Protein AF-A0A1D7W9F0-F1 (afdb_monomer)

Foldseek 3Di:
DFWDADPNWIKDWDWDDDPFGWIWIDTRFWIKIKTKDADDPPPQLQQEFEFEAEDLVLVPDQDPDPVSDGDRDDLVRLQLRLQLSQQFRQFQQARTRMYMYMYTRHDDLPDDVSQRVNQRNQLSCCLQVVPRGFRKGWDDDDLDPPKDKTWIATLFGGFWIWIKDFAALVCPLVSVLVRCVVCNVVRNVSSVRSSVRSVVDDDPDDDPRDDDDPVVVLVVLLVVLLCVCVVVVDQDDDLVVLLVSSVVSCVVVVHDDDVNSSVVSSLVSLLVVLLPAHSRRDDQLDWADKDKDKCPDPPFLIKMWIDGPQWIKIKTKHWAALVPWDWDQPSSVRDTDTALEFEWEWQDCVQAVDDDDDTPSSVGSNLRVSLCSLCVVLCVVDPTRMYIYMYINHAFDPSSQVSNQRSQVRSCSNPVDPQRGKHKWKKFWADLPDPSIRIHIHHTNSSNQSGQKMWIWMDGPPGSIIIIIIRGRNHSGHGSVSSVVVSVVSVCVVPDCSCVVVVVVVVVD

Secondary structure (DSSP, 8-state):
-EEEEETTEEEEEEE---SSEEEEEEETTEEEEEEEEEPPTT-TT-SEEEEEEE-GGGGT----STTS---S--HHHHHHHHHHHHHHHTTB-S---EEEEEEEEE--TTS-HHHHHHHHHHHHHHHHHGGGB--EEEE---SSTTEEEEEEEESSEEEEEEEEEE--HHHHHHHHHHHHHHHHHHHHHHHHHHHHHHHTS-------------HHHHHHHHHHHHHHHHHTT----SHHHHHHHHHHHHHHTT----HHHHHHHHHHHHHHHHTTS-TT---TTPPPPEEEEES-SSSSSEEEEEEETTEEEEEEEEEE-GGG-EEEEETTTTEEEEESEEEEE---GGGGT---S---HHHHHHHHHHHHHHHHHHHTT-SSEEEEEEEEEE-SS-HHHHHHHHHHHHHHHHHT-TT--EEEEEEEEE-TTSS--EEEES--HHHHHH-SEEEEEEEETTSSEEEEEEEESSSS-EEGGGHHHHHHHHHHHHH-GGGHHHHHHHHH-

Structure (mmCIF, N/CA/C/O backbone):
data_AF-A0A1D7W9F0-F1
#
_entry.id   AF-A0A1D7W9F0-F1
#
loop_
_atom_site.group_PDB
_atom_site.id
_atom_site.type_symbol
_atom_site.label_atom_id
_atom_site.label_alt_id
_atom_site.label_comp_id
_atom_site.label_asym_id
_atom_site.label_entity_id
_atom_site.label_seq_id
_atom_site.pdbx_PDB_ins_code
_atom_site.Cartn_x
_atom_site.Cartn_y
_atom_site.Cartn_z
_atom_site.occupancy
_atom_site.B_iso_or_equiv
_atom_site.auth_seq_id
_atom_site.auth_comp_id
_atom_site.auth_asym_id
_atom_site.auth_atom_id
_atom_site.pdbx_PDB_model_num
ATOM 1 N N . MET A 1 1 ? -7.968 -1.285 33.677 1.00 84.19 1 MET A N 1
ATOM 2 C CA . MET A 1 1 ? -7.232 -2.182 32.760 1.00 84.19 1 MET A CA 1
ATOM 3 C C . MET A 1 1 ? -8.145 -3.354 32.448 1.00 84.19 1 MET A C 1
ATOM 5 O O . MET A 1 1 ? -8.599 -4.003 33.381 1.00 84.19 1 MET A O 1
ATOM 9 N N . HIS A 1 2 ? -8.471 -3.562 31.177 1.00 94.31 2 HIS A N 1
ATOM 10 C CA . HIS A 1 2 ? -9.384 -4.609 30.718 1.00 94.31 2 HIS A CA 1
ATOM 11 C C . HIS A 1 2 ? -8.594 -5.637 29.914 1.00 94.31 2 HIS A C 1
ATOM 13 O O . HIS A 1 2 ? -7.871 -5.252 28.997 1.00 94.31 2 HIS A O 1
ATOM 19 N N . ASN A 1 3 ? -8.708 -6.917 30.268 1.00 94.62 3 ASN A N 1
ATOM 20 C CA . ASN A 1 3 ? -7.894 -7.994 29.703 1.00 94.62 3 ASN A CA 1
ATOM 21 C C . ASN A 1 3 ? -8.721 -8.878 28.768 1.00 94.62 3 ASN A C 1
ATOM 23 O O . ASN A 1 3 ? -9.903 -9.103 29.019 1.00 94.62 3 ASN A O 1
ATOM 27 N N . PHE A 1 4 ? -8.081 -9.413 27.733 1.00 94.31 4 PHE A N 1
ATOM 28 C CA . PHE A 1 4 ? -8.661 -10.390 26.813 1.00 94.31 4 PHE A CA 1
ATOM 29 C C . PHE A 1 4 ? -7.565 -11.260 26.192 1.00 94.31 4 PHE A C 1
ATOM 31 O O . PHE A 1 4 ? -6.383 -10.935 26.300 1.00 94.31 4 PHE A O 1
ATOM 38 N N . ASN A 1 5 ? -7.951 -12.353 25.538 1.00 93.19 5 ASN A N 1
ATOM 39 C CA . ASN A 1 5 ? -7.028 -13.186 24.770 1.00 93.19 5 ASN A CA 1
ATOM 40 C C . ASN A 1 5 ? -7.267 -12.973 23.274 1.00 93.19 5 ASN A C 1
ATOM 42 O O . ASN A 1 5 ? -8.415 -12.930 22.840 1.00 93.19 5 ASN A O 1
ATOM 46 N N . PHE A 1 6 ? -6.188 -12.874 22.506 1.00 91.75 6 PHE A N 1
ATOM 47 C CA . PHE A 1 6 ? -6.195 -12.836 21.051 1.00 91.75 6 PHE A CA 1
ATOM 48 C C . PHE A 1 6 ? -5.306 -13.958 20.515 1.00 91.75 6 PHE A C 1
ATOM 50 O O . PHE A 1 6 ? -4.095 -13.890 20.697 1.00 91.75 6 PHE A O 1
ATOM 57 N N . LEU A 1 7 ? -5.888 -14.984 19.883 1.00 86.06 7 LEU A N 1
ATOM 58 C CA . LEU A 1 7 ? -5.147 -16.153 19.363 1.00 86.06 7 LEU A CA 1
ATOM 59 C C . LEU A 1 7 ? -4.121 -16.702 20.379 1.00 86.06 7 LEU A C 1
ATOM 61 O O . LEU A 1 7 ? -2.934 -16.810 20.091 1.00 86.06 7 LEU A O 1
ATOM 65 N N . ASP A 1 8 ? -4.590 -16.946 21.606 1.00 88.94 8 ASP A N 1
ATOM 66 C CA . ASP A 1 8 ? -3.817 -17.395 22.781 1.00 88.94 8 ASP A CA 1
ATOM 67 C C . ASP A 1 8 ? -2.843 -16.380 23.400 1.00 88.94 8 ASP A C 1
ATOM 69 O O . ASP A 1 8 ? -2.223 -16.644 24.434 1.00 88.94 8 ASP A O 1
ATOM 73 N N . ILE A 1 9 ? -2.763 -15.174 22.847 1.00 92.19 9 ILE A N 1
ATOM 74 C CA . ILE A 1 9 ? -1.919 -14.104 23.367 1.00 92.19 9 ILE A CA 1
ATOM 75 C C . ILE A 1 9 ? -2.723 -13.214 24.307 1.00 92.19 9 ILE A C 1
ATOM 77 O O . ILE A 1 9 ? -3.792 -12.708 23.968 1.00 92.19 9 ILE A O 1
ATOM 81 N N . LYS A 1 10 ? -2.194 -12.992 25.512 1.00 95.06 10 LYS A N 1
ATOM 82 C CA . LYS A 1 10 ? -2.811 -12.092 26.491 1.00 95.06 10 LYS A CA 1
ATOM 83 C C . LYS A 1 10 ? -2.662 -10.646 26.038 1.00 95.06 10 LYS A C 1
ATOM 85 O O . LYS A 1 10 ? -1.548 -10.167 25.818 1.00 95.06 10 LYS A O 1
ATOM 90 N N . CYS A 1 11 ? -3.776 -9.935 25.971 1.00 96.81 11 CYS A N 1
ATOM 91 C CA . CYS A 1 11 ? -3.829 -8.521 25.646 1.00 96.81 11 CYS A CA 1
ATOM 92 C C . CYS A 1 11 ? -4.542 -7.734 26.745 1.00 96.81 11 CYS A C 1
ATOM 94 O O . CYS A 1 11 ? -5.361 -8.266 27.500 1.00 96.81 11 CYS A O 1
ATOM 96 N N . SER A 1 12 ? -4.252 -6.437 26.822 1.00 96.50 12 SER A N 1
ATOM 97 C CA . SER A 1 12 ? -4.967 -5.537 27.720 1.00 96.50 12 SER A CA 1
ATOM 98 C C . SER A 1 12 ? -5.106 -4.135 27.153 1.00 96.50 12 SER A C 1
ATOM 100 O O . SER A 1 12 ? -4.169 -3.624 26.537 1.00 96.50 12 SER A O 1
ATOM 102 N N . ILE A 1 13 ? -6.233 -3.491 27.443 1.00 96.88 13 ILE A N 1
ATOM 103 C CA . ILE A 1 13 ? -6.499 -2.090 27.121 1.00 96.88 13 ILE A CA 1
ATOM 104 C C . ILE A 1 13 ? -6.658 -1.305 28.422 1.00 96.88 13 ILE A C 1
ATOM 106 O O . ILE A 1 13 ? -7.413 -1.678 29.327 1.00 96.88 13 ILE A O 1
ATOM 110 N N . GLU A 1 14 ? -5.953 -0.187 28.518 1.00 94.75 14 GLU A N 1
ATOM 111 C CA . GLU A 1 14 ? -6.115 0.787 29.588 1.00 94.75 14 GLU A CA 1
ATOM 112 C C . GLU A 1 14 ? -6.394 2.160 28.975 1.00 94.75 14 GLU A C 1
ATOM 114 O O . GLU A 1 14 ? -5.560 2.730 28.274 1.00 94.75 14 GLU A O 1
ATOM 119 N N . TYR A 1 15 ? -7.592 2.676 29.234 1.00 92.69 15 TYR A N 1
ATOM 120 C CA . TYR A 1 15 ? -7.985 4.046 28.925 1.00 92.69 15 TYR A CA 1
ATOM 121 C C . TYR A 1 15 ? -7.880 4.884 30.201 1.00 92.69 15 TYR A C 1
ATOM 123 O O . TYR A 1 15 ? -8.278 4.428 31.275 1.00 92.69 15 TYR A O 1
ATOM 131 N N . LYS A 1 16 ? -7.339 6.098 30.081 1.00 84.88 16 LYS A N 1
ATOM 132 C CA . LYS A 1 16 ? -7.327 7.098 31.154 1.00 84.88 16 LYS A CA 1
ATOM 133 C C . LYS A 1 16 ? -7.919 8.388 30.625 1.00 84.88 16 LYS A C 1
ATOM 135 O O . LYS A 1 16 ? -7.548 8.837 29.542 1.00 84.88 16 LYS A O 1
ATOM 140 N N . GLU A 1 17 ? -8.799 8.992 31.411 1.00 75.06 17 GLU A N 1
ATOM 141 C CA . GLU A 1 17 ? -9.320 10.314 31.089 1.00 75.06 17 GLU A CA 1
ATOM 142 C C . GLU A 1 17 ? -8.190 11.341 31.088 1.00 75.06 17 GLU A C 1
ATOM 144 O O . GLU A 1 17 ? -7.364 11.409 32.002 1.00 75.06 17 GLU A O 1
ATOM 149 N N . SER A 1 18 ? -8.125 12.119 30.014 1.00 79.62 18 SER A N 1
ATOM 150 C CA . SER A 1 18 ? -7.153 13.188 29.837 1.00 79.62 18 SER A CA 1
ATOM 151 C C . SER A 1 18 ? -7.686 14.196 28.821 1.00 79.62 18 SER A C 1
ATOM 153 O O . SER A 1 18 ? -8.705 13.948 28.180 1.00 79.62 18 SER A O 1
ATOM 155 N N . LEU A 1 19 ? -6.974 15.310 28.634 1.00 74.75 19 LEU A N 1
ATOM 156 C CA . LEU A 1 19 ? -7.309 16.307 27.611 1.00 74.75 19 LEU A CA 1
ATOM 157 C C . LEU A 1 19 ? -7.354 15.719 26.189 1.00 74.75 19 LEU A C 1
ATOM 159 O O . LEU A 1 19 ? -8.127 16.191 25.364 1.00 74.75 19 LEU A O 1
ATOM 163 N N . ASN A 1 20 ? -6.544 14.692 25.910 1.00 83.62 20 ASN A N 1
ATOM 164 C CA . ASN A 1 20 ? -6.490 14.019 24.612 1.00 83.62 20 ASN A CA 1
ATOM 165 C C . ASN A 1 20 ? -6.968 12.567 24.736 1.00 83.62 20 ASN A C 1
ATOM 167 O O . ASN A 1 20 ? -6.746 11.908 25.754 1.00 83.62 20 ASN A O 1
ATOM 171 N N . PHE A 1 21 ? -7.570 12.022 23.680 1.00 90.62 21 PHE A N 1
ATOM 172 C CA . PHE A 1 21 ? -7.927 10.607 23.676 1.00 90.62 21 PHE A CA 1
ATOM 173 C C . PHE A 1 21 ? -6.690 9.742 23.427 1.00 90.62 21 PHE A C 1
ATOM 175 O O . PHE A 1 21 ? -6.039 9.856 22.383 1.00 90.62 21 PHE A O 1
ATOM 182 N N . TYR A 1 22 ? -6.395 8.835 24.358 1.00 94.19 22 TYR A N 1
ATOM 183 C CA . TYR A 1 22 ? -5.394 7.798 24.152 1.00 94.19 22 TYR A CA 1
ATOM 184 C C . TYR A 1 22 ? -5.710 6.521 24.924 1.00 94.19 22 TYR A C 1
ATOM 186 O O . TYR A 1 22 ? -6.397 6.545 25.944 1.00 94.19 22 TYR A O 1
ATOM 194 N N . ILE A 1 23 ? -5.153 5.407 24.455 1.00 95.94 23 ILE A N 1
ATOM 195 C CA . ILE A 1 23 ? -5.118 4.143 25.191 1.00 95.94 23 ILE A CA 1
ATOM 196 C C . ILE A 1 23 ? -3.681 3.651 25.339 1.00 95.94 23 ILE A C 1
ATOM 198 O O . ILE A 1 23 ? -2.842 3.886 24.468 1.00 95.94 23 ILE A O 1
ATOM 202 N N . LEU A 1 24 ? -3.413 2.935 26.427 1.00 97.25 24 LEU A N 1
ATOM 203 C CA . LEU A 1 24 ? -2.284 2.020 26.531 1.00 97.25 24 LEU A CA 1
ATOM 204 C C . LEU A 1 24 ? -2.773 0.632 26.117 1.00 97.25 24 LEU A C 1
ATOM 206 O O . LEU A 1 24 ? -3.676 0.067 26.738 1.00 97.25 24 LEU A O 1
ATOM 210 N N . PHE A 1 25 ? -2.176 0.090 25.063 1.00 97.69 25 PHE A N 1
ATOM 211 C CA . PHE A 1 25 ? -2.439 -1.255 24.579 1.00 97.69 25 PHE A CA 1
ATOM 212 C C . PHE A 1 25 ? -1.235 -2.143 24.880 1.00 97.69 25 PHE A C 1
ATOM 214 O O . PHE A 1 25 ? -0.107 -1.797 24.525 1.00 97.69 25 PHE A O 1
ATOM 221 N N . LYS A 1 26 ? -1.473 -3.284 25.528 1.00 97.31 26 LYS A N 1
ATOM 222 C CA . LYS A 1 26 ? -0.448 -4.309 25.753 1.00 97.31 26 LYS A CA 1
ATOM 223 C C . LYS A 1 26 ? -0.814 -5.577 25.008 1.00 97.31 26 LYS A C 1
ATOM 225 O O . LYS A 1 26 ? -1.962 -6.014 25.065 1.00 97.31 26 LYS A O 1
ATOM 230 N N . TYR A 1 27 ? 0.177 -6.164 24.359 1.00 95.81 27 TYR A N 1
ATOM 231 C CA . TYR A 1 27 ? 0.102 -7.422 23.638 1.00 95.81 27 TYR A CA 1
ATOM 232 C C . TYR A 1 27 ? 1.265 -8.280 24.107 1.00 95.81 27 TYR A C 1
ATOM 234 O O . TYR A 1 27 ? 2.412 -7.907 23.878 1.00 95.81 27 TYR A O 1
ATOM 242 N N . ASN A 1 28 ? 0.981 -9.385 24.796 1.00 94.69 28 ASN A N 1
ATOM 243 C CA . ASN A 1 28 ? 1.991 -10.181 25.484 1.00 94.69 28 ASN A CA 1
ATOM 244 C C . ASN A 1 28 ? 2.875 -9.301 26.395 1.00 94.69 28 ASN A C 1
ATOM 246 O O . ASN A 1 28 ? 2.415 -8.853 27.448 1.00 94.69 28 ASN A O 1
ATOM 250 N N . LYS A 1 29 ? 4.116 -9.020 25.980 1.00 93.56 29 LYS A N 1
ATOM 251 C CA . LYS A 1 29 ? 5.066 -8.146 26.685 1.00 93.56 29 LYS A CA 1
ATOM 252 C C . LYS A 1 29 ? 5.284 -6.808 25.969 1.00 93.56 29 LYS A C 1
ATOM 254 O O . LYS A 1 29 ? 5.800 -5.878 26.576 1.00 93.56 29 LYS A O 1
ATOM 259 N N . THR A 1 30 ? 4.856 -6.674 24.717 1.00 95.81 30 THR A N 1
ATOM 260 C CA . THR A 1 30 ? 4.946 -5.424 23.956 1.00 95.81 30 THR A CA 1
ATOM 261 C C . THR A 1 30 ? 3.861 -4.434 24.390 1.00 95.81 30 THR A C 1
ATOM 263 O O . THR A 1 30 ? 2.695 -4.796 24.560 1.00 95.81 30 THR A O 1
ATOM 266 N N . SER A 1 31 ? 4.227 -3.159 24.543 1.00 96.38 31 SER A N 1
ATOM 267 C CA . SER A 1 31 ? 3.323 -2.080 24.962 1.00 96.38 31 SER A CA 1
ATOM 268 C C . SER A 1 31 ? 3.397 -0.877 24.022 1.00 96.38 31 SER A C 1
ATOM 270 O O . SER A 1 31 ? 4.484 -0.386 23.698 1.00 96.38 31 SER A O 1
ATOM 272 N N . ILE A 1 32 ? 2.231 -0.360 23.628 1.00 97.31 32 ILE A N 1
ATOM 273 C CA . ILE A 1 32 ? 2.098 0.823 22.771 1.00 97.31 32 ILE A CA 1
ATOM 274 C C . ILE A 1 32 ? 1.094 1.819 23.358 1.00 97.31 32 ILE A C 1
ATOM 276 O O . ILE A 1 32 ? 0.069 1.425 23.914 1.00 97.31 32 ILE A O 1
ATOM 280 N N . TYR A 1 33 ? 1.348 3.114 23.180 1.00 97.00 33 TYR A N 1
ATOM 281 C CA . TYR A 1 33 ? 0.305 4.132 23.305 1.00 97.00 33 TYR A CA 1
ATOM 282 C C . TYR A 1 33 ? -0.305 4.417 21.942 1.00 97.00 33 TYR A C 1
ATOM 284 O O . TYR A 1 33 ? 0.414 4.563 20.954 1.00 97.00 33 TYR A O 1
ATOM 292 N N . VAL A 1 34 ? -1.624 4.550 21.899 1.00 96.88 34 VAL A N 1
ATOM 293 C CA . VAL A 1 34 ? -2.352 4.949 20.696 1.00 96.88 34 VAL A CA 1
ATOM 294 C C . VAL A 1 34 ? -3.150 6.199 21.012 1.00 96.88 34 VAL A C 1
ATOM 296 O O . VAL A 1 34 ? -4.035 6.163 21.861 1.00 96.88 34 VAL A O 1
ATOM 299 N N . PHE A 1 35 ? -2.839 7.290 20.324 1.00 94.50 35 PHE A N 1
ATOM 300 C CA . PHE A 1 35 ? -3.515 8.579 20.441 1.00 94.50 35 PHE A CA 1
ATOM 301 C C . PHE A 1 35 ? -4.431 8.785 19.238 1.00 94.50 35 PHE A C 1
ATOM 303 O O . PHE A 1 35 ? -4.023 8.481 18.115 1.00 94.50 35 PHE A O 1
ATOM 310 N N . ILE A 1 36 ? -5.626 9.335 19.457 1.00 91.88 36 ILE A N 1
ATOM 311 C CA . ILE A 1 36 ? -6.560 9.701 18.384 1.00 91.88 36 ILE A CA 1
ATOM 312 C C . ILE A 1 36 ? -6.922 11.171 18.519 1.00 91.88 36 ILE A C 1
ATOM 314 O O . ILE A 1 36 ? -7.476 11.587 19.534 1.00 91.88 36 ILE A O 1
ATOM 318 N N . ASN A 1 37 ? -6.640 11.932 17.465 1.00 87.88 37 ASN A N 1
ATOM 319 C CA . ASN A 1 37 ? -6.929 13.358 17.382 1.00 87.88 37 ASN A CA 1
ATOM 320 C C . ASN A 1 37 ? -7.679 13.676 16.083 1.00 87.88 37 ASN A C 1
ATOM 322 O O . ASN A 1 37 ? -7.481 13.007 15.066 1.00 87.88 37 ASN A O 1
ATOM 326 N N . ASN A 1 38 ? -8.473 14.745 16.089 1.00 80.00 38 ASN A N 1
ATOM 327 C CA . ASN A 1 38 ? -9.024 15.309 14.858 1.00 80.00 38 ASN A CA 1
ATOM 328 C C . ASN A 1 38 ? -7.936 16.079 14.102 1.00 80.00 38 ASN A C 1
ATOM 330 O O . ASN A 1 38 ? -7.090 16.741 14.707 1.00 80.00 38 ASN A O 1
ATOM 334 N N . LYS A 1 39 ? -7.950 15.993 12.773 1.00 70.69 39 LYS A N 1
ATOM 335 C CA . LYS A 1 39 ? -7.115 16.841 11.918 1.00 70.69 39 LYS A CA 1
ATOM 336 C C . LYS A 1 39 ? -7.701 18.248 11.812 1.00 70.69 39 LYS A C 1
ATOM 338 O O . LYS A 1 39 ? -8.904 18.437 11.982 1.00 70.69 39 LYS A O 1
ATOM 343 N N . SER A 1 40 ? -6.849 19.211 11.458 1.00 59.03 40 SER A N 1
ATOM 344 C CA . SER A 1 40 ? -7.300 20.501 10.941 1.00 59.03 40 SER A CA 1
ATOM 345 C C . SER A 1 40 ? -8.103 20.309 9.651 1.00 59.03 40 SER A C 1
ATOM 347 O O . SER A 1 40 ? -7.910 19.340 8.914 1.00 59.03 40 SER A O 1
ATOM 349 N N . GLU A 1 41 ? -9.011 21.245 9.395 1.00 54.31 41 GLU A N 1
ATOM 350 C CA . GLU A 1 41 ? -10.005 21.194 8.323 1.00 54.31 41 GLU A CA 1
ATOM 351 C C . GLU A 1 41 ? -9.413 20.939 6.919 1.00 54.31 41 GLU A C 1
ATOM 353 O O . GLU A 1 41 ? -10.045 20.287 6.109 1.00 54.31 41 GLU A O 1
ATOM 358 N N . GLU A 1 42 ? -8.166 21.306 6.626 1.00 49.81 42 GLU A N 1
ATOM 359 C CA . GLU A 1 42 ? -7.602 21.343 5.261 1.00 49.81 42 GLU A CA 1
ATOM 360 C C . GLU A 1 42 ? -7.363 19.985 4.535 1.00 49.81 42 GLU A C 1
ATOM 362 O O . GLU A 1 42 ? -6.950 19.980 3.374 1.00 49.81 42 GLU A O 1
ATOM 367 N N . GLU A 1 43 ? -7.635 18.819 5.144 1.00 50.16 43 GLU A N 1
ATOM 368 C CA . GLU A 1 43 ? -7.387 17.483 4.548 1.00 50.16 43 GLU A CA 1
ATOM 369 C C . GLU A 1 43 ? -8.649 16.604 4.375 1.00 50.16 43 GLU A C 1
ATOM 371 O O . GLU A 1 43 ? -8.666 15.427 4.742 1.00 50.16 43 GLU A O 1
ATOM 376 N N . TYR A 1 44 ? -9.705 17.140 3.761 1.00 51.47 44 TYR A N 1
ATOM 377 C CA . TYR A 1 44 ? -11.030 16.499 3.639 1.00 51.47 44 TYR A CA 1
ATOM 378 C C . TYR A 1 44 ? -11.108 15.147 2.901 1.00 51.47 44 TYR A C 1
ATOM 380 O O . TYR A 1 44 ? -12.100 14.434 3.019 1.00 51.47 44 TYR A O 1
ATOM 388 N N . TYR A 1 45 ? -10.091 14.765 2.126 1.00 56.81 45 TYR A N 1
ATOM 389 C CA . TYR A 1 45 ? -10.122 13.544 1.306 1.00 56.81 45 TYR A CA 1
ATOM 390 C C . TYR A 1 45 ? -9.572 12.300 2.023 1.00 56.81 45 TYR A C 1
ATOM 392 O O . TYR A 1 45 ? -9.723 11.185 1.522 1.00 56.81 45 TYR A O 1
ATOM 400 N N . LYS A 1 46 ? -8.911 12.460 3.180 1.00 62.94 46 LYS A N 1
ATOM 401 C CA . LYS A 1 46 ? -8.299 11.352 3.930 1.00 62.94 46 LYS A CA 1
ATOM 402 C C . LYS A 1 46 ? -9.004 11.129 5.255 1.00 62.94 46 LYS A C 1
ATOM 404 O O . LYS A 1 46 ? -8.706 11.821 6.229 1.00 62.94 46 LYS A O 1
ATOM 409 N N . LYS A 1 47 ? -9.807 10.060 5.308 1.00 71.81 47 LYS A N 1
ATOM 410 C CA . LYS A 1 47 ? -10.511 9.633 6.526 1.00 71.81 47 LYS A CA 1
ATOM 411 C C . LYS A 1 47 ? -9.575 9.395 7.720 1.00 71.81 47 LYS A C 1
ATOM 413 O O . LYS A 1 47 ? -9.934 9.570 8.880 1.00 71.81 47 LYS A O 1
ATOM 418 N N . LEU A 1 48 ? -8.359 8.941 7.429 1.00 86.81 48 LEU A N 1
ATOM 419 C CA . LEU A 1 48 ? -7.415 8.502 8.439 1.00 86.81 48 LEU A CA 1
ATOM 420 C C . LEU A 1 48 ? -5.986 8.823 8.006 1.00 86.81 48 LEU A C 1
ATOM 422 O O . LEU A 1 48 ? -5.614 8.582 6.863 1.00 86.81 48 LEU A O 1
ATOM 426 N N . THR A 1 49 ? -5.187 9.341 8.930 1.00 89.62 49 THR A N 1
ATOM 427 C CA . THR A 1 49 ? -3.725 9.328 8.850 1.00 89.62 49 THR A CA 1
ATOM 428 C C . THR A 1 49 ? -3.214 8.505 10.015 1.00 89.62 49 THR A C 1
ATOM 430 O O . THR A 1 49 ? -3.611 8.749 11.149 1.00 89.62 49 THR A O 1
ATOM 433 N N . VAL A 1 50 ? -2.310 7.567 9.750 1.00 92.69 50 VAL A N 1
ATOM 434 C CA . VAL A 1 50 ? -1.586 6.844 10.806 1.00 92.69 50 VAL A CA 1
ATOM 435 C C . VAL A 1 50 ? -0.134 7.306 10.823 1.00 92.69 50 VAL A C 1
ATOM 437 O O . VAL A 1 50 ? 0.462 7.495 9.758 1.00 92.69 50 VAL A O 1
ATOM 440 N N . ASN A 1 51 ? 0.427 7.500 12.013 1.00 93.25 51 ASN A N 1
ATOM 441 C CA . ASN A 1 51 ? 1.831 7.821 12.242 1.00 93.25 51 ASN A CA 1
ATOM 442 C C . ASN A 1 51 ? 2.389 6.910 13.337 1.00 93.25 51 ASN A C 1
ATOM 444 O O . ASN A 1 51 ? 1.808 6.815 14.415 1.00 93.25 51 ASN A O 1
ATOM 448 N N . ILE A 1 52 ? 3.518 6.255 13.071 1.00 92.88 52 ILE A N 1
ATOM 449 C CA . ILE A 1 52 ? 4.188 5.368 14.027 1.00 92.88 52 ILE A CA 1
ATOM 450 C C . ILE A 1 52 ? 5.484 6.015 14.507 1.00 92.88 52 ILE A C 1
ATOM 452 O O . ILE A 1 52 ? 6.362 6.349 13.712 1.00 92.88 52 ILE A O 1
ATOM 456 N N . TYR A 1 53 ? 5.610 6.117 15.824 1.00 91.12 53 TYR A N 1
ATOM 457 C CA . TYR A 1 53 ? 6.772 6.605 16.541 1.00 91.12 53 TYR A CA 1
ATOM 458 C C . TYR A 1 53 ? 7.425 5.438 17.279 1.00 91.12 53 TYR A C 1
ATOM 460 O O . TYR A 1 53 ? 6.953 4.990 18.325 1.00 91.12 53 TYR A O 1
ATOM 468 N N . ASP A 1 54 ? 8.519 4.945 16.712 1.00 85.88 54 ASP A N 1
ATOM 469 C CA . ASP A 1 54 ? 9.363 3.933 17.338 1.00 85.88 54 ASP A CA 1
ATOM 470 C C . ASP A 1 54 ? 10.393 4.622 18.227 1.00 85.88 54 ASP A C 1
ATOM 472 O O . ASP A 1 54 ? 11.236 5.389 17.753 1.00 85.88 54 ASP A O 1
ATOM 476 N N . LYS A 1 55 ? 10.265 4.389 19.530 1.00 86.94 55 LYS A N 1
ATOM 477 C CA . LYS A 1 55 ? 11.146 4.963 20.531 1.00 86.94 55 LYS A CA 1
ATOM 478 C C . LYS A 1 55 ? 12.327 4.040 20.741 1.00 86.94 55 LYS A C 1
ATOM 480 O O . LYS A 1 55 ? 12.127 2.879 21.086 1.00 86.94 55 LYS A O 1
ATOM 485 N N . SER A 1 56 ? 13.558 4.526 20.609 1.00 85.81 56 SER A N 1
ATOM 486 C CA . SER A 1 56 ? 14.738 3.653 20.743 1.00 85.81 56 SER A CA 1
ATOM 487 C C . SER A 1 56 ? 14.815 2.998 22.126 1.00 85.81 56 SER A C 1
ATOM 489 O O . SER A 1 56 ? 15.250 1.851 22.250 1.00 85.81 56 SER A O 1
ATOM 491 N N . TYR A 1 57 ? 14.315 3.682 23.162 1.00 88.44 57 TYR A N 1
ATOM 492 C CA . TYR A 1 57 ? 14.247 3.127 24.513 1.00 88.44 57 TYR A CA 1
ATOM 493 C C . TYR A 1 57 ? 13.320 1.910 24.621 1.00 88.44 57 TYR A C 1
ATOM 495 O O . TYR A 1 57 ? 13.542 1.086 25.501 1.00 88.44 57 TYR A O 1
ATOM 503 N N . SER A 1 58 ? 12.342 1.746 23.720 1.00 88.94 58 SER A N 1
ATOM 504 C CA . SER A 1 58 ? 11.442 0.581 23.721 1.00 88.94 58 SER A CA 1
ATOM 505 C C . SER A 1 58 ? 12.169 -0.738 23.489 1.00 88.94 58 SER A C 1
ATOM 507 O O . SER A 1 58 ? 11.660 -1.802 23.816 1.00 88.94 58 SER A O 1
ATOM 509 N N . LYS A 1 59 ? 13.385 -0.651 22.946 1.00 88.44 59 LYS A N 1
ATOM 510 C CA . LYS A 1 59 ? 14.293 -1.765 22.673 1.00 88.44 59 LYS A CA 1
ATOM 511 C C . LYS A 1 59 ? 15.556 -1.690 23.540 1.00 88.44 59 LYS A C 1
ATOM 513 O O . LYS A 1 59 ? 16.540 -2.363 23.245 1.00 88.44 59 LYS A O 1
ATOM 518 N N . GLY A 1 60 ? 15.572 -0.817 24.554 1.00 86.44 60 GLY A N 1
ATOM 519 C CA . GLY A 1 60 ? 16.736 -0.570 25.408 1.00 86.44 60 GLY A CA 1
ATOM 520 C C . GLY A 1 60 ? 17.922 0.067 24.674 1.00 86.44 60 GLY A C 1
ATOM 521 O O . GLY A 1 60 ? 19.072 -0.239 24.985 1.00 86.44 60 GLY A O 1
ATOM 522 N N . ARG A 1 61 ? 17.671 0.913 23.664 1.00 83.44 61 ARG A N 1
ATOM 523 C CA . ARG A 1 61 ? 18.706 1.444 22.762 1.00 83.44 61 ARG A CA 1
ATOM 524 C C . ARG A 1 61 ? 18.828 2.958 22.782 1.00 83.44 61 ARG A C 1
ATOM 526 O O . ARG A 1 61 ? 17.854 3.691 22.930 1.00 83.44 61 ARG A O 1
ATOM 533 N N . ILE A 1 62 ? 20.047 3.416 22.509 1.00 84.88 62 ILE A N 1
ATOM 534 C CA . ILE A 1 62 ? 20.342 4.815 22.199 1.00 84.88 62 ILE A CA 1
ATOM 535 C C . ILE A 1 62 ? 20.193 5.011 20.679 1.00 84.88 62 ILE A C 1
ATOM 537 O O . ILE A 1 62 ? 20.717 4.190 19.923 1.00 84.88 62 ILE A O 1
ATOM 541 N N . PRO A 1 63 ? 19.523 6.078 20.198 1.00 83.19 63 PRO A N 1
ATOM 542 C CA . PRO A 1 63 ? 19.413 6.358 18.768 1.00 83.19 63 PRO A CA 1
ATOM 543 C C . PRO A 1 63 ? 20.777 6.439 18.064 1.00 83.19 63 PRO A C 1
ATOM 545 O O . PRO A 1 63 ? 21.742 7.006 18.585 1.00 83.19 63 PRO A O 1
ATOM 548 N N . THR A 1 64 ? 20.850 5.906 16.846 1.00 77.75 64 THR A N 1
ATOM 549 C CA . THR A 1 64 ? 22.074 5.881 16.025 1.00 77.75 64 THR A CA 1
ATOM 550 C C . THR A 1 64 ? 22.333 7.194 15.286 1.00 77.75 64 THR A C 1
ATOM 552 O O . THR A 1 64 ? 23.443 7.418 14.805 1.00 77.75 64 THR A O 1
ATOM 555 N N . SER A 1 65 ? 21.353 8.105 15.258 1.00 81.12 65 SER A N 1
ATOM 556 C CA . SER A 1 65 ? 21.488 9.426 14.638 1.00 81.12 65 SER A CA 1
ATOM 557 C C . SER A 1 65 ? 22.656 10.230 15.226 1.00 81.12 65 SER A C 1
ATOM 559 O O . SER A 1 65 ? 23.044 10.055 16.385 1.00 81.12 65 SER A O 1
ATOM 561 N N . LYS A 1 66 ? 23.200 11.161 14.430 1.00 82.81 66 LYS A N 1
ATOM 562 C CA . LYS A 1 66 ? 24.351 11.998 14.817 1.00 82.81 66 LYS A CA 1
ATOM 563 C C . LYS A 1 66 ? 24.153 12.688 16.173 1.00 82.81 66 LYS A C 1
ATOM 565 O O . LYS A 1 66 ? 25.084 12.747 16.967 1.00 82.81 66 LYS A O 1
ATOM 570 N N . ASN A 1 67 ? 22.933 13.152 16.444 1.00 85.56 67 ASN A N 1
ATOM 571 C CA . ASN A 1 67 ? 22.595 13.895 17.658 1.00 85.56 67 ASN A CA 1
ATOM 572 C C . ASN A 1 67 ? 22.012 13.009 18.771 1.00 85.56 67 ASN A C 1
ATOM 574 O O . ASN A 1 67 ? 21.585 13.540 19.788 1.00 85.56 67 ASN A O 1
ATOM 578 N N . LYS A 1 68 ? 21.951 11.680 18.585 1.00 84.88 68 LYS A N 1
ATOM 579 C CA . LYS A 1 68 ? 21.290 10.740 19.513 1.00 84.88 68 LYS A CA 1
ATOM 580 C C . LYS A 1 68 ? 19.812 11.065 19.754 1.00 84.88 68 LYS A C 1
ATOM 582 O O . LYS A 1 68 ? 19.256 10.751 20.799 1.00 84.88 68 LYS A O 1
ATOM 587 N N . ILE A 1 69 ? 19.177 11.665 18.750 1.00 80.06 69 ILE A N 1
ATOM 588 C CA . ILE A 1 69 ? 17.749 11.980 18.723 1.00 80.06 69 ILE A CA 1
ATOM 589 C C . ILE A 1 69 ? 17.035 10.936 17.866 1.00 80.06 69 ILE A C 1
ATOM 591 O O . ILE A 1 69 ? 17.579 10.434 16.879 1.00 80.06 69 ILE A O 1
ATOM 595 N N . GLU A 1 70 ? 15.817 10.590 18.246 1.00 74.94 70 GLU A N 1
ATOM 596 C CA . GLU A 1 70 ? 14.982 9.680 17.474 1.00 74.94 70 GLU A CA 1
ATOM 597 C C . GLU A 1 70 ? 14.639 10.272 16.108 1.00 74.94 70 GLU A C 1
ATOM 599 O O . GLU A 1 70 ? 14.168 11.404 15.990 1.00 74.94 70 GLU A O 1
ATOM 604 N N . ASN A 1 71 ? 14.825 9.469 15.064 1.00 69.50 71 ASN A N 1
ATOM 605 C CA . ASN A 1 71 ? 14.256 9.773 13.764 1.00 69.50 71 ASN A CA 1
ATOM 606 C C . ASN A 1 71 ? 12.826 9.235 13.745 1.00 69.50 71 ASN A C 1
ATOM 608 O O . ASN A 1 71 ? 12.602 8.042 13.571 1.00 69.50 71 ASN A O 1
ATOM 612 N N . PHE A 1 72 ? 11.850 10.127 13.887 1.00 64.44 72 PHE A N 1
ATOM 613 C CA . PHE A 1 72 ? 10.426 9.778 13.957 1.00 64.44 72 PHE A CA 1
ATOM 614 C C . PHE A 1 72 ? 9.832 9.168 12.674 1.00 64.44 72 PHE A C 1
ATOM 616 O O . PHE A 1 72 ? 8.642 8.886 12.629 1.00 64.44 72 PHE A O 1
ATOM 623 N N . SER A 1 73 ? 10.618 8.999 11.609 1.00 67.88 73 SER A N 1
ATOM 624 C CA . SER A 1 73 ? 10.127 8.589 10.289 1.00 67.88 73 SER A CA 1
ATOM 625 C C . SER A 1 73 ? 11.119 7.679 9.561 1.00 67.88 73 SER A C 1
ATOM 627 O O . SER A 1 73 ? 11.647 8.032 8.511 1.00 67.88 73 SER A O 1
ATOM 629 N N . SER A 1 74 ? 11.398 6.502 10.129 1.00 82.75 74 SER A N 1
ATOM 630 C CA . SER A 1 74 ? 12.072 5.445 9.366 1.00 82.75 74 SER A CA 1
ATOM 631 C C . SER A 1 74 ? 11.172 4.964 8.222 1.00 82.75 74 SER A C 1
ATOM 633 O O . SER A 1 74 ? 9.948 4.910 8.372 1.00 82.75 74 SER A O 1
ATOM 635 N N . ASP A 1 75 ? 11.766 4.568 7.095 1.00 86.25 75 ASP A N 1
ATOM 636 C CA . ASP A 1 75 ? 11.014 4.060 5.939 1.00 86.25 75 ASP A CA 1
ATOM 637 C C . ASP A 1 75 ? 10.147 2.845 6.310 1.00 86.25 75 ASP A C 1
ATOM 639 O O . ASP A 1 75 ? 9.025 2.706 5.826 1.00 86.25 75 ASP A O 1
ATOM 643 N N . GLN A 1 76 ? 10.621 2.006 7.241 1.00 86.31 76 GLN A N 1
ATOM 644 C CA . GLN A 1 76 ? 9.862 0.876 7.786 1.00 86.31 76 GLN A CA 1
ATOM 645 C C . GLN A 1 76 ? 8.606 1.337 8.539 1.00 86.31 76 GLN A C 1
ATOM 647 O O . GLN A 1 76 ? 7.525 0.793 8.324 1.00 86.31 76 GLN A O 1
ATOM 652 N N . ASN A 1 77 ? 8.705 2.367 9.384 1.00 88.81 77 ASN A N 1
ATOM 653 C CA . ASN A 1 77 ? 7.545 2.887 10.111 1.00 88.81 77 ASN A CA 1
ATOM 654 C C . ASN A 1 77 ? 6.586 3.648 9.198 1.00 88.81 77 ASN A C 1
ATOM 656 O O . ASN A 1 77 ? 5.375 3.571 9.395 1.00 88.81 77 ASN A O 1
ATOM 660 N N . ILE A 1 78 ? 7.096 4.339 8.177 1.00 91.56 78 ILE A N 1
ATOM 661 C CA . ILE A 1 78 ? 6.268 4.977 7.149 1.00 91.56 78 ILE A CA 1
ATOM 662 C C . ILE A 1 78 ? 5.498 3.912 6.351 1.00 91.56 78 ILE A C 1
ATOM 664 O O . ILE A 1 78 ? 4.292 4.068 6.133 1.00 91.56 78 ILE A O 1
ATOM 668 N N . TYR A 1 79 ? 6.160 2.815 5.964 1.00 91.81 79 TYR A N 1
ATOM 669 C CA . TYR A 1 79 ? 5.525 1.666 5.314 1.00 91.81 79 TYR A CA 1
ATOM 670 C C . TYR A 1 79 ? 4.410 1.081 6.188 1.00 91.81 79 TYR A C 1
ATOM 672 O O . TYR A 1 79 ? 3.257 1.046 5.761 1.00 91.81 79 TYR A O 1
ATOM 680 N N . ARG A 1 80 ? 4.720 0.723 7.441 1.00 92.00 80 ARG A N 1
ATOM 681 C CA . ARG A 1 80 ? 3.745 0.173 8.399 1.00 92.00 80 ARG A CA 1
ATOM 682 C C . ARG A 1 80 ? 2.574 1.115 8.642 1.00 92.00 80 ARG A C 1
ATOM 684 O O . ARG A 1 80 ? 1.430 0.678 8.653 1.00 92.00 80 ARG A O 1
ATOM 691 N N . SER A 1 81 ? 2.844 2.412 8.775 1.00 93.62 81 SER A N 1
ATOM 692 C CA . SER A 1 81 ? 1.801 3.428 8.932 1.00 93.62 81 SER A CA 1
ATOM 693 C C . SER A 1 81 ? 0.857 3.434 7.731 1.00 93.62 81 SER A C 1
ATOM 695 O O . SER A 1 81 ? -0.355 3.473 7.902 1.00 93.62 81 SER A O 1
ATOM 697 N N . THR A 1 82 ? 1.403 3.358 6.515 1.00 91.81 82 THR A N 1
ATOM 698 C CA . THR A 1 82 ? 0.618 3.350 5.270 1.00 91.81 82 THR A CA 1
ATOM 699 C C . THR A 1 82 ? -0.194 2.065 5.121 1.00 91.81 82 THR A C 1
ATOM 701 O O . THR A 1 82 ? -1.343 2.111 4.684 1.00 91.81 82 THR A O 1
ATOM 704 N N . LEU A 1 83 ? 0.380 0.930 5.518 1.00 91.69 83 LEU A N 1
ATOM 705 C CA . LEU A 1 83 ? -0.298 -0.359 5.535 1.00 91.69 83 LEU A CA 1
ATOM 706 C C . LEU A 1 83 ? -1.504 -0.325 6.487 1.00 91.69 83 LEU A C 1
ATOM 708 O O . LEU A 1 83 ? -2.620 -0.641 6.083 1.00 91.69 83 LEU A O 1
ATOM 712 N N . ILE A 1 84 ? -1.295 0.116 7.732 1.00 93.50 84 ILE A N 1
ATOM 713 C CA . ILE A 1 84 ? -2.358 0.222 8.743 1.00 93.50 84 ILE A CA 1
ATOM 714 C C . ILE A 1 84 ? -3.419 1.238 8.303 1.00 93.50 84 ILE A C 1
ATOM 716 O O . ILE A 1 84 ? -4.610 0.981 8.444 1.00 93.50 84 ILE A O 1
ATOM 720 N N . GLU A 1 85 ? -3.014 2.372 7.726 1.00 92.00 85 GLU A N 1
ATOM 721 C CA . GLU A 1 85 ? -3.935 3.371 7.172 1.00 92.00 85 GLU A CA 1
ATOM 722 C C . GLU A 1 85 ? -4.849 2.750 6.104 1.00 92.00 85 GLU A C 1
ATOM 724 O O . GLU A 1 85 ? -6.067 2.897 6.190 1.00 92.00 85 GLU A O 1
ATOM 729 N N . LYS A 1 86 ? -4.286 1.993 5.150 1.00 88.81 86 LYS A N 1
ATOM 730 C CA . LYS A 1 86 ? -5.056 1.269 4.124 1.00 88.81 86 LYS A CA 1
ATOM 731 C C . LYS A 1 86 ? -5.994 0.222 4.728 1.00 88.81 86 LYS A C 1
ATOM 733 O O . LYS A 1 86 ? -7.136 0.132 4.288 1.00 88.81 86 LYS A O 1
ATOM 738 N N . ALA A 1 87 ? -5.536 -0.534 5.725 1.00 90.94 87 ALA A N 1
ATOM 739 C CA . ALA A 1 87 ? -6.347 -1.560 6.371 1.00 90.94 87 ALA A CA 1
ATOM 740 C C . ALA A 1 87 ? -7.548 -0.961 7.124 1.00 90.94 87 ALA A C 1
ATOM 742 O O . ALA A 1 87 ? -8.672 -1.416 6.934 1.00 90.94 87 ALA A O 1
ATOM 743 N N . LEU A 1 88 ? -7.326 0.080 7.939 1.00 91.88 88 LEU A N 1
ATOM 744 C CA . LEU A 1 88 ? -8.335 0.634 8.852 1.00 91.88 88 LEU A CA 1
ATOM 745 C C . LEU A 1 88 ? -9.320 1.609 8.186 1.00 91.88 88 LEU A C 1
ATOM 747 O O . LEU A 1 88 ? -10.474 1.691 8.603 1.00 91.88 88 LEU A O 1
ATOM 751 N N . SER A 1 89 ? -8.886 2.370 7.172 1.00 87.69 89 SER A N 1
ATOM 752 C CA . SER A 1 89 ? -9.664 3.493 6.614 1.00 87.69 89 SER A CA 1
ATOM 753 C C . SER A 1 89 ? -11.020 3.076 6.028 1.00 87.69 89 SER A C 1
ATOM 755 O O . SER A 1 89 ? -11.999 3.823 6.113 1.00 87.69 89 SER A O 1
ATOM 757 N N . SER A 1 90 ? -11.086 1.866 5.472 1.00 84.06 90 SER A N 1
ATOM 758 C CA . SER A 1 90 ? -12.275 1.314 4.817 1.00 84.06 90 SER A CA 1
ATOM 759 C C . SER A 1 90 ? -13.446 1.071 5.777 1.00 84.06 90 SER A C 1
ATOM 761 O O . SER A 1 90 ? -14.599 1.237 5.385 1.00 84.06 90 SER A O 1
ATOM 763 N N . MET A 1 91 ? -13.152 0.776 7.049 1.00 87.50 91 MET A N 1
ATOM 764 C CA . MET A 1 91 ? -14.139 0.429 8.080 1.00 87.50 91 MET A CA 1
ATOM 765 C C . MET A 1 91 ? -14.705 1.623 8.850 1.00 87.50 91 MET A C 1
ATOM 767 O O . MET A 1 91 ? -15.521 1.451 9.757 1.00 87.50 91 MET A O 1
ATOM 771 N N . ILE A 1 92 ? -14.294 2.841 8.494 1.00 87.25 92 ILE A N 1
ATOM 772 C CA . ILE A 1 92 ? -14.843 4.074 9.058 1.00 87.25 92 ILE A CA 1
ATOM 773 C C . ILE A 1 92 ? -16.083 4.478 8.243 1.00 87.25 92 ILE A C 1
ATOM 775 O O . ILE A 1 92 ? -15.973 4.856 7.066 1.00 87.25 92 ILE A O 1
ATOM 779 N N . LYS A 1 93 ? -17.263 4.396 8.875 1.00 79.06 93 LYS A N 1
ATOM 780 C CA . LYS A 1 93 ? -18.578 4.551 8.222 1.00 79.06 93 LYS A CA 1
ATOM 781 C C . LYS A 1 93 ? -18.887 5.992 7.826 1.00 79.06 93 LYS A C 1
ATOM 783 O O . LYS A 1 93 ? -19.379 6.232 6.726 1.00 79.06 93 LYS A O 1
ATOM 788 N N . LYS A 1 94 ? -18.581 6.952 8.700 1.00 73.50 94 LYS A N 1
ATOM 789 C CA . LYS A 1 94 ? -18.772 8.386 8.438 1.00 73.50 94 LYS A CA 1
ATOM 790 C C . LYS A 1 94 ? -17.481 9.038 7.955 1.00 73.50 94 LYS A C 1
ATOM 792 O O . LYS A 1 94 ? -16.385 8.506 8.131 1.00 73.50 94 LYS A O 1
ATOM 797 N N . GLN A 1 95 ? -17.604 10.202 7.324 1.00 68.31 95 GLN A N 1
ATOM 798 C CA . GLN A 1 95 ? -16.439 11.033 7.037 1.00 68.31 95 GLN A CA 1
ATOM 799 C C . GLN A 1 95 ? -15.933 11.635 8.347 1.00 68.31 95 GLN A C 1
ATOM 801 O O . GLN A 1 95 ? -16.504 12.580 8.881 1.00 68.31 95 GLN A O 1
ATOM 806 N N . HIS A 1 96 ? -14.867 11.046 8.871 1.00 71.69 96 HIS A N 1
ATOM 807 C CA . HIS A 1 96 ? -14.095 11.594 9.974 1.00 71.69 96 HIS A CA 1
ATOM 808 C C . HIS A 1 96 ? -12.711 11.943 9.459 1.00 71.69 96 HIS A C 1
ATOM 810 O O . HIS A 1 96 ? -12.184 11.211 8.634 1.00 71.69 96 HIS A O 1
ATOM 816 N N . ASN A 1 97 ? -12.107 13.013 9.965 1.00 79.25 97 ASN A N 1
ATOM 817 C CA . ASN A 1 97 ? -10.731 13.374 9.639 1.00 79.25 97 ASN A CA 1
ATOM 818 C C . ASN A 1 97 ? -9.847 13.058 10.843 1.00 79.25 97 ASN A C 1
ATOM 820 O O . ASN A 1 97 ? -9.568 13.930 11.665 1.00 79.25 97 ASN A O 1
ATOM 824 N N . LEU A 1 98 ? -9.439 11.794 10.972 1.00 86.75 98 LEU A N 1
ATOM 825 C CA . LEU A 1 98 ? -8.708 11.319 12.147 1.00 86.75 98 LEU A CA 1
ATOM 826 C C . LEU A 1 98 ? -7.206 11.223 11.896 1.00 86.75 98 LEU A C 1
ATOM 828 O O . LEU A 1 98 ? -6.744 10.838 10.820 1.00 86.75 98 LEU A O 1
ATOM 832 N N . ASN A 1 99 ? -6.437 11.529 12.932 1.00 90.62 99 ASN A N 1
ATOM 833 C CA . ASN A 1 99 ? -5.018 11.244 13.025 1.00 90.62 99 ASN A CA 1
ATOM 834 C C . ASN A 1 99 ? -4.783 10.263 14.177 1.00 90.62 99 ASN A C 1
ATOM 836 O O . ASN A 1 99 ? -5.107 10.570 15.325 1.00 90.62 99 ASN A O 1
ATOM 840 N N . ILE A 1 100 ? -4.210 9.105 13.860 1.00 93.50 100 ILE A N 1
ATOM 841 C CA . ILE A 1 100 ? -3.755 8.118 14.832 1.00 93.50 100 ILE A CA 1
ATOM 842 C C . ILE A 1 100 ? -2.243 8.220 14.953 1.00 93.50 100 ILE A C 1
ATOM 844 O O . ILE A 1 100 ? -1.515 8.016 13.980 1.00 93.50 100 ILE A O 1
ATOM 848 N N . SER A 1 101 ? -1.775 8.455 16.170 1.00 94.88 101 SER A N 1
ATOM 849 C CA . SER A 1 101 ? -0.358 8.380 16.508 1.00 94.88 101 SER A CA 1
ATOM 850 C C . SER A 1 101 ? -0.121 7.161 17.386 1.00 94.88 101 SER A C 1
ATOM 852 O O . SER A 1 101 ? -0.689 7.058 18.469 1.00 94.88 101 SER A O 1
ATOM 854 N N . ILE A 1 102 ? 0.719 6.239 16.929 1.00 95.81 102 ILE A N 1
ATOM 855 C CA . ILE A 1 102 ? 1.105 5.033 17.660 1.00 95.81 102 ILE A CA 1
ATOM 856 C C . ILE A 1 102 ? 2.523 5.236 18.178 1.00 95.81 102 ILE A C 1
ATOM 858 O O . ILE A 1 102 ? 3.429 5.488 17.392 1.00 95.81 102 ILE A O 1
ATOM 862 N N . MET A 1 103 ? 2.730 5.122 19.483 1.00 94.94 103 MET A N 1
ATOM 863 C CA . MET A 1 103 ? 4.045 5.201 20.110 1.00 94.94 103 MET A CA 1
ATOM 864 C C . MET A 1 103 ? 4.404 3.852 20.721 1.00 94.94 103 MET A C 1
ATOM 866 O O . MET A 1 103 ? 3.734 3.396 21.645 1.00 94.94 103 MET A O 1
ATOM 870 N N . LEU A 1 104 ? 5.473 3.232 20.227 1.00 93.56 104 LEU A N 1
ATOM 871 C CA . LEU A 1 104 ? 6.027 2.012 20.807 1.00 93.56 104 LEU A CA 1
ATOM 872 C C . LEU A 1 104 ? 6.830 2.356 22.062 1.00 93.56 104 LEU A C 1
ATOM 874 O O . LEU A 1 104 ? 7.728 3.192 21.995 1.00 93.56 104 LEU A O 1
ATOM 878 N N . VAL A 1 105 ? 6.507 1.725 23.193 1.00 93.06 105 VAL A N 1
ATOM 879 C CA . VAL A 1 105 ? 7.131 2.025 24.496 1.00 93.06 105 VAL A CA 1
ATOM 880 C C . VAL A 1 105 ? 7.940 0.862 25.035 1.00 93.06 105 VAL A C 1
ATOM 882 O O . VAL A 1 105 ? 8.961 1.095 25.670 1.00 93.06 105 VAL A O 1
ATOM 885 N N . ASP A 1 106 ? 7.508 -0.363 24.764 1.00 93.69 106 ASP A N 1
ATOM 886 C CA . ASP A 1 106 ? 8.207 -1.584 25.150 1.00 93.69 106 ASP A CA 1
ATOM 887 C C . ASP A 1 106 ? 8.017 -2.609 24.034 1.00 93.69 106 ASP A C 1
ATOM 889 O O . ASP A 1 106 ? 6.886 -2.792 23.575 1.00 93.69 106 ASP A O 1
ATOM 893 N N . HIS A 1 107 ? 9.097 -3.223 23.561 1.00 92.00 107 HIS A N 1
ATOM 894 C CA . HIS A 1 107 ? 9.063 -4.200 22.481 1.00 92.00 107 HIS A CA 1
ATOM 895 C C . HIS A 1 107 ? 9.701 -5.512 22.903 1.00 92.00 107 HIS A C 1
ATOM 897 O O . HIS A 1 107 ? 10.901 -5.592 23.169 1.00 92.00 107 HIS A O 1
ATOM 903 N N . TYR A 1 108 ? 8.893 -6.564 22.866 1.00 91.62 108 TYR A N 1
ATOM 904 C CA . TYR A 1 108 ? 9.366 -7.923 23.009 1.00 91.62 108 TYR A CA 1
ATOM 905 C C . TYR A 1 108 ? 9.585 -8.550 21.633 1.00 91.62 108 TYR A C 1
ATOM 907 O O . TYR A 1 108 ? 8.700 -8.530 20.783 1.00 91.62 108 TYR A O 1
ATOM 915 N N . ILE A 1 109 ? 10.781 -9.101 21.426 1.00 86.81 109 ILE A N 1
ATOM 916 C CA . ILE A 1 109 ? 11.302 -9.488 20.106 1.00 86.81 109 ILE A CA 1
ATOM 917 C C . ILE A 1 109 ? 10.477 -10.573 19.395 1.00 86.81 109 ILE A C 1
ATOM 919 O O . ILE A 1 109 ? 10.501 -10.653 18.171 1.00 86.81 109 ILE A O 1
ATOM 923 N N . GLU A 1 110 ? 9.755 -11.406 20.151 1.00 87.25 110 GLU A N 1
ATOM 924 C CA . GLU A 1 110 ? 8.913 -12.480 19.605 1.00 87.25 110 GLU A CA 1
ATOM 925 C C . GLU A 1 110 ? 7.550 -11.961 19.118 1.00 87.25 110 GLU A C 1
ATOM 927 O O . GLU A 1 110 ? 6.875 -12.632 18.338 1.00 87.25 110 GLU A O 1
ATOM 932 N N . ASP A 1 111 ? 7.133 -10.767 19.548 1.00 89.00 111 ASP A N 1
ATOM 933 C CA . ASP A 1 111 ? 5.840 -10.210 19.167 1.00 89.00 111 ASP A CA 1
ATOM 934 C C . ASP A 1 111 ? 5.921 -9.543 17.784 1.00 89.00 111 ASP A C 1
ATOM 936 O O . ASP A 1 111 ? 6.741 -8.654 17.533 1.00 89.00 111 ASP A O 1
ATOM 940 N N . SER A 1 112 ? 4.998 -9.901 16.887 1.00 89.38 112 SER A N 1
ATOM 941 C CA . SER A 1 112 ? 4.866 -9.239 15.583 1.00 89.38 112 SER A CA 1
ATOM 942 C C . SER A 1 112 ? 4.420 -7.785 15.748 1.00 89.38 112 SER A C 1
ATOM 944 O O . SER A 1 112 ? 3.247 -7.491 15.987 1.00 89.38 112 SER A O 1
ATOM 946 N N . ILE A 1 113 ? 5.352 -6.848 15.568 1.00 90.19 113 ILE A N 1
ATOM 947 C CA . ILE A 1 113 ? 5.118 -5.428 15.852 1.00 90.19 113 ILE A CA 1
ATOM 948 C C . ILE A 1 113 ? 3.996 -4.818 15.002 1.00 90.19 113 ILE A C 1
ATOM 950 O O . ILE A 1 113 ? 3.230 -3.982 15.477 1.00 90.19 113 ILE A O 1
ATOM 954 N N . ILE A 1 114 ? 3.858 -5.269 13.751 1.00 91.75 114 ILE A N 1
ATOM 955 C CA . ILE A 1 114 ? 2.809 -4.803 12.841 1.00 91.75 114 ILE A CA 1
ATOM 956 C C . ILE A 1 114 ? 1.423 -5.272 13.299 1.00 91.75 114 ILE A C 1
ATOM 958 O O . ILE A 1 114 ? 0.472 -4.492 13.237 1.00 91.75 114 ILE A O 1
ATOM 962 N N . ASN A 1 115 ? 1.319 -6.489 13.847 1.00 93.06 115 ASN A N 1
ATOM 963 C CA . ASN A 1 115 ? 0.075 -7.001 14.423 1.00 93.06 115 ASN A CA 1
ATOM 964 C C . ASN A 1 115 ? -0.312 -6.195 15.665 1.00 93.06 115 ASN A C 1
ATOM 966 O O . ASN A 1 115 ? -1.470 -5.805 15.803 1.00 93.06 115 ASN A O 1
ATOM 970 N N . VAL A 1 116 ? 0.662 -5.889 16.531 1.00 94.94 116 VAL A N 1
ATOM 971 C CA . VAL A 1 116 ? 0.445 -5.072 17.735 1.00 94.94 116 VAL A CA 1
ATOM 972 C C . VAL A 1 116 ? -0.052 -3.674 17.364 1.00 94.94 116 VAL A C 1
ATOM 974 O O . VAL A 1 116 ? -1.046 -3.205 17.921 1.00 94.94 116 VAL A O 1
ATOM 977 N N . PHE A 1 117 ? 0.594 -3.021 16.393 1.00 95.81 117 PHE A N 1
ATOM 978 C CA . PHE A 1 117 ? 0.186 -1.698 15.922 1.00 95.81 117 PHE A CA 1
ATOM 979 C C . PHE A 1 117 ? -1.217 -1.703 15.311 1.00 95.81 117 PHE A C 1
ATOM 981 O O . PHE A 1 117 ? -2.021 -0.838 15.657 1.00 95.81 117 PHE A O 1
ATOM 988 N N . LEU A 1 118 ? -1.530 -2.669 14.441 1.00 96.44 118 LEU A N 1
ATOM 989 C CA . LEU A 1 118 ? -2.851 -2.768 13.823 1.00 96.44 118 LEU A CA 1
ATOM 990 C C . LEU A 1 118 ? -3.939 -3.015 14.875 1.00 96.44 118 LEU A C 1
ATOM 992 O O . LEU A 1 118 ? -4.938 -2.297 14.897 1.00 96.44 118 LEU A O 1
ATOM 996 N N . LEU A 1 119 ? -3.745 -4.006 15.750 1.00 96.75 119 LEU A N 1
ATOM 997 C CA . LEU A 1 119 ? -4.746 -4.401 16.738 1.00 96.75 119 LEU A CA 1
ATOM 998 C C . LEU A 1 119 ? -5.002 -3.284 17.755 1.00 96.75 119 LEU A C 1
ATOM 1000 O O . LEU A 1 119 ? -6.156 -2.963 18.031 1.00 96.75 119 LEU A O 1
ATOM 1004 N N . GLY A 1 120 ? -3.947 -2.634 18.257 1.00 96.94 120 GLY A N 1
ATOM 1005 C CA . GLY A 1 120 ? -4.098 -1.510 19.179 1.00 96.94 120 GLY A CA 1
ATOM 1006 C C . GLY A 1 120 ? -4.731 -0.280 18.524 1.00 96.94 120 GLY A C 1
ATOM 1007 O O . GLY A 1 120 ? -5.599 0.346 19.130 1.00 96.94 120 GLY A O 1
ATOM 1008 N N . ALA A 1 121 ? -4.372 0.046 17.276 1.00 97.12 121 ALA A N 1
ATOM 1009 C CA . ALA A 1 121 ? -5.014 1.132 16.531 1.00 97.12 121 ALA A CA 1
ATOM 1010 C C . ALA A 1 121 ? -6.500 0.860 16.269 1.00 97.12 121 ALA A C 1
ATOM 1012 O O . ALA A 1 121 ? -7.339 1.741 16.459 1.00 97.12 121 ALA A O 1
ATOM 1013 N N . SER A 1 122 ? -6.834 -0.374 15.893 1.00 96.88 122 SER A N 1
ATOM 1014 C CA . SER A 1 122 ? -8.211 -0.813 15.681 1.00 96.88 122 SER A CA 1
ATOM 1015 C C . SER A 1 122 ? -9.030 -0.788 16.976 1.00 96.88 122 SER A C 1
ATOM 1017 O O . SER A 1 122 ? -10.149 -0.279 16.987 1.00 96.88 122 SER A O 1
ATOM 1019 N N . ALA A 1 123 ? -8.461 -1.248 18.096 1.00 96.31 123 ALA A N 1
ATOM 1020 C CA . ALA A 1 123 ? -9.108 -1.183 19.405 1.00 96.31 123 ALA A CA 1
ATOM 1021 C C . ALA A 1 123 ? -9.351 0.267 19.858 1.00 96.31 123 ALA A C 1
ATOM 1023 O O . ALA A 1 123 ? -10.440 0.591 20.333 1.00 96.31 123 ALA A O 1
ATOM 1024 N N . ALA A 1 124 ? -8.372 1.156 19.659 1.00 95.06 124 ALA A N 1
ATOM 1025 C CA . ALA A 1 124 ? -8.510 2.579 19.959 1.00 95.06 124 ALA A CA 1
ATOM 1026 C C . ALA A 1 124 ? -9.619 3.230 19.119 1.00 95.06 124 ALA A C 1
ATOM 1028 O O . ALA A 1 124 ? -10.456 3.946 19.666 1.00 95.06 124 ALA A O 1
ATOM 1029 N N . LEU A 1 125 ? -9.663 2.949 17.809 1.00 93.88 125 LEU A N 1
ATOM 1030 C CA . LEU A 1 125 ? -10.724 3.432 16.921 1.00 93.88 125 LEU A CA 1
ATOM 1031 C C . LEU A 1 125 ? -12.092 2.907 17.336 1.00 93.88 125 LEU A C 1
ATOM 1033 O O . LEU A 1 125 ? -13.048 3.677 17.361 1.00 93.88 125 LEU A O 1
ATOM 1037 N N . LYS A 1 126 ? -12.195 1.622 17.692 1.00 93.88 126 LYS A N 1
ATOM 1038 C CA . LYS A 1 126 ? -13.454 1.032 18.150 1.00 93.88 126 LYS A CA 1
ATOM 1039 C C . LYS A 1 126 ? -13.947 1.687 19.434 1.00 93.88 126 LYS A C 1
ATOM 1041 O O . LYS A 1 126 ? -15.132 1.989 19.535 1.00 93.88 126 LYS A O 1
ATOM 1046 N N . LEU A 1 127 ? -13.048 1.964 20.375 1.00 92.81 127 LEU A N 1
ATOM 1047 C CA . LEU A 1 127 ? -13.381 2.673 21.607 1.00 92.81 127 LEU A CA 1
ATOM 1048 C C . LEU A 1 127 ? -13.791 4.135 21.346 1.00 92.81 127 LEU A C 1
ATOM 1050 O O . LEU A 1 127 ? -14.719 4.637 21.979 1.00 92.81 127 LEU A O 1
ATOM 1054 N N . TYR A 1 128 ? -13.119 4.809 20.408 1.00 90.69 128 TYR A N 1
ATOM 1055 C CA . TYR A 1 128 ? -13.369 6.212 20.071 1.00 90.69 128 TYR A CA 1
ATOM 1056 C C . TYR A 1 128 ? -14.662 6.402 19.266 1.00 90.69 128 TYR A C 1
ATOM 1058 O O . TYR A 1 128 ? -15.533 7.156 19.678 1.00 90.69 128 TYR A O 1
ATOM 1066 N N . LEU A 1 129 ? -14.817 5.690 18.146 1.00 88.81 129 LEU A N 1
ATOM 1067 C CA . LEU A 1 129 ? -15.933 5.836 17.200 1.00 88.81 129 LEU A CA 1
ATOM 1068 C C . LEU A 1 129 ? -17.144 4.943 17.506 1.00 88.81 129 LEU A C 1
ATOM 1070 O O . LEU A 1 129 ? -18.214 5.136 16.926 1.00 88.81 129 LEU A O 1
ATOM 1074 N N . LYS A 1 130 ? -17.005 3.954 18.397 1.00 89.00 130 LYS A N 1
ATOM 1075 C CA . LYS A 1 130 ? -18.066 3.012 18.792 1.00 89.00 130 LYS A CA 1
ATOM 1076 C C . LYS A 1 130 ? -18.716 2.312 17.587 1.00 89.00 130 LYS A C 1
ATOM 1078 O O . LYS A 1 130 ? -18.164 1.355 17.042 1.00 89.00 130 LYS A O 1
ATOM 1083 N N . ASN A 1 131 ? -19.898 2.771 17.176 1.00 86.69 131 ASN A N 1
ATOM 1084 C CA . ASN A 1 131 ? -20.696 2.171 16.103 1.00 86.69 131 ASN A CA 1
ATOM 1085 C C . ASN A 1 131 ? -20.271 2.630 14.699 1.00 86.69 131 ASN A C 1
ATOM 1087 O O . ASN A 1 131 ? -20.561 1.929 13.723 1.00 86.69 131 ASN A O 1
ATOM 1091 N N . ASP A 1 132 ? -19.563 3.762 14.604 1.00 86.38 132 ASP A N 1
ATOM 1092 C CA . ASP A 1 132 ? -19.083 4.342 13.343 1.00 86.38 132 ASP A CA 1
ATOM 1093 C C . ASP A 1 132 ? -17.791 3.667 12.831 1.00 86.38 132 ASP A C 1
ATOM 1095 O O . ASP A 1 132 ? -17.263 4.043 11.782 1.00 86.38 132 ASP A O 1
ATOM 1099 N N . TYR A 1 133 ? -17.307 2.636 13.539 1.00 90.75 133 TYR A N 1
ATOM 1100 C CA . TYR A 1 133 ? -16.166 1.809 13.153 1.00 90.75 133 TYR A CA 1
ATOM 1101 C C . TYR A 1 133 ? -16.414 0.316 13.411 1.00 90.75 133 TYR A C 1
ATOM 1103 O O . TYR A 1 133 ? -16.875 -0.086 14.489 1.00 90.75 133 TYR A O 1
ATOM 1111 N N . SER A 1 134 ? -16.069 -0.510 12.425 1.00 91.19 134 SER A N 1
ATOM 1112 C CA . SER A 1 134 ? -16.064 -1.973 12.532 1.00 91.19 134 SER A CA 1
ATOM 1113 C C . SER A 1 134 ? -14.657 -2.471 12.871 1.00 91.19 134 SER A C 1
ATOM 1115 O O . SER A 1 134 ? -13.692 -2.111 12.200 1.00 91.19 134 SER A O 1
ATOM 1117 N N . LEU A 1 135 ? -14.530 -3.293 13.921 1.00 93.38 135 LEU A N 1
ATOM 1118 C CA . LEU A 1 135 ? -13.231 -3.777 14.389 1.00 93.38 135 LEU A CA 1
ATOM 1119 C C . LEU A 1 135 ? -12.535 -4.625 13.311 1.00 93.38 135 LEU A C 1
ATOM 1121 O O . LEU A 1 135 ? -13.095 -5.603 12.814 1.00 93.38 135 LEU A O 1
ATOM 1125 N N . ILE A 1 136 ? -11.284 -4.272 13.020 1.00 94.12 136 ILE A N 1
ATOM 1126 C CA . ILE A 1 136 ? -10.350 -5.060 12.209 1.00 94.12 136 ILE A CA 1
ATOM 1127 C C . ILE A 1 136 ? -9.307 -5.706 13.117 1.00 94.12 136 ILE A C 1
ATOM 1129 O O . ILE A 1 136 ? -8.795 -5.061 14.033 1.00 94.12 136 ILE A O 1
ATOM 1133 N N . ILE A 1 137 ? -8.952 -6.953 12.839 1.00 94.38 137 ILE A N 1
ATOM 1134 C CA . ILE A 1 137 ? -7.863 -7.665 13.504 1.00 94.38 137 ILE A CA 1
ATOM 1135 C C . ILE A 1 137 ? -6.860 -8.178 12.460 1.00 94.38 137 ILE A C 1
ATOM 1137 O 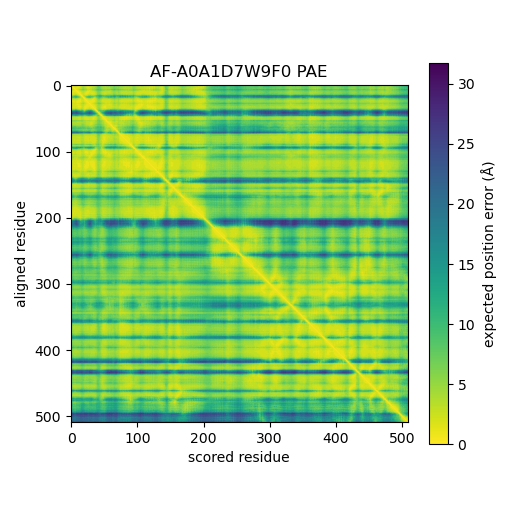O . ILE A 1 137 ? -7.268 -8.524 11.345 1.00 94.38 137 ILE A O 1
ATOM 1141 N N . PRO A 1 138 ? -5.553 -8.227 12.780 1.00 93.44 138 PRO A N 1
ATOM 1142 C CA . PRO A 1 138 ? -4.627 -9.054 12.015 1.00 93.44 138 PRO A CA 1
ATOM 1143 C C . PRO A 1 138 ? -5.028 -10.518 12.201 1.00 93.44 138 PRO A C 1
ATOM 1145 O O . PRO A 1 138 ? -5.562 -10.875 13.248 1.00 93.44 138 PRO A O 1
ATOM 1148 N N . TYR A 1 139 ? -4.755 -11.380 11.231 1.00 90.31 139 TYR A N 1
ATOM 1149 C CA . TYR A 1 139 ? -4.920 -12.817 11.432 1.00 90.31 139 TYR A CA 1
ATOM 1150 C C . TYR A 1 139 ? -3.789 -13.576 10.733 1.00 90.31 139 TYR A C 1
ATOM 1152 O O . TYR A 1 139 ? -3.499 -13.280 9.571 1.00 90.31 139 TYR A O 1
ATOM 1160 N N . PRO A 1 140 ? -3.107 -14.509 11.421 1.00 84.31 140 PRO A N 1
ATOM 1161 C CA . PRO A 1 140 ? -2.036 -15.283 10.818 1.00 84.31 140 PRO A CA 1
ATOM 1162 C C . PRO A 1 140 ? -2.610 -16.165 9.713 1.00 84.31 140 PRO A C 1
ATOM 1164 O O . PRO A 1 140 ? -3.629 -16.829 9.891 1.00 84.31 140 PRO A O 1
ATOM 1167 N N . ILE A 1 141 ? -1.948 -16.170 8.564 1.00 78.75 141 ILE A N 1
ATOM 1168 C CA . ILE A 1 141 ? -2.332 -16.996 7.427 1.00 78.75 141 ILE A CA 1
ATOM 1169 C C . ILE A 1 141 ? -1.102 -17.732 6.907 1.00 78.75 141 ILE A C 1
ATOM 1171 O O . ILE A 1 141 ? -0.041 -17.140 6.722 1.00 78.75 141 ILE A O 1
ATOM 1175 N N . SER A 1 142 ? -1.261 -19.030 6.670 1.00 71.31 142 SER A N 1
ATOM 1176 C CA . SER A 1 142 ? -0.237 -19.901 6.099 1.00 71.31 142 SER A CA 1
ATOM 1177 C C . SER A 1 142 ? -0.872 -20.718 4.977 1.00 71.31 142 SER A C 1
ATOM 1179 O O . SER A 1 142 ? -1.464 -21.767 5.225 1.00 71.31 142 SER A O 1
ATOM 1181 N N . LEU A 1 143 ? -0.806 -20.210 3.743 1.00 63.91 143 LEU A N 1
ATOM 1182 C CA . LEU A 1 143 ? -1.360 -20.913 2.574 1.00 63.91 143 LEU A CA 1
ATOM 1183 C C . LEU A 1 143 ? -0.379 -21.947 2.005 1.00 63.91 143 LEU A C 1
ATOM 1185 O O . LEU A 1 143 ? -0.799 -22.912 1.370 1.00 63.91 143 LEU A O 1
ATOM 1189 N N . CYS A 1 144 ? 0.922 -21.742 2.213 1.00 57.53 144 CYS A N 1
ATOM 1190 C CA . CYS A 1 144 ? 1.993 -22.652 1.815 1.00 57.53 144 CYS A CA 1
ATOM 1191 C C . CYS A 1 144 ? 3.232 -22.432 2.697 1.00 57.53 144 CYS A C 1
ATOM 1193 O O . CYS A 1 144 ? 3.339 -21.403 3.358 1.00 57.53 144 CYS A O 1
ATOM 1195 N N . GLU A 1 145 ? 4.197 -23.356 2.670 1.00 55.28 145 GLU A N 1
ATOM 1196 C CA . GLU A 1 145 ? 5.438 -23.265 3.468 1.00 55.28 145 GLU A CA 1
ATOM 1197 C C . GLU A 1 145 ? 6.246 -21.976 3.214 1.00 55.28 145 GLU A C 1
ATOM 1199 O O . GLU A 1 145 ? 6.970 -21.515 4.090 1.00 55.28 145 GLU A O 1
ATOM 1204 N N . LEU A 1 146 ? 6.099 -21.376 2.026 1.00 57.91 146 LEU A N 1
ATOM 1205 C CA . LEU A 1 146 ? 6.785 -20.156 1.588 1.00 57.91 146 LEU A CA 1
ATOM 1206 C C . LEU A 1 146 ? 5.789 -19.011 1.316 1.00 57.91 146 LEU A C 1
ATOM 1208 O O . LEU A 1 146 ? 5.815 -18.407 0.242 1.00 57.91 146 LEU A O 1
ATOM 1212 N N . SER A 1 147 ? 4.867 -18.749 2.251 1.00 64.38 147 SER A N 1
ATOM 1213 C CA . SER A 1 147 ? 3.964 -17.589 2.191 1.00 64.38 147 SER A CA 1
ATOM 1214 C C . SER A 1 147 ? 4.336 -16.526 3.222 1.00 64.38 147 SER A C 1
ATOM 1216 O O . SER A 1 147 ? 4.122 -16.740 4.414 1.00 64.38 147 SER A O 1
ATOM 1218 N N . ASP A 1 148 ? 4.786 -15.361 2.755 1.00 73.38 148 ASP A N 1
ATOM 1219 C CA . ASP A 1 148 ? 4.836 -14.145 3.570 1.00 73.38 148 ASP A CA 1
ATOM 1220 C C . ASP A 1 148 ? 3.566 -13.347 3.280 1.00 73.38 148 ASP A C 1
ATOM 1222 O O . ASP A 1 148 ? 3.411 -12.770 2.200 1.00 73.38 148 ASP A O 1
ATOM 1226 N N . MET A 1 149 ? 2.625 -13.359 4.224 1.00 84.19 149 MET A N 1
ATOM 1227 C CA . MET A 1 149 ? 1.323 -12.722 4.059 1.00 84.19 149 MET A CA 1
ATOM 1228 C C . MET A 1 149 ? 0.908 -11.926 5.289 1.00 84.19 149 MET A C 1
ATOM 1230 O O . MET A 1 149 ? 0.979 -12.397 6.423 1.00 84.19 149 MET A O 1
ATOM 1234 N N . PHE A 1 150 ? 0.385 -10.732 5.038 1.00 89.69 150 PHE A N 1
ATOM 1235 C CA . PHE A 1 150 ? -0.266 -9.898 6.027 1.00 89.69 150 PHE A CA 1
ATOM 1236 C C . PHE A 1 150 ? -1.759 -9.796 5.719 1.00 89.69 150 PHE A C 1
ATOM 1238 O O . PHE A 1 150 ? -2.164 -9.129 4.765 1.00 89.69 150 PHE A O 1
ATOM 1245 N N . LEU A 1 151 ? -2.576 -10.463 6.535 1.00 92.06 151 LEU A N 1
ATOM 1246 C CA . LEU A 1 151 ? -4.027 -10.507 6.397 1.00 92.06 151 LEU A CA 1
ATOM 1247 C C . LEU A 1 151 ? -4.702 -9.694 7.508 1.00 92.06 151 LEU A C 1
ATOM 1249 O O . LEU A 1 151 ? -4.433 -9.886 8.694 1.00 92.06 151 LEU A O 1
ATOM 1253 N N . CYS A 1 152 ? -5.623 -8.819 7.109 1.00 93.12 152 CYS A N 1
ATOM 1254 C CA . CYS A 1 152 ? -6.534 -8.103 7.994 1.00 93.12 152 CYS A CA 1
ATOM 1255 C C . CYS A 1 152 ? -7.973 -8.514 7.708 1.00 93.12 152 CYS A C 1
ATOM 1257 O O . CYS A 1 152 ? -8.430 -8.503 6.559 1.00 93.12 152 CYS A O 1
ATOM 1259 N N . VAL A 1 153 ? -8.696 -8.817 8.777 1.00 92.75 153 VAL A N 1
ATOM 1260 C CA . VAL A 1 153 ? -10.070 -9.309 8.721 1.00 92.75 153 VAL A CA 1
ATOM 1261 C C . VAL A 1 153 ? -10.952 -8.577 9.715 1.00 92.75 153 VAL A C 1
ATOM 1263 O O . VAL A 1 153 ? -10.492 -8.028 10.714 1.00 92.75 153 VAL A O 1
ATOM 1266 N N . SER A 1 154 ? -12.243 -8.589 9.430 1.00 91.88 154 SER A N 1
ATOM 1267 C CA . SER A 1 154 ? -13.305 -8.137 10.319 1.00 91.88 154 SER A CA 1
ATOM 1268 C C . SER A 1 154 ? -14.322 -9.263 10.525 1.00 91.88 154 SER A C 1
ATOM 1270 O O . SER A 1 154 ? -14.186 -10.362 9.977 1.00 91.88 154 SER A O 1
ATOM 1272 N N . LYS A 1 155 ? -15.388 -8.973 11.277 1.00 90.06 155 LYS A N 1
ATOM 1273 C CA . LYS A 1 155 ? -16.550 -9.869 11.395 1.00 90.06 155 LYS A CA 1
ATOM 1274 C C . LYS A 1 155 ? -17.247 -10.127 10.060 1.00 90.06 155 LYS A C 1
ATOM 1276 O O . LYS A 1 155 ? -17.888 -11.160 9.910 1.00 90.06 155 LYS A O 1
ATOM 1281 N N . GLU A 1 156 ? -17.155 -9.181 9.133 1.00 85.38 156 GLU A N 1
ATOM 1282 C CA . GLU A 1 156 ? -17.882 -9.214 7.864 1.00 85.38 156 GLU A CA 1
ATOM 1283 C C . GLU A 1 156 ? -17.057 -9.892 6.768 1.00 85.38 156 GLU A C 1
ATOM 1285 O O . GLU A 1 156 ? -17.617 -10.612 5.943 1.00 85.38 156 GLU A O 1
ATOM 1290 N N . GLY A 1 157 ? -15.732 -9.724 6.795 1.00 86.62 157 GLY A N 1
ATOM 1291 C CA . GLY A 1 157 ? -14.841 -10.319 5.806 1.00 86.62 157 GLY A CA 1
ATOM 1292 C C . GLY A 1 157 ? -13.453 -9.685 5.739 1.00 86.62 157 GLY A C 1
ATOM 1293 O O . GLY A 1 157 ? -12.938 -9.162 6.732 1.00 86.62 157 GLY A O 1
ATOM 1294 N N . ILE A 1 158 ? -12.846 -9.744 4.553 1.00 87.75 158 ILE A N 1
ATOM 1295 C CA . ILE A 1 158 ? -11.447 -9.379 4.290 1.00 87.75 158 ILE A CA 1
ATOM 1296 C C . ILE A 1 158 ? -11.332 -7.896 3.938 1.00 87.75 158 ILE A C 1
ATOM 1298 O O . ILE A 1 158 ? -11.923 -7.427 2.957 1.00 87.75 158 ILE A O 1
ATOM 1302 N N . THR A 1 159 ? -10.491 -7.170 4.677 1.00 89.44 159 THR A N 1
ATOM 1303 C CA . THR A 1 159 ? -10.237 -5.739 4.437 1.00 89.44 159 THR A CA 1
ATOM 1304 C C . THR A 1 159 ? -8.915 -5.468 3.754 1.00 89.44 159 THR A C 1
ATOM 1306 O O . THR A 1 159 ? -8.830 -4.545 2.948 1.00 89.44 159 THR A O 1
ATOM 1309 N N . TYR A 1 160 ? -7.890 -6.258 4.051 1.00 92.12 160 TYR A N 1
ATOM 1310 C CA . TYR A 1 160 ? -6.556 -6.071 3.503 1.00 92.12 160 TYR A CA 1
ATOM 1311 C C . TYR A 1 160 ? -5.828 -7.408 3.446 1.00 92.12 160 TYR A C 1
ATOM 1313 O O . TYR A 1 160 ? -5.901 -8.198 4.384 1.00 92.12 160 TYR A O 1
ATOM 1321 N N . LEU A 1 161 ? -5.122 -7.651 2.351 1.00 90.50 161 LEU A N 1
ATOM 1322 C CA . LEU A 1 161 ? -4.260 -8.805 2.168 1.00 90.50 161 LEU A CA 1
ATOM 1323 C C . LEU A 1 161 ? -3.073 -8.355 1.320 1.00 90.50 161 LEU A C 1
ATOM 1325 O O . LEU A 1 161 ? -3.257 -7.891 0.203 1.00 90.50 161 LEU A O 1
ATOM 1329 N N . ASP A 1 162 ? -1.867 -8.473 1.854 1.00 90.69 162 ASP A N 1
ATOM 1330 C CA . ASP A 1 162 ? -0.615 -8.239 1.129 1.00 90.69 162 ASP A CA 1
ATOM 1331 C C . ASP A 1 162 ? 0.223 -9.500 1.255 1.00 90.69 162 ASP A C 1
ATOM 1333 O O . ASP A 1 162 ? 0.516 -9.935 2.368 1.00 90.69 162 ASP A O 1
ATOM 1337 N N . GLY A 1 163 ? 0.512 -10.143 0.131 1.00 87.50 163 GLY A N 1
ATOM 1338 C CA . GLY A 1 163 ? 1.095 -11.470 0.121 1.00 87.50 163 GLY A CA 1
ATOM 1339 C C . GLY A 1 163 ? 2.042 -11.703 -1.037 1.00 87.50 163 GLY A C 1
ATOM 1340 O O . GLY A 1 163 ? 1.747 -11.354 -2.183 1.00 87.50 163 GLY A O 1
ATOM 1341 N N . PHE A 1 164 ? 3.154 -12.368 -0.740 1.00 86.56 164 PHE A N 1
ATOM 1342 C CA . PHE A 1 164 ? 3.985 -13.037 -1.730 1.00 86.56 164 PHE A CA 1
ATOM 1343 C C . PHE A 1 164 ? 3.886 -14.548 -1.513 1.00 86.56 164 PHE A C 1
ATOM 1345 O O . PHE A 1 164 ? 4.082 -15.050 -0.406 1.00 86.56 164 PHE A O 1
ATOM 1352 N N . LEU A 1 165 ? 3.530 -15.265 -2.574 1.00 85.31 165 LEU A N 1
ATOM 1353 C CA . LEU A 1 165 ? 3.163 -16.673 -2.541 1.00 85.31 165 LEU A CA 1
ATOM 1354 C C . LEU A 1 165 ? 3.932 -17.437 -3.607 1.00 85.31 165 LEU A C 1
ATOM 1356 O O . LEU A 1 165 ? 3.929 -17.043 -4.769 1.00 85.31 165 LEU A O 1
ATOM 1360 N N . ASN A 1 166 ? 4.511 -18.574 -3.233 1.00 84.62 166 ASN A N 1
ATOM 1361 C CA . ASN A 1 166 ? 5.003 -19.564 -4.184 1.00 84.62 166 ASN A CA 1
ATOM 1362 C C . ASN A 1 166 ? 4.019 -20.739 -4.237 1.00 84.62 166 ASN A 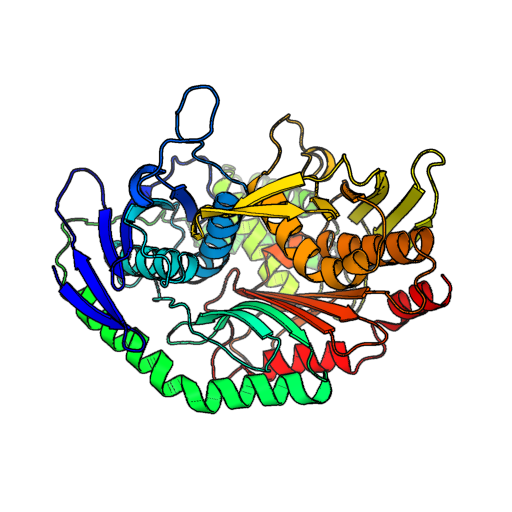C 1
ATOM 1364 O O . ASN A 1 166 ? 4.200 -21.756 -3.568 1.00 84.62 166 ASN A O 1
ATOM 1368 N N . ILE A 1 167 ? 2.933 -20.571 -4.989 1.00 81.25 167 ILE A N 1
ATOM 1369 C CA . ILE A 1 167 ? 1.842 -21.545 -5.065 1.00 81.25 167 ILE A CA 1
ATOM 1370 C C . ILE A 1 167 ? 1.368 -21.698 -6.501 1.00 81.25 167 ILE A C 1
ATOM 1372 O O . ILE A 1 167 ? 1.264 -20.726 -7.250 1.00 81.25 167 ILE A O 1
ATOM 1376 N N . ASN A 1 168 ? 1.072 -22.934 -6.904 1.00 80.44 168 ASN A N 1
ATOM 1377 C CA . ASN A 1 168 ? 0.511 -23.155 -8.226 1.00 80.44 168 ASN A CA 1
ATOM 1378 C C . ASN A 1 168 ? -0.831 -22.391 -8.329 1.00 80.44 168 ASN A C 1
ATOM 1380 O O . ASN A 1 168 ? -1.729 -22.626 -7.511 1.00 80.44 168 ASN A O 1
ATOM 1384 N N . PRO A 1 169 ? -0.977 -21.498 -9.328 1.00 74.25 169 PRO A N 1
ATOM 1385 C CA . PRO A 1 169 ? -2.150 -20.651 -9.491 1.00 74.25 169 PRO A CA 1
ATOM 1386 C C . PRO A 1 169 ? -3.491 -21.401 -9.425 1.00 74.25 169 PRO A C 1
ATOM 1388 O O . PRO A 1 169 ? -4.454 -20.892 -8.858 1.00 74.25 169 PRO A O 1
ATOM 1391 N N . GLY A 1 170 ? -3.554 -22.633 -9.948 1.00 74.19 170 GLY A N 1
ATOM 1392 C CA . GLY A 1 170 ? -4.775 -23.447 -9.929 1.00 74.19 170 GLY A CA 1
ATOM 1393 C C . GLY A 1 170 ? -5.263 -23.822 -8.523 1.00 74.19 170 GLY A C 1
ATOM 1394 O O . GLY A 1 170 ? -6.452 -24.069 -8.340 1.00 74.19 170 GLY A O 1
ATOM 1395 N N . TYR A 1 171 ? -4.375 -23.821 -7.524 1.00 81.56 171 TYR A N 1
ATOM 1396 C CA . TYR A 1 171 ? -4.704 -24.141 -6.132 1.00 81.56 171 TYR A CA 1
ATOM 1397 C C . TYR A 1 171 ? -4.922 -22.908 -5.255 1.00 81.56 171 TYR A C 1
ATOM 1399 O O . TYR A 1 171 ? -5.517 -23.043 -4.189 1.00 81.56 171 TYR A O 1
ATOM 1407 N N . LEU A 1 172 ? -4.491 -21.716 -5.690 1.00 81.56 172 LEU A N 1
ATOM 1408 C CA . LEU A 1 172 ? -4.565 -20.486 -4.891 1.00 81.56 172 LEU A CA 1
ATOM 1409 C C . LEU A 1 172 ? -5.991 -20.199 -4.407 1.00 81.56 172 LEU A C 1
ATOM 1411 O O . LEU A 1 172 ? -6.210 -19.922 -3.230 1.00 81.56 172 LEU A O 1
ATOM 1415 N N . ASN A 1 173 ? -6.970 -20.331 -5.300 1.00 81.75 173 ASN A N 1
ATOM 1416 C CA . ASN A 1 173 ? -8.367 -20.092 -4.957 1.00 81.75 173 ASN A CA 1
ATOM 1417 C C . ASN A 1 173 ? -8.898 -21.091 -3.935 1.00 81.75 173 ASN A C 1
ATOM 1419 O O . ASN A 1 173 ? -9.532 -20.690 -2.965 1.00 81.75 173 ASN A O 1
ATOM 1423 N N . ASN A 1 174 ? -8.608 -22.379 -4.119 1.00 82.62 174 ASN A N 1
ATOM 1424 C CA . ASN A 1 174 ? -9.033 -23.401 -3.168 1.00 82.62 174 ASN A CA 1
ATOM 1425 C C . ASN A 1 174 ? -8.347 -23.210 -1.811 1.00 82.62 174 ASN A C 1
ATOM 1427 O O . ASN A 1 174 ? -8.999 -23.365 -0.786 1.00 82.62 174 ASN A O 1
ATOM 1431 N N . ALA A 1 175 ? -7.073 -22.811 -1.794 1.00 83.25 175 ALA A N 1
ATOM 1432 C CA . ALA A 1 175 ? -6.340 -22.533 -0.565 1.00 83.25 175 ALA A CA 1
ATOM 1433 C C . ALA A 1 175 ? -6.965 -21.363 0.216 1.00 83.25 175 ALA A C 1
ATOM 1435 O O . ALA A 1 175 ? -7.221 -21.497 1.410 1.00 83.25 175 ALA A O 1
ATOM 1436 N N . ILE A 1 176 ? -7.290 -20.255 -0.462 1.00 84.38 176 ILE A N 1
ATOM 1437 C CA . ILE A 1 176 ? -7.977 -19.107 0.150 1.00 84.38 176 ILE A CA 1
ATOM 1438 C C . ILE A 1 176 ? -9.353 -19.524 0.691 1.00 84.38 176 ILE A C 1
ATOM 1440 O O . ILE A 1 176 ? -9.671 -19.230 1.842 1.00 84.38 176 ILE A O 1
ATOM 1444 N N . LYS A 1 177 ? -10.162 -20.236 -0.106 1.00 84.69 177 LYS A N 1
ATOM 1445 C CA . LYS A 1 177 ? -11.499 -20.688 0.316 1.00 84.69 177 LYS A CA 1
ATOM 1446 C C . LYS A 1 177 ? -11.437 -21.617 1.524 1.00 84.69 177 LYS A C 1
ATOM 1448 O O . LYS A 1 177 ? -12.147 -21.388 2.497 1.00 84.69 177 LYS A O 1
ATOM 1453 N N . ASN A 1 178 ? -10.578 -22.633 1.481 1.00 86.06 178 ASN A N 1
ATOM 1454 C CA . ASN A 1 178 ? -10.427 -23.594 2.573 1.00 86.06 178 ASN A CA 1
ATOM 1455 C C . ASN A 1 178 ? -9.988 -22.899 3.861 1.00 86.06 178 ASN A C 1
ATOM 1457 O O . ASN A 1 178 ? -10.600 -23.113 4.903 1.00 86.06 178 ASN A O 1
ATOM 1461 N N . PHE A 1 179 ? -9.008 -21.995 3.769 1.00 86.94 179 PHE A N 1
ATOM 1462 C CA . PHE A 1 179 ? -8.549 -21.217 4.912 1.00 86.94 179 PHE A CA 1
ATOM 1463 C C . PHE A 1 179 ? -9.699 -20.468 5.594 1.00 86.94 179 PHE A C 1
ATOM 1465 O O . PHE A 1 179 ? -9.856 -20.554 6.813 1.00 86.94 179 PHE A O 1
ATOM 1472 N N . PHE A 1 180 ? -10.531 -19.759 4.827 1.00 86.75 180 PHE A N 1
ATOM 1473 C CA . PHE A 1 180 ? -11.650 -19.021 5.407 1.00 86.75 180 PHE A CA 1
ATOM 1474 C C . PHE A 1 180 ? -12.767 -19.934 5.905 1.00 86.75 180 PHE A C 1
ATOM 1476 O O . PHE A 1 180 ? -13.288 -19.678 6.985 1.00 86.75 180 PHE A O 1
ATOM 1483 N N . ASN A 1 181 ? -13.073 -21.027 5.208 1.00 87.00 181 ASN A N 1
ATOM 1484 C CA . ASN A 1 181 ? -14.053 -22.008 5.680 1.00 87.00 181 ASN A CA 1
ATOM 1485 C C . ASN A 1 181 ? -13.671 -22.592 7.051 1.00 87.00 181 ASN A C 1
ATOM 1487 O O . ASN A 1 181 ? -14.535 -22.773 7.907 1.00 87.00 181 ASN A O 1
ATOM 1491 N N . GLU A 1 182 ? -12.382 -22.846 7.283 1.00 89.19 182 GLU A N 1
ATOM 1492 C CA . GLU A 1 182 ? -11.875 -23.392 8.546 1.00 89.19 182 GLU A CA 1
ATOM 1493 C C . GLU A 1 182 ? -11.780 -22.336 9.661 1.00 89.19 182 GLU A C 1
ATOM 1495 O O . GLU A 1 182 ? -12.045 -22.637 10.825 1.00 89.19 182 GLU A O 1
ATOM 1500 N N . ASN A 1 183 ? -11.431 -21.087 9.325 1.00 89.81 183 ASN A N 1
ATOM 1501 C CA . ASN A 1 183 ? -11.080 -20.058 10.313 1.00 89.81 183 ASN A CA 1
ATOM 1502 C C . ASN A 1 183 ? -12.165 -18.996 10.553 1.00 89.81 183 ASN A C 1
ATOM 1504 O O . ASN A 1 183 ? -12.072 -18.245 11.526 1.00 89.81 183 ASN A O 1
ATOM 1508 N N . GLN A 1 184 ? -13.202 -18.905 9.716 1.00 90.38 184 GLN A N 1
ATOM 1509 C CA . GLN A 1 184 ? -14.212 -17.839 9.792 1.00 90.38 184 GLN A CA 1
ATOM 1510 C C . GLN A 1 184 ? -14.883 -17.754 11.169 1.00 90.38 184 GLN A C 1
ATOM 1512 O O . GLN A 1 184 ? -15.036 -16.662 11.719 1.00 90.38 184 GLN A O 1
ATOM 1517 N N . SER A 1 185 ? -15.280 -18.890 11.748 1.00 91.88 185 SER A N 1
ATOM 1518 C CA . SER A 1 185 ? -15.948 -18.920 13.056 1.00 91.88 185 SER A CA 1
ATOM 1519 C C . SER A 1 185 ? -15.030 -18.413 14.174 1.00 91.88 185 SER A C 1
ATOM 1521 O O . SER A 1 185 ? -15.460 -17.620 15.014 1.00 91.88 185 SER A O 1
ATOM 1523 N N . ILE A 1 186 ? -13.753 -18.801 14.133 1.00 92.38 186 ILE A N 1
ATOM 1524 C CA . ILE A 1 186 ? -12.712 -18.365 15.067 1.00 92.38 186 ILE A CA 1
ATOM 1525 C C . ILE A 1 186 ? -12.519 -16.853 14.946 1.00 92.38 186 ILE A C 1
ATOM 1527 O O . ILE A 1 186 ? -12.611 -16.149 15.949 1.00 92.38 186 ILE A O 1
ATOM 1531 N N . ILE A 1 187 ? -12.337 -16.341 13.725 1.00 92.62 187 ILE A N 1
ATOM 1532 C CA . ILE A 1 187 ? -12.162 -14.909 13.450 1.00 92.62 187 ILE A CA 1
ATOM 1533 C C . ILE A 1 187 ? -13.339 -14.094 14.000 1.00 92.62 187 ILE A C 1
ATOM 1535 O O . ILE A 1 187 ? -13.144 -13.121 14.731 1.00 92.62 187 ILE A O 1
ATOM 1539 N N . ILE A 1 188 ? -14.572 -14.504 13.689 1.00 93.31 188 ILE A N 1
ATOM 1540 C CA . ILE A 1 188 ? -15.780 -13.799 14.132 1.00 93.31 188 ILE A CA 1
ATOM 1541 C C . ILE A 1 188 ? -15.875 -13.783 15.661 1.00 93.31 188 ILE A C 1
ATOM 1543 O O . ILE A 1 188 ? -16.222 -12.746 16.235 1.00 93.31 188 ILE A O 1
ATOM 1547 N N . ASN A 1 189 ? -15.575 -14.905 16.319 1.00 94.25 189 ASN A N 1
ATOM 1548 C CA . ASN A 1 189 ? -15.594 -15.000 17.777 1.00 94.25 189 ASN A CA 1
ATOM 1549 C C . ASN A 1 189 ? -14.518 -14.107 18.406 1.00 94.25 189 ASN A C 1
ATOM 1551 O O . ASN A 1 189 ? -14.852 -13.302 19.269 1.00 94.25 189 ASN A O 1
ATOM 1555 N N . GLN A 1 190 ? -13.288 -14.117 17.884 1.00 94.38 190 GLN A N 1
ATOM 1556 C CA . GLN A 1 190 ? -12.214 -13.219 18.329 1.00 94.38 190 GLN A CA 1
ATOM 1557 C C . GLN A 1 190 ? -12.628 -11.745 18.232 1.00 94.38 190 GLN A C 1
ATOM 1559 O O . GLN A 1 190 ? -12.499 -10.987 19.193 1.00 94.38 190 GLN A O 1
ATOM 1564 N N . CYS A 1 191 ? -13.209 -11.323 17.105 1.00 94.44 191 CYS A N 1
ATOM 1565 C CA . CYS A 1 191 ? -13.717 -9.960 16.978 1.00 94.44 191 CYS A CA 1
ATOM 1566 C C . CYS A 1 191 ? -14.838 -9.647 17.988 1.00 94.44 191 CYS A C 1
ATOM 1568 O O . CYS A 1 191 ? -14.934 -8.516 18.462 1.00 94.44 191 CYS A O 1
ATOM 1570 N N . LYS A 1 192 ? -15.729 -10.603 18.295 1.00 94.75 192 LYS A N 1
ATOM 1571 C CA . LYS A 1 192 ? -16.807 -10.417 19.286 1.00 94.75 192 LYS A CA 1
ATOM 1572 C C . LYS A 1 192 ? -16.253 -10.280 20.699 1.00 94.75 192 LYS A C 1
ATOM 1574 O O . LYS A 1 192 ? -16.677 -9.365 21.402 1.00 94.75 192 LYS A O 1
ATOM 1579 N N . ASP A 1 193 ? -15.299 -11.121 21.072 1.00 94.06 193 ASP A N 1
ATOM 1580 C CA . ASP A 1 193 ? -14.685 -11.115 22.396 1.00 94.06 193 ASP A CA 1
ATOM 1581 C C . ASP A 1 193 ? -13.975 -9.783 22.652 1.00 94.06 193 ASP A C 1
ATOM 1583 O O . ASP A 1 193 ? -14.236 -9.124 23.660 1.00 94.06 193 ASP A O 1
ATOM 1587 N N . ILE A 1 194 ? -13.180 -9.310 21.688 1.00 94.75 194 ILE A N 1
ATOM 1588 C CA . ILE A 1 194 ? -12.487 -8.018 21.779 1.00 94.75 194 ILE A CA 1
ATOM 1589 C C . ILE A 1 194 ? -13.485 -6.859 21.885 1.00 94.75 194 ILE A C 1
ATOM 1591 O O . ILE A 1 194 ? -13.342 -5.995 22.752 1.00 94.75 194 ILE A O 1
ATOM 1595 N N . GLU A 1 195 ? -14.520 -6.830 21.038 1.00 94.62 195 GLU A N 1
ATOM 1596 C CA . GLU A 1 195 ? -15.541 -5.779 21.108 1.00 94.62 195 GLU A CA 1
ATOM 1597 C C . GLU A 1 195 ? -16.298 -5.788 22.439 1.00 94.62 195 GLU A C 1
ATOM 1599 O O . GLU A 1 195 ? -16.596 -4.719 22.968 1.00 94.62 195 GLU A O 1
ATOM 1604 N N . SER A 1 196 ? -16.583 -6.965 23.004 1.00 93.75 196 SER A N 1
ATOM 1605 C CA . SER A 1 196 ? -17.269 -7.077 24.296 1.00 93.75 196 SER A CA 1
ATOM 1606 C C . SER A 1 196 ? -16.478 -6.404 25.419 1.00 93.75 196 SER A C 1
ATOM 1608 O O . SER A 1 196 ? -17.054 -5.702 26.247 1.00 93.75 196 SER A O 1
ATOM 1610 N N . VAL A 1 197 ? -15.153 -6.545 25.390 1.00 94.38 197 VAL A N 1
ATOM 1611 C CA . VAL A 1 197 ? -14.235 -5.962 26.369 1.00 94.38 197 VAL A CA 1
ATOM 1612 C C . VAL A 1 197 ? -14.092 -4.459 26.152 1.00 94.38 197 VAL A C 1
ATOM 1614 O O . VAL A 1 197 ? -14.144 -3.696 27.113 1.00 94.38 197 VAL A O 1
ATOM 1617 N N . ILE A 1 198 ? -13.983 -4.010 24.897 1.00 93.38 198 ILE A N 1
ATOM 1618 C CA . ILE A 1 198 ? -13.929 -2.579 24.558 1.00 93.38 198 ILE A CA 1
ATOM 1619 C C . ILE A 1 198 ? -15.211 -1.859 24.993 1.00 93.38 198 ILE A C 1
ATOM 1621 O O . ILE A 1 198 ? -15.138 -0.770 25.555 1.00 93.38 198 ILE A O 1
ATOM 1625 N N . ASN A 1 199 ? -16.378 -2.472 24.789 1.00 90.81 199 ASN A N 1
ATOM 1626 C CA . ASN A 1 199 ? -17.670 -1.872 25.131 1.00 90.81 199 ASN A CA 1
ATOM 1627 C C . ASN A 1 199 ? -17.888 -1.696 26.646 1.00 90.81 199 ASN A C 1
ATOM 1629 O O . ASN A 1 199 ? -18.746 -0.912 27.043 1.00 90.81 199 ASN A O 1
ATOM 1633 N N . GLN A 1 200 ? -17.126 -2.394 27.494 1.00 91.06 200 GLN A N 1
ATOM 1634 C CA . GLN A 1 200 ? -17.156 -2.201 28.951 1.00 91.06 200 GLN A CA 1
ATOM 1635 C C . GLN A 1 200 ? -16.416 -0.930 29.396 1.00 91.06 200 GLN A C 1
ATOM 1637 O O . GLN A 1 200 ? -16.585 -0.490 30.534 1.00 91.06 200 GLN A O 1
ATOM 1642 N N . ILE A 1 201 ? -15.583 -0.345 28.531 1.00 90.25 201 ILE A N 1
ATOM 1643 C CA . ILE A 1 201 ? -14.779 0.834 28.848 1.00 90.25 201 ILE A CA 1
ATOM 1644 C C . ILE A 1 201 ? -15.647 2.086 28.695 1.00 90.25 201 ILE A C 1
ATOM 1646 O O . ILE A 1 201 ? -16.111 2.416 27.603 1.00 90.25 201 ILE A O 1
ATOM 1650 N N . GLN A 1 202 ? -15.848 2.813 29.792 1.00 82.88 202 GLN A N 1
ATOM 1651 C CA . GLN A 1 202 ? -16.566 4.087 29.779 1.00 82.88 202 GLN A CA 1
ATOM 1652 C C . GLN A 1 202 ? -15.657 5.211 29.258 1.00 82.88 202 GLN A C 1
ATOM 1654 O O . GLN A 1 202 ? -14.511 5.338 29.687 1.00 82.88 202 GLN A O 1
ATOM 1659 N N . THR A 1 203 ? -16.172 6.026 28.333 1.00 80.12 203 THR A N 1
ATOM 1660 C CA . THR A 1 203 ? -15.471 7.187 27.763 1.00 80.12 203 THR A CA 1
ATOM 1661 C C . THR A 1 203 ? -16.292 8.457 27.960 1.00 80.12 203 THR A C 1
ATOM 1663 O O . THR A 1 203 ? -17.509 8.442 27.778 1.00 80.12 203 THR A O 1
ATOM 1666 N N . SER A 1 204 ? -15.628 9.567 28.289 1.00 67.94 204 SER A N 1
ATOM 1667 C CA . SER A 1 204 ? -16.244 10.894 28.460 1.00 67.94 204 SER A CA 1
ATOM 1668 C C . SER A 1 204 ? -16.424 11.670 27.147 1.00 67.94 204 SER A C 1
ATOM 1670 O O . SER A 1 204 ? -17.048 12.730 27.129 1.00 67.94 204 SER A O 1
ATOM 1672 N N . ASN A 1 205 ? -15.926 11.141 26.025 1.00 63.16 205 ASN A N 1
ATOM 1673 C CA . ASN A 1 205 ? -16.014 11.805 24.727 1.00 63.16 205 ASN A CA 1
ATOM 1674 C C . ASN A 1 205 ? -17.416 11.682 24.109 1.00 63.16 205 ASN A C 1
ATOM 1676 O O . ASN A 1 205 ? -17.792 10.626 23.596 1.00 63.16 205 ASN A O 1
ATOM 1680 N N . ASN A 1 206 ? -18.141 12.802 24.070 1.00 52.19 206 ASN A N 1
ATOM 1681 C CA . ASN A 1 206 ? -19.269 13.007 23.163 1.00 52.19 206 ASN A CA 1
ATOM 1682 C C . ASN A 1 206 ? -18.735 13.511 21.818 1.00 52.19 206 ASN A C 1
ATOM 1684 O O . ASN A 1 206 ? -18.254 14.638 21.709 1.00 52.19 206 ASN A O 1
ATOM 1688 N N . LEU A 1 207 ? -18.793 12.667 20.791 1.00 56.84 207 LEU A N 1
ATOM 1689 C CA . LEU A 1 207 ? -18.316 13.002 19.453 1.00 56.84 207 LEU A CA 1
ATOM 1690 C C . LEU A 1 207 ? -19.468 13.500 18.577 1.00 56.84 207 LEU A C 1
ATOM 1692 O O . LEU A 1 207 ? -20.171 12.705 17.959 1.00 56.84 207 LEU A O 1
ATOM 1696 N N . ASN A 1 208 ? -19.606 14.823 18.461 1.00 48.59 208 ASN A N 1
ATOM 1697 C CA . ASN A 1 208 ? -20.279 15.446 17.318 1.00 48.59 208 ASN A CA 1
ATOM 1698 C C . ASN A 1 208 ? -19.266 15.529 16.167 1.00 48.59 208 ASN A C 1
ATOM 1700 O O . ASN A 1 208 ? -18.598 16.541 15.986 1.00 48.59 208 ASN A O 1
ATOM 1704 N N . LEU A 1 209 ? -19.082 14.422 15.444 1.00 54.81 209 LEU A N 1
ATOM 1705 C CA . LEU A 1 209 ? -18.079 14.299 14.376 1.00 54.81 209 LEU A CA 1
ATOM 1706 C C . LEU A 1 209 ? -18.662 14.314 12.951 1.00 54.81 209 LEU A C 1
ATOM 1708 O O . LEU A 1 209 ? -17.965 13.944 12.005 1.00 54.81 209 LEU A O 1
ATOM 1712 N N . SER A 1 210 ? -19.923 14.693 12.763 1.00 53.25 210 SER A N 1
ATOM 1713 C CA . SER A 1 210 ? -20.516 14.795 11.426 1.00 53.25 210 SER A CA 1
ATOM 1714 C C . SER A 1 210 ? -20.507 16.232 10.928 1.00 53.25 210 SER A C 1
ATOM 1716 O O . SER A 1 210 ? -21.085 17.116 11.553 1.00 53.25 210 SER A O 1
ATOM 1718 N N . GLN A 1 211 ? -19.910 16.442 9.758 1.00 56.34 211 GLN A N 1
ATOM 1719 C CA . GLN A 1 211 ? -20.309 17.546 8.896 1.00 56.34 211 GLN A CA 1
ATOM 1720 C C . GLN A 1 211 ? -21.612 17.121 8.214 1.00 56.34 211 GLN A C 1
ATOM 1722 O O . GLN A 1 211 ? -21.626 16.150 7.455 1.00 56.34 211 GLN A O 1
ATOM 1727 N N . GLU A 1 212 ? -22.720 17.779 8.548 1.00 57.12 212 GLU A N 1
ATOM 1728 C CA . GLU A 1 212 ? -23.975 17.603 7.820 1.00 57.12 212 GLU A CA 1
ATOM 1729 C C . GLU A 1 212 ? -23.893 18.416 6.529 1.00 57.12 212 GLU A C 1
ATOM 1731 O O . GLU A 1 212 ? -23.823 19.643 6.549 1.00 57.12 212 GLU A O 1
ATOM 1736 N N . TYR A 1 213 ? -23.847 17.712 5.402 1.00 66.56 213 TYR A N 1
ATOM 1737 C CA . TYR A 1 213 ? -23.958 18.319 4.083 1.00 66.56 213 TYR A CA 1
ATOM 1738 C C . TYR A 1 213 ? -25.424 18.346 3.652 1.00 66.56 213 TYR A C 1
ATOM 1740 O O . TYR A 1 213 ? -26.193 17.441 3.990 1.00 66.56 213 TYR A O 1
ATOM 1748 N N . ASP A 1 214 ? -25.802 19.347 2.856 1.00 74.94 214 ASP A N 1
ATOM 1749 C CA . ASP A 1 214 ? -27.115 19.371 2.215 1.00 74.94 214 ASP A CA 1
ATOM 1750 C C . ASP A 1 214 ? -27.185 18.291 1.123 1.00 74.94 214 ASP A C 1
ATOM 1752 O O . ASP A 1 214 ? -26.797 18.488 -0.033 1.00 74.94 214 ASP A O 1
ATOM 1756 N N . ASN A 1 215 ? -27.668 17.110 1.512 1.00 80.44 215 ASN A N 1
ATOM 1757 C CA . ASN A 1 215 ? -27.823 15.968 0.615 1.00 80.44 215 ASN A CA 1
ATOM 1758 C C . ASN A 1 215 ? -28.773 16.266 -0.556 1.00 80.44 215 ASN A C 1
ATOM 1760 O O . ASN A 1 215 ? -28.637 15.641 -1.608 1.00 80.44 215 ASN A O 1
ATOM 1764 N N . ASN A 1 216 ? -29.710 17.211 -0.412 1.00 84.31 216 ASN A N 1
ATOM 1765 C CA . ASN A 1 216 ? -30.626 17.561 -1.496 1.00 84.31 216 ASN A CA 1
ATOM 1766 C C . ASN A 1 216 ? -29.882 18.292 -2.614 1.00 84.31 216 ASN A C 1
ATOM 1768 O O . ASN A 1 216 ? -30.031 17.928 -3.780 1.00 84.31 216 ASN A O 1
ATOM 1772 N N . LEU A 1 217 ? -29.031 19.260 -2.258 1.00 84.19 217 LEU A N 1
ATOM 1773 C CA . LEU A 1 217 ? -28.177 19.962 -3.215 1.00 84.19 217 LEU A CA 1
ATOM 1774 C C . LEU A 1 217 ? -27.227 18.996 -3.934 1.00 84.19 217 LEU A C 1
ATOM 1776 O O . LEU A 1 217 ? -27.111 19.031 -5.159 1.00 84.19 217 LEU A O 1
ATOM 1780 N N . ILE A 1 218 ? -26.569 18.111 -3.178 1.00 84.75 218 ILE A N 1
ATOM 1781 C CA . ILE A 1 218 ? -25.637 17.120 -3.733 1.00 84.75 218 ILE A CA 1
ATOM 1782 C C . ILE A 1 218 ? -26.338 16.246 -4.777 1.00 84.75 218 ILE A C 1
ATOM 1784 O O . ILE A 1 218 ? -25.850 16.132 -5.902 1.00 84.75 218 ILE A O 1
ATOM 1788 N N . ASN A 1 219 ? -27.494 15.672 -4.429 1.00 87.88 219 ASN A N 1
ATOM 1789 C CA . ASN A 1 219 ? -28.252 14.810 -5.335 1.00 87.88 219 ASN A CA 1
ATOM 1790 C C . ASN A 1 219 ? -28.742 15.578 -6.571 1.00 87.88 219 ASN A C 1
ATOM 1792 O O . ASN A 1 219 ? -28.636 15.077 -7.687 1.00 87.88 219 ASN A O 1
ATOM 1796 N N . TYR A 1 220 ? -29.201 16.818 -6.392 1.00 89.25 220 TYR A N 1
ATOM 1797 C CA . TYR A 1 220 ? -29.669 17.665 -7.487 1.00 89.25 220 TYR A CA 1
ATOM 1798 C C . TYR A 1 220 ? -28.581 17.946 -8.534 1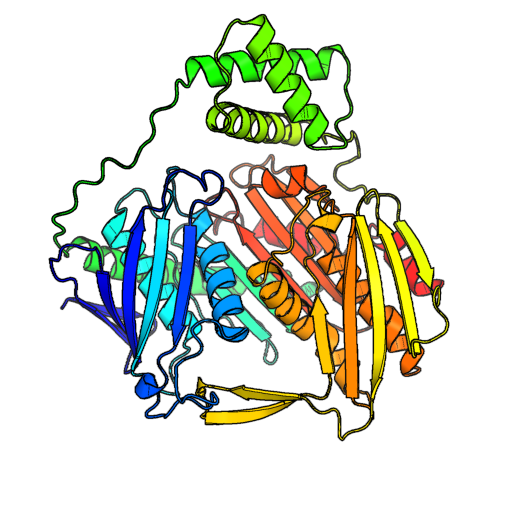.00 89.25 220 TYR A C 1
ATOM 1800 O O . TYR A 1 220 ? -28.791 17.755 -9.736 1.00 89.25 220 TYR A O 1
ATOM 1808 N N . ILE A 1 221 ? -27.396 18.372 -8.086 1.00 89.75 221 ILE A N 1
ATOM 1809 C CA . ILE A 1 221 ? -26.263 18.661 -8.976 1.00 89.75 221 ILE A CA 1
ATOM 1810 C C . ILE A 1 221 ? -25.740 17.375 -9.618 1.00 89.75 221 ILE A C 1
ATOM 1812 O O . ILE A 1 221 ? -25.374 17.375 -10.798 1.00 89.75 221 ILE A O 1
ATOM 1816 N N . LEU A 1 222 ? -25.730 16.269 -8.870 1.00 90.56 222 LEU A N 1
ATOM 1817 C CA . LEU A 1 222 ? -25.339 14.956 -9.370 1.00 90.56 222 LEU A CA 1
ATOM 1818 C C . LEU A 1 222 ? -26.248 14.497 -10.520 1.00 90.56 222 LEU A C 1
ATOM 1820 O O . LEU A 1 222 ? -25.730 14.150 -11.582 1.00 90.56 222 LEU A O 1
ATOM 1824 N N . ASP A 1 223 ? -27.571 14.575 -10.368 1.00 91.44 223 ASP A N 1
ATOM 1825 C CA . ASP A 1 223 ? -28.526 14.179 -11.410 1.00 91.44 223 ASP A CA 1
ATOM 1826 C C . ASP A 1 223 ? -28.381 15.033 -12.679 1.00 91.44 223 ASP A C 1
ATOM 1828 O O . ASP A 1 223 ? -28.322 14.499 -13.794 1.00 91.44 223 ASP A O 1
ATOM 1832 N N . LYS A 1 224 ? -28.229 16.357 -12.527 1.00 91.50 224 LYS A N 1
ATOM 1833 C CA . LYS A 1 224 ? -27.953 17.262 -13.657 1.00 91.50 224 LYS A CA 1
ATOM 1834 C C . LYS A 1 224 ? -26.644 16.922 -14.365 1.00 91.50 224 LYS A C 1
ATOM 1836 O O . LYS A 1 224 ? -26.597 16.904 -15.597 1.00 91.50 224 LYS A O 1
ATOM 1841 N N . SER A 1 225 ? -25.598 16.611 -13.601 1.00 91.75 225 SER A N 1
ATOM 1842 C CA . SER A 1 225 ? -24.285 16.240 -14.141 1.00 91.75 225 SER A CA 1
ATOM 1843 C C . SER A 1 225 ? -24.346 14.932 -14.930 1.00 91.75 225 SER A C 1
ATOM 1845 O O . SER A 1 225 ? -23.809 14.854 -16.036 1.00 91.75 225 SER A O 1
ATOM 1847 N N . ILE A 1 226 ? -25.051 13.924 -14.408 1.00 90.81 226 ILE A N 1
ATOM 1848 C CA . ILE A 1 226 ? -25.274 12.639 -15.085 1.00 90.81 226 ILE A CA 1
ATOM 1849 C C . ILE A 1 226 ? -26.030 12.849 -16.400 1.00 90.81 226 ILE A C 1
ATOM 1851 O O . ILE A 1 226 ? -25.617 12.334 -17.441 1.00 90.81 226 ILE A O 1
ATOM 1855 N 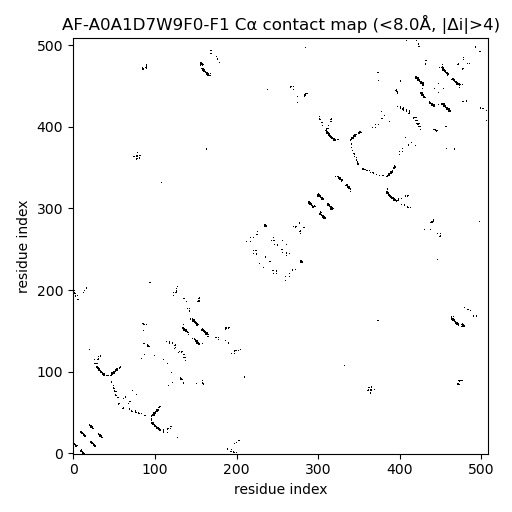N . HIS A 1 227 ? -27.114 13.630 -16.374 1.00 90.81 227 HIS A N 1
ATOM 1856 C CA . HIS A 1 227 ? -27.893 13.932 -17.574 1.00 90.81 227 HIS A CA 1
ATOM 1857 C C . HIS A 1 227 ? -27.048 14.647 -18.640 1.00 90.81 227 HIS A C 1
ATOM 1859 O O . HIS A 1 227 ? -27.074 14.273 -19.815 1.00 90.81 227 HIS A O 1
ATOM 1865 N N . TYR A 1 228 ? -26.259 15.650 -18.244 1.00 90.25 228 TYR A N 1
ATOM 1866 C CA . TYR A 1 228 ? -25.354 16.370 -19.143 1.00 90.25 228 TYR A CA 1
ATOM 1867 C C . TYR A 1 228 ? -24.342 15.434 -19.823 1.00 90.25 228 TYR A C 1
ATOM 1869 O O . TYR A 1 228 ? -24.207 15.447 -21.046 1.00 90.25 228 TYR A O 1
ATOM 1877 N N . ILE A 1 229 ? -23.685 14.567 -19.048 1.00 89.06 229 ILE A N 1
ATOM 1878 C CA . ILE A 1 229 ? -22.683 13.621 -19.561 1.00 89.06 229 ILE A CA 1
ATOM 1879 C C . ILE A 1 229 ? -23.302 12.625 -20.548 1.00 89.06 229 ILE A C 1
ATOM 1881 O O . ILE A 1 229 ? -22.734 12.394 -21.617 1.00 89.06 229 ILE A O 1
ATOM 1885 N N . HIS A 1 230 ? -24.473 12.064 -20.227 1.00 88.56 230 HIS A N 1
ATOM 1886 C CA . HIS A 1 230 ? -25.142 11.103 -21.105 1.00 88.56 230 HIS A CA 1
ATOM 1887 C C . HIS A 1 230 ? -25.707 11.753 -22.372 1.00 88.56 230 HIS A C 1
ATOM 1889 O O . HIS A 1 230 ? -25.503 11.217 -23.458 1.00 88.56 230 HIS A O 1
ATOM 1895 N N . SER A 1 231 ? -26.370 12.909 -22.257 1.00 89.62 231 SER A N 1
ATOM 1896 C CA . SER A 1 231 ? -26.962 13.618 -23.406 1.00 89.62 231 SER A CA 1
ATOM 1897 C C . SER A 1 231 ? -25.932 14.004 -24.470 1.00 89.62 231 SER A C 1
ATOM 1899 O O . SER A 1 231 ? -26.224 13.932 -25.660 1.00 89.62 231 SER A O 1
ATOM 1901 N N . GLN A 1 232 ? -24.716 14.360 -24.054 1.00 88.12 232 GLN A N 1
ATOM 1902 C CA . GLN A 1 232 ? -23.620 14.706 -24.959 1.00 88.12 232 GLN A CA 1
ATOM 1903 C C . GLN A 1 232 ? -22.683 13.527 -25.272 1.00 88.12 232 GLN A C 1
ATOM 1905 O O . GLN A 1 232 ? -21.736 13.689 -26.039 1.00 88.12 232 GLN A O 1
ATOM 1910 N N . ASN A 1 233 ? -22.930 12.347 -24.689 1.00 85.56 233 ASN A N 1
ATOM 1911 C CA . ASN A 1 233 ? -22.074 11.162 -24.777 1.00 85.56 233 ASN A CA 1
ATOM 1912 C C . ASN A 1 233 ? -20.581 11.466 -24.517 1.00 85.56 233 ASN A C 1
ATOM 1914 O O . ASN A 1 233 ? -19.695 11.052 -25.268 1.00 85.56 233 ASN A O 1
ATOM 1918 N N . ILE A 1 234 ? -20.304 12.228 -23.455 1.00 85.56 234 ILE A N 1
ATOM 1919 C CA . ILE A 1 234 ? -18.951 12.695 -23.126 1.00 85.56 234 ILE A CA 1
ATOM 1920 C C . ILE A 1 234 ? -18.106 11.517 -22.633 1.00 85.56 234 ILE A C 1
ATOM 1922 O O . ILE A 1 234 ? -18.455 10.861 -21.652 1.00 85.56 234 ILE A O 1
ATOM 1926 N N . ALA A 1 235 ? -16.961 11.282 -23.277 1.00 85.00 235 ALA A N 1
ATOM 1927 C CA . ALA A 1 235 ? -15.917 10.413 -22.744 1.00 85.00 235 ALA A CA 1
ATOM 1928 C C . ALA A 1 235 ? -15.026 11.211 -21.782 1.00 85.00 235 ALA A C 1
ATOM 1930 O O . ALA A 1 235 ? -14.431 12.223 -22.159 1.00 85.00 235 ALA A O 1
ATOM 1931 N N . ILE A 1 236 ? -14.936 10.748 -20.540 1.00 83.06 236 ILE A N 1
ATOM 1932 C CA . ILE A 1 236 ? -14.155 11.370 -19.477 1.00 83.06 236 ILE A CA 1
ATOM 1933 C C . ILE A 1 236 ? -12.830 10.626 -19.347 1.00 83.06 236 ILE A C 1
ATOM 1935 O O . ILE A 1 236 ? -12.768 9.494 -18.872 1.00 83.06 236 ILE A O 1
ATOM 1939 N N . THR A 1 237 ? -11.755 11.291 -19.747 1.00 79.44 237 THR A N 1
ATOM 1940 C CA . THR A 1 237 ? -10.393 10.748 -19.704 1.00 79.44 237 THR A CA 1
ATOM 1941 C C . THR A 1 237 ? -9.571 11.320 -18.557 1.00 79.44 237 THR A C 1
ATOM 1943 O O . THR A 1 237 ? -8.613 10.692 -18.121 1.00 79.44 237 THR A O 1
ATOM 1946 N N . GLN A 1 238 ? -9.924 12.508 -18.057 1.00 79.31 238 GLN A N 1
ATOM 1947 C CA . GLN A 1 238 ? -9.162 13.208 -17.026 1.00 79.31 238 GLN A CA 1
ATOM 1948 C C . GLN A 1 238 ? -10.066 13.779 -15.936 1.00 79.31 238 GLN A C 1
ATOM 1950 O O . GLN A 1 238 ? -11.131 14.330 -16.208 1.00 79.31 238 GLN A O 1
ATOM 1955 N N . PHE A 1 239 ? -9.581 13.758 -14.691 1.00 77.19 239 PHE A N 1
ATOM 1956 C CA . PHE A 1 239 ? -10.339 14.228 -13.524 1.00 77.19 239 PHE A CA 1
ATOM 1957 C C . PHE A 1 239 ? -10.718 15.712 -13.623 1.00 77.19 239 PHE A C 1
ATOM 1959 O O . PHE A 1 239 ? -11.772 16.135 -13.154 1.00 77.19 239 PHE A O 1
ATOM 1966 N N . LYS A 1 240 ? -9.888 16.505 -14.310 1.00 82.50 240 LYS A N 1
ATOM 1967 C CA . LYS A 1 240 ? -10.139 17.929 -14.554 1.00 82.50 240 LYS A CA 1
ATOM 1968 C C . LYS A 1 240 ? -11.439 18.177 -15.331 1.00 82.50 240 LYS A C 1
ATOM 1970 O O . LYS A 1 240 ? -12.093 19.180 -15.073 1.00 82.50 240 LYS A O 1
ATOM 1975 N N . GLN A 1 241 ? -11.827 17.273 -16.235 1.00 87.00 241 GLN A N 1
ATOM 1976 C CA . GLN A 1 241 ? -13.065 17.405 -17.013 1.00 87.00 241 GLN A CA 1
ATOM 1977 C C . GLN A 1 241 ? -14.297 17.313 -16.106 1.00 87.00 241 GLN A C 1
ATOM 1979 O O . GLN A 1 241 ? -15.209 18.123 -16.227 1.00 87.00 241 GLN A O 1
ATOM 1984 N N . ILE A 1 242 ? -14.291 16.384 -15.144 1.00 85.62 242 ILE A N 1
ATOM 1985 C CA . ILE A 1 242 ? -15.368 16.243 -14.155 1.00 85.62 242 ILE A CA 1
ATOM 1986 C C . ILE A 1 242 ? -15.468 17.491 -13.277 1.00 85.62 242 ILE A C 1
ATOM 1988 O O . ILE A 1 242 ? -16.564 18.017 -13.102 1.00 85.62 242 ILE A O 1
ATOM 1992 N N . SER A 1 243 ? -14.333 18.003 -12.787 1.00 86.12 243 SER A N 1
ATOM 1993 C CA . SER A 1 243 ? -14.305 19.249 -12.006 1.00 86.12 243 SER A CA 1
ATOM 1994 C C . SER A 1 243 ? -14.942 20.403 -12.773 1.00 86.12 243 SER A C 1
ATOM 1996 O O . SER A 1 243 ? -15.800 21.090 -12.237 1.00 86.12 243 SER A O 1
ATOM 1998 N N . GLN A 1 244 ? -14.584 20.573 -14.048 1.00 88.62 244 GLN A N 1
ATOM 1999 C CA . GLN A 1 244 ? -15.142 21.628 -14.894 1.00 88.62 244 GLN A CA 1
ATOM 2000 C C . GLN A 1 244 ? -16.653 21.480 -15.104 1.00 88.62 244 GLN A C 1
ATOM 2002 O O . GLN A 1 244 ? -17.362 22.482 -15.103 1.00 88.62 244 GLN A O 1
ATOM 2007 N N . ILE A 1 245 ? -17.153 20.253 -15.275 1.00 88.94 245 ILE A N 1
ATOM 2008 C CA . ILE A 1 245 ? -18.591 19.990 -15.429 1.00 88.94 245 ILE A CA 1
ATOM 2009 C C . ILE A 1 245 ? -19.341 20.376 -14.150 1.00 88.94 245 ILE A C 1
ATOM 2011 O O . ILE A 1 245 ? -20.300 21.143 -14.222 1.00 88.94 245 ILE A O 1
ATOM 2015 N N . VAL A 1 246 ? -18.877 19.903 -12.990 1.00 89.25 246 VAL A N 1
ATOM 2016 C CA . VAL A 1 246 ? -19.509 20.200 -11.694 1.00 89.25 246 VAL A CA 1
ATOM 2017 C C . VAL A 1 246 ? -19.471 21.702 -11.401 1.00 89.25 246 VAL A C 1
ATOM 2019 O O . VAL A 1 246 ? -20.497 22.277 -11.045 1.00 89.25 246 VAL A O 1
ATOM 2022 N N . ASP A 1 247 ? -18.332 22.362 -11.632 1.00 88.12 247 ASP A N 1
ATOM 2023 C CA . ASP A 1 247 ? -18.181 23.807 -11.422 1.00 88.12 247 ASP A CA 1
ATOM 2024 C C . ASP A 1 247 ? -19.103 24.634 -12.330 1.00 88.12 247 ASP A C 1
ATOM 2026 O O . ASP A 1 247 ? -19.643 25.657 -11.907 1.00 88.12 247 ASP A O 1
ATOM 2030 N N . ASN A 1 248 ? -19.292 24.216 -13.583 1.00 89.38 248 ASN A N 1
ATOM 2031 C CA . ASN A 1 248 ? -20.178 24.915 -14.512 1.00 89.38 248 ASN A CA 1
ATOM 2032 C C . ASN A 1 248 ? -21.650 24.770 -14.111 1.00 89.38 248 ASN A C 1
ATOM 2034 O O . ASN A 1 248 ? -22.386 25.752 -14.174 1.00 89.38 248 ASN A O 1
ATOM 2038 N N . ILE A 1 249 ? -22.068 23.580 -13.673 1.00 88.44 249 ILE A N 1
ATOM 2039 C CA . ILE A 1 249 ? -23.447 23.328 -13.236 1.00 88.44 249 ILE A CA 1
ATOM 2040 C C . ILE A 1 249 ? -23.738 24.083 -11.935 1.00 88.44 249 ILE A C 1
ATOM 2042 O O . ILE A 1 249 ? -24.750 24.769 -11.853 1.00 88.44 249 ILE A O 1
ATOM 2046 N N . MET A 1 250 ? -22.827 24.066 -10.957 1.00 86.25 250 MET A N 1
ATOM 2047 C CA . MET A 1 250 ? -22.977 24.854 -9.722 1.00 86.25 250 MET A CA 1
ATOM 2048 C C . MET A 1 250 ? -23.184 26.347 -10.002 1.00 86.25 250 MET A C 1
ATOM 2050 O O . MET A 1 250 ? -24.071 26.975 -9.423 1.00 86.25 250 MET A O 1
ATOM 2054 N N . LYS A 1 251 ? -22.408 26.906 -10.942 1.00 87.12 251 LYS A N 1
ATOM 2055 C CA . LYS A 1 251 ? -22.551 28.306 -11.369 1.00 87.12 251 LYS A CA 1
ATOM 2056 C C . LYS A 1 251 ? -23.884 28.585 -12.059 1.00 87.12 251 LYS A C 1
ATOM 2058 O O . LYS A 1 251 ? -24.443 29.653 -11.845 1.00 87.12 251 LYS A O 1
ATOM 2063 N N . GLN A 1 252 ? -24.384 27.663 -12.885 1.00 87.12 252 GLN A N 1
ATOM 2064 C CA . GLN A 1 252 ? -25.688 27.807 -13.548 1.00 87.12 252 GLN A CA 1
ATOM 2065 C C . GLN A 1 252 ? -26.846 27.835 -12.543 1.00 87.12 252 GLN A C 1
ATOM 2067 O O . GLN A 1 252 ? -27.814 28.562 -12.747 1.00 87.12 252 GLN A O 1
ATOM 2072 N N . GLU A 1 253 ? -26.721 27.093 -11.445 1.00 84.94 253 GLU A N 1
ATOM 2073 C CA . GLU A 1 253 ? -27.743 26.986 -10.400 1.00 84.94 253 GLU A CA 1
ATOM 2074 C C . GLU A 1 253 ? -27.606 28.035 -9.282 1.00 84.94 253 GLU A C 1
ATOM 2076 O O . GLU A 1 253 ? -28.358 27.999 -8.314 1.00 84.94 253 GLU A O 1
ATOM 2081 N N . ASN A 1 254 ? -26.678 28.992 -9.409 1.00 82.31 254 ASN A N 1
ATOM 2082 C CA . ASN A 1 254 ? -26.402 30.035 -8.411 1.00 82.31 254 ASN A CA 1
ATOM 2083 C C . ASN A 1 254 ? -26.037 29.502 -7.009 1.00 82.31 254 ASN A C 1
ATOM 2085 O O . ASN A 1 254 ? -26.331 30.152 -6.004 1.00 82.31 254 ASN A O 1
ATOM 2089 N N . HIS A 1 255 ? -25.376 28.346 -6.923 1.00 79.81 255 HIS A N 1
ATOM 2090 C CA . HIS A 1 255 ? -24.867 27.821 -5.653 1.00 79.81 255 HIS A CA 1
ATOM 2091 C C . HIS A 1 255 ? -23.409 28.235 -5.412 1.00 79.81 255 HIS A C 1
ATOM 2093 O O . HIS A 1 255 ? -22.585 28.244 -6.330 1.00 79.81 255 HIS A O 1
ATOM 2099 N N . GLU A 1 256 ? -23.074 28.578 -4.162 1.00 73.31 256 GLU A N 1
ATOM 2100 C CA . GLU A 1 256 ? -21.695 28.885 -3.776 1.00 73.31 256 GLU A CA 1
ATOM 2101 C C . GLU A 1 256 ? -20.817 27.630 -3.828 1.00 73.31 256 GLU A C 1
ATOM 2103 O O . GLU A 1 256 ? -21.100 26.600 -3.210 1.00 73.31 256 GLU A O 1
ATOM 2108 N N . ASN A 1 257 ? -19.702 27.740 -4.550 1.00 64.94 257 ASN A N 1
ATOM 2109 C CA . ASN A 1 257 ? -18.705 26.685 -4.641 1.00 64.94 257 ASN A CA 1
ATOM 2110 C C . ASN A 1 257 ? -17.936 26.576 -3.318 1.00 64.94 257 ASN A C 1
ATOM 2112 O O . ASN A 1 257 ? -17.041 27.377 -3.043 1.00 64.94 257 ASN A O 1
ATOM 2116 N N . THR A 1 258 ? -18.207 25.528 -2.540 1.00 68.56 258 THR A N 1
ATOM 2117 C CA . THR A 1 258 ? -17.255 25.062 -1.527 1.00 68.56 258 THR A CA 1
ATOM 2118 C C . THR A 1 258 ? -16.456 23.895 -2.104 1.00 68.56 258 THR A C 1
ATOM 2120 O O . THR A 1 258 ? -17.017 22.932 -2.630 1.00 68.56 258 THR A O 1
ATOM 2123 N N . ASN A 1 259 ? -15.122 23.957 -2.003 1.00 67.88 259 ASN A N 1
ATOM 2124 C CA . ASN A 1 259 ? -14.231 22.918 -2.545 1.00 67.88 259 ASN A CA 1
ATOM 2125 C C . ASN A 1 259 ? -14.583 21.504 -2.033 1.00 67.88 259 ASN A C 1
ATOM 2127 O O . ASN A 1 259 ? -14.351 20.515 -2.729 1.00 67.88 259 ASN A O 1
ATOM 2131 N N . ASN A 1 260 ? -15.175 21.411 -0.840 1.00 70.25 260 ASN A N 1
ATOM 2132 C CA . ASN A 1 260 ? -15.552 20.152 -0.203 1.00 70.25 260 ASN A CA 1
ATOM 2133 C C . ASN A 1 260 ? -16.784 19.519 -0.852 1.00 70.25 260 ASN A C 1
ATOM 2135 O O . ASN A 1 260 ? -16.743 18.342 -1.209 1.00 70.25 260 ASN A O 1
ATOM 2139 N N . ILE A 1 261 ? -17.856 20.299 -1.042 1.00 76.81 261 ILE A N 1
ATOM 2140 C CA . ILE A 1 261 ? -19.096 19.812 -1.662 1.00 76.81 261 ILE A CA 1
ATOM 2141 C C . ILE A 1 261 ? -18.810 19.368 -3.098 1.00 76.81 261 ILE A C 1
ATOM 2143 O O . ILE A 1 261 ? -19.212 18.271 -3.486 1.00 76.81 261 ILE A O 1
ATOM 2147 N N . ASN A 1 262 ? -18.024 20.146 -3.850 1.00 79.19 262 ASN A N 1
ATOM 2148 C CA . ASN A 1 262 ? -17.658 19.786 -5.220 1.00 79.19 262 ASN A CA 1
ATOM 2149 C C . ASN A 1 262 ? -16.897 18.464 -5.257 1.00 79.19 262 ASN A C 1
ATOM 2151 O O . ASN A 1 262 ? -17.219 17.597 -6.063 1.00 79.19 262 ASN A O 1
ATOM 2155 N N . PHE A 1 263 ? -15.935 18.255 -4.357 1.00 77.44 263 PHE A N 1
ATOM 2156 C CA . PHE A 1 263 ? -15.198 16.995 -4.303 1.00 77.44 263 PHE A CA 1
ATOM 2157 C C . PHE A 1 263 ? -16.091 15.787 -3.992 1.00 77.44 263 PHE A C 1
ATOM 2159 O O . PHE A 1 263 ? -15.960 14.749 -4.644 1.00 77.44 263 PHE A O 1
ATOM 2166 N N . ILE A 1 264 ? -17.030 15.924 -3.051 1.00 79.88 264 ILE A N 1
ATOM 2167 C CA . ILE A 1 264 ? -17.998 14.867 -2.724 1.00 79.88 264 ILE A CA 1
ATOM 2168 C C . ILE A 1 264 ? -18.879 14.546 -3.937 1.00 79.88 264 ILE A C 1
ATOM 2170 O O . ILE A 1 264 ? -19.005 13.373 -4.295 1.00 79.88 264 ILE A O 1
ATOM 2174 N N . ILE A 1 265 ? -19.422 15.569 -4.604 1.00 84.88 265 ILE A N 1
ATOM 2175 C CA . ILE A 1 265 ? -20.237 15.409 -5.817 1.00 84.88 265 ILE A CA 1
ATOM 2176 C C . ILE A 1 265 ? -19.429 14.719 -6.914 1.00 84.88 265 ILE A C 1
ATOM 2178 O O . ILE A 1 265 ? -19.913 13.762 -7.511 1.00 84.88 265 ILE A O 1
ATOM 2182 N N . MET A 1 266 ? -18.185 15.144 -7.152 1.00 85.50 266 MET A N 1
ATOM 2183 C CA . MET A 1 266 ? -17.315 14.530 -8.157 1.00 85.50 266 MET A CA 1
ATOM 2184 C C . MET A 1 266 ? -17.101 13.036 -7.887 1.00 85.50 266 MET A C 1
ATOM 2186 O O . MET A 1 266 ? -17.227 12.228 -8.806 1.00 85.50 266 MET A O 1
ATOM 2190 N N . LEU A 1 267 ? -16.803 12.652 -6.641 1.00 81.88 267 LEU A N 1
ATOM 2191 C CA . LEU A 1 267 ? -16.616 11.246 -6.271 1.00 81.88 267 LEU A CA 1
ATOM 2192 C C . LEU A 1 267 ? -17.895 10.427 -6.450 1.00 81.88 267 LEU A C 1
ATOM 2194 O O . LEU A 1 267 ? -17.846 9.322 -6.994 1.00 81.88 267 LEU A O 1
ATOM 2198 N N . GLN A 1 268 ? -19.034 10.957 -6.001 1.00 85.00 268 GLN A N 1
ATOM 2199 C CA . GLN A 1 268 ? -20.317 10.278 -6.146 1.00 85.00 268 GLN A CA 1
ATOM 2200 C C . GLN A 1 268 ? -20.698 10.121 -7.617 1.00 85.00 268 GLN A C 1
ATOM 2202 O O . GLN A 1 268 ? -21.054 9.016 -8.010 1.00 85.00 268 GLN A O 1
ATOM 2207 N N . LEU A 1 269 ? -20.530 11.172 -8.426 1.00 87.81 269 LEU A N 1
ATOM 2208 C CA . LEU A 1 269 ? -20.771 11.177 -9.869 1.00 87.81 269 LEU A CA 1
ATOM 2209 C C . LEU A 1 269 ? -19.931 10.118 -10.588 1.00 87.81 269 LEU A C 1
ATOM 2211 O O . LEU A 1 269 ? -20.452 9.323 -11.366 1.00 87.81 269 LEU A O 1
ATOM 2215 N N . CYS A 1 270 ? -18.626 10.074 -10.308 1.00 86.19 270 CYS A N 1
ATOM 2216 C CA . CYS A 1 270 ? -17.744 9.066 -10.891 1.00 86.19 270 CYS A CA 1
ATOM 2217 C C . CYS A 1 270 ? -18.189 7.656 -10.507 1.00 86.19 270 CYS A C 1
ATOM 2219 O O . CYS A 1 270 ? -18.229 6.768 -11.351 1.00 86.19 270 CYS A O 1
ATOM 2221 N N . LYS A 1 271 ? -18.559 7.450 -9.239 1.00 85.56 271 LYS A N 1
ATOM 2222 C CA . LYS A 1 271 ? -19.020 6.153 -8.749 1.00 85.56 271 LYS A CA 1
ATOM 2223 C C . LYS A 1 271 ? -20.330 5.715 -9.408 1.00 85.56 271 LYS A C 1
ATOM 2225 O O . LYS A 1 271 ? -20.431 4.551 -9.784 1.00 85.56 271 LYS A O 1
ATOM 2230 N N . THR A 1 272 ? -21.318 6.600 -9.566 1.00 87.00 272 THR A N 1
ATOM 2231 C CA . THR A 1 272 ? -22.589 6.266 -10.237 1.00 87.00 272 THR A CA 1
ATOM 2232 C C . THR A 1 272 ? -22.399 5.968 -11.716 1.00 87.00 272 THR A C 1
ATOM 2234 O O . THR A 1 272 ? -22.990 5.010 -12.214 1.00 87.00 272 THR A O 1
ATOM 2237 N N . LEU A 1 273 ? -21.560 6.736 -12.414 1.00 85.94 273 LEU A N 1
ATOM 2238 C CA . LEU A 1 273 ? -21.255 6.492 -13.825 1.00 85.94 273 LEU A CA 1
ATOM 2239 C C . LEU A 1 273 ? -20.507 5.167 -14.014 1.00 85.94 273 LEU A C 1
ATOM 2241 O O . LEU A 1 273 ? -20.944 4.334 -14.809 1.00 85.94 273 LEU A O 1
ATOM 2245 N N . SER A 1 274 ? -1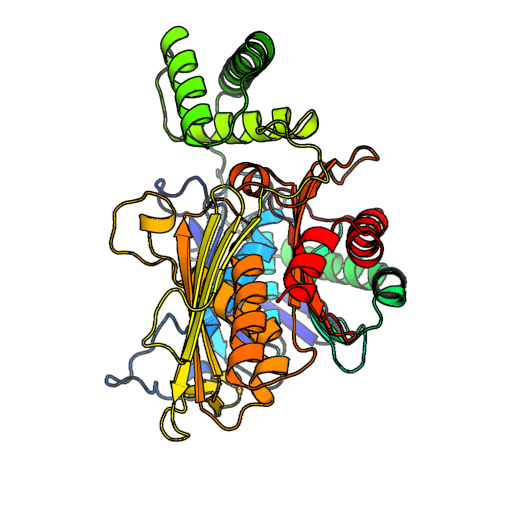9.469 4.922 -13.206 1.00 86.56 274 SER A N 1
ATOM 2246 C CA . SER A 1 274 ? -18.665 3.695 -13.248 1.00 86.56 274 SER A CA 1
ATOM 2247 C C . SER A 1 274 ? -19.451 2.414 -12.955 1.00 86.56 274 SER A C 1
ATOM 2249 O O . SER A 1 274 ? -18.925 1.339 -13.205 1.00 86.56 274 SER A O 1
ATOM 2251 N N . LEU A 1 275 ? -20.682 2.469 -12.439 1.00 84.69 275 LEU A N 1
ATOM 2252 C CA . LEU A 1 275 ? -21.524 1.273 -12.295 1.00 84.69 275 LEU A CA 1
ATOM 2253 C C . LEU A 1 275 ? -22.210 0.855 -13.604 1.00 84.69 275 LEU A C 1
ATOM 2255 O O . LEU A 1 275 ? -22.628 -0.294 -13.724 1.00 84.69 275 LEU A O 1
ATOM 2259 N N . LYS A 1 276 ? -22.357 1.775 -14.565 1.00 83.81 276 LYS A N 1
ATOM 2260 C CA . LYS A 1 276 ? -23.071 1.537 -15.829 1.00 83.81 276 LYS A CA 1
ATOM 2261 C C . LYS A 1 276 ? -22.136 1.355 -17.014 1.00 83.81 276 LYS A C 1
ATOM 2263 O O . LYS A 1 276 ? -22.392 0.504 -17.857 1.00 83.81 276 LYS A O 1
ATOM 2268 N N . GLU A 1 277 ? -21.111 2.193 -17.104 1.00 86.06 277 GLU A N 1
ATOM 2269 C CA . GLU A 1 277 ? -20.126 2.189 -18.181 1.00 86.06 277 GLU A CA 1
ATOM 2270 C C . GLU A 1 277 ? -18.814 2.819 -17.700 1.00 86.06 277 GLU A C 1
ATOM 2272 O O . GLU A 1 277 ? -18.792 3.584 -16.734 1.00 86.06 277 GLU A O 1
ATOM 2277 N N . ARG A 1 278 ? -17.703 2.522 -18.381 1.00 88.75 278 ARG A N 1
ATOM 2278 C CA . ARG A 1 278 ? -16.430 3.183 -18.076 1.00 88.75 278 ARG A CA 1
ATOM 2279 C C . ARG A 1 278 ? -16.470 4.640 -18.501 1.00 88.75 278 ARG A C 1
ATOM 2281 O O . ARG A 1 278 ? -16.973 4.973 -19.574 1.00 88.75 278 ARG A O 1
ATOM 2288 N N . LEU A 1 279 ? -15.843 5.485 -17.689 1.00 87.56 279 LEU A N 1
ATOM 2289 C CA . LEU A 1 279 ? -15.728 6.922 -17.935 1.00 87.56 279 LEU A CA 1
ATOM 2290 C C . LEU A 1 279 ? -15.046 7.221 -19.278 1.00 87.56 279 LEU A C 1
ATOM 2292 O O . LEU A 1 279 ? -15.505 8.077 -20.030 1.00 87.56 279 LEU A O 1
ATOM 2296 N N . ASP A 1 280 ? -14.008 6.459 -19.621 1.00 88.44 280 ASP A N 1
ATOM 2297 C CA . ASP A 1 280 ? -13.261 6.584 -20.876 1.00 88.44 280 ASP A CA 1
ATOM 2298 C C . ASP A 1 280 ? -13.823 5.719 -22.022 1.00 88.44 280 ASP A C 1
ATOM 2300 O O . ASP A 1 280 ? -13.185 5.587 -23.067 1.00 88.44 280 ASP A O 1
ATOM 2304 N N . LYS A 1 281 ? -15.016 5.135 -21.831 1.00 88.75 281 LYS A N 1
ATOM 2305 C CA . LYS A 1 281 ? -15.752 4.300 -22.797 1.00 88.75 281 LYS A CA 1
ATOM 2306 C C . LYS A 1 281 ? -15.053 3.002 -23.221 1.00 88.75 281 LYS A C 1
ATOM 2308 O O . LYS A 1 281 ? -15.511 2.343 -24.155 1.00 88.75 281 LYS A O 1
ATOM 2313 N N . ARG A 1 282 ? -13.978 2.583 -22.543 1.00 89.38 282 ARG A N 1
ATOM 2314 C CA . ARG A 1 282 ? -13.394 1.249 -22.756 1.00 89.38 282 ARG A CA 1
ATOM 2315 C C . ARG A 1 282 ? -14.360 0.141 -22.337 1.00 89.38 282 ARG A C 1
ATOM 2317 O O . ARG A 1 282 ? -15.244 0.331 -21.503 1.00 89.38 282 ARG A O 1
ATOM 2324 N N . LEU A 1 283 ? -14.125 -1.067 -22.845 1.00 88.62 283 LEU A N 1
ATOM 2325 C CA . LEU A 1 283 ? -14.739 -2.265 -22.271 1.00 88.62 283 LEU A CA 1
ATOM 2326 C C . LEU A 1 283 ? -14.164 -2.546 -20.869 1.00 88.62 283 LEU A C 1
ATOM 2328 O O . LEU A 1 283 ? -13.033 -2.169 -20.540 1.00 88.62 283 LEU A O 1
ATOM 2332 N N . TYR A 1 284 ? -14.923 -3.265 -20.043 1.00 84.56 284 TYR A N 1
ATOM 2333 C CA . TYR A 1 284 ? -14.546 -3.618 -18.665 1.00 84.56 284 TYR A CA 1
ATOM 2334 C C . TYR A 1 284 ? -13.239 -4.410 -18.569 1.00 84.56 284 TYR A C 1
ATOM 2336 O O . TYR A 1 284 ? -12.468 -4.255 -17.627 1.00 84.56 284 TYR A O 1
ATOM 2344 N N . ASN A 1 285 ? -12.952 -5.217 -19.586 1.00 81.31 285 ASN A N 1
ATOM 2345 C CA . ASN A 1 285 ? -11.781 -6.082 -19.673 1.00 81.31 285 ASN A CA 1
ATOM 2346 C C . ASN A 1 285 ? -10.635 -5.500 -20.523 1.00 81.31 285 ASN A C 1
ATOM 2348 O O . ASN A 1 285 ? -9.652 -6.198 -20.772 1.00 81.31 285 ASN A O 1
ATOM 2352 N N . GLN A 1 286 ? -10.756 -4.260 -21.000 1.00 84.75 286 GLN A N 1
ATOM 2353 C CA . GLN A 1 286 ? -9.812 -3.672 -21.946 1.00 84.75 286 GLN A CA 1
ATOM 2354 C C . GLN A 1 286 ? -8.680 -2.916 -21.236 1.00 84.75 286 GLN A C 1
ATOM 2356 O O . GLN A 1 286 ? -8.916 -1.939 -20.521 1.00 84.75 286 GLN A O 1
ATOM 2361 N N . ILE A 1 287 ? -7.438 -3.326 -21.505 1.00 86.38 287 ILE A N 1
ATOM 2362 C CA . ILE A 1 287 ? -6.213 -2.632 -21.074 1.00 86.38 287 ILE A CA 1
ATOM 2363 C C . ILE A 1 287 ? -5.979 -1.398 -21.962 1.00 86.38 287 ILE A C 1
ATOM 2365 O O . ILE A 1 287 ? -6.282 -1.427 -23.158 1.00 86.38 287 ILE A O 1
ATOM 2369 N N . ARG A 1 288 ? -5.445 -0.305 -21.396 1.00 89.19 288 ARG A N 1
ATOM 2370 C CA . ARG A 1 288 ? -5.045 0.882 -22.174 1.00 89.19 288 ARG A CA 1
ATOM 2371 C C . ARG A 1 288 ? -3.948 0.543 -23.191 1.00 89.19 288 ARG A C 1
ATOM 2373 O O . ARG A 1 288 ? -3.181 -0.396 -22.973 1.00 89.19 288 ARG A O 1
ATOM 2380 N N . PRO A 1 289 ? -3.815 1.327 -24.277 1.00 89.00 289 PRO A N 1
ATOM 2381 C CA . PRO A 1 289 ? -2.709 1.172 -25.216 1.00 89.00 289 PRO A CA 1
ATOM 2382 C C . PRO A 1 289 ? -1.359 1.193 -24.493 1.00 89.00 289 PRO A C 1
ATOM 2384 O O . PRO A 1 289 ? -1.088 2.119 -23.726 1.00 89.00 289 PRO A O 1
ATOM 2387 N N . LEU A 1 290 ? -0.535 0.176 -24.746 1.00 88.88 290 LEU A N 1
ATOM 2388 C CA . LEU A 1 290 ? 0.771 -0.021 -24.124 1.00 88.88 290 LEU A CA 1
ATOM 2389 C C . LEU A 1 290 ? 1.872 0.188 -25.169 1.00 88.88 290 LEU A C 1
ATOM 2391 O O . LEU A 1 290 ? 1.824 -0.390 -26.253 1.00 88.88 290 LEU A O 1
ATOM 2395 N N . LYS A 1 291 ? 2.856 1.017 -24.834 1.00 91.19 291 LYS A N 1
ATOM 2396 C CA . LYS A 1 291 ? 4.068 1.274 -25.614 1.00 91.19 291 LYS A CA 1
ATOM 2397 C C . LYS A 1 291 ? 5.270 1.213 -24.684 1.00 91.19 291 LYS A C 1
ATOM 2399 O O . LYS A 1 291 ? 5.144 1.472 -23.487 1.00 91.19 291 LYS A O 1
ATOM 2404 N N . TYR A 1 292 ? 6.430 0.900 -25.237 1.00 91.19 292 TYR A N 1
ATOM 2405 C CA . TYR A 1 292 ? 7.671 0.906 -24.483 1.00 91.19 292 TYR A CA 1
ATOM 2406 C C . TYR A 1 292 ? 8.855 1.267 -25.377 1.00 91.19 292 TYR A C 1
ATOM 2408 O O . TYR A 1 292 ? 8.828 1.042 -26.585 1.00 91.19 292 TYR A O 1
ATOM 2416 N N . GLU A 1 293 ? 9.901 1.803 -24.761 1.00 92.00 293 GLU A N 1
ATOM 2417 C CA . GLU A 1 293 ? 11.194 2.071 -25.387 1.00 92.00 293 GLU A CA 1
ATOM 2418 C C . GLU A 1 293 ? 12.284 1.551 -24.453 1.00 92.00 293 GLU A C 1
ATOM 2420 O O . GLU A 1 293 ? 12.375 1.982 -23.303 1.00 92.00 293 GLU A O 1
ATOM 2425 N N . ILE A 1 294 ? 13.102 0.615 -24.930 1.00 90.31 294 ILE A N 1
ATOM 2426 C CA . ILE A 1 294 ? 14.197 0.039 -24.143 1.00 90.31 294 ILE A CA 1
ATOM 2427 C C . ILE A 1 294 ? 15.505 0.718 -24.515 1.00 90.31 294 ILE A C 1
ATOM 2429 O O . ILE A 1 294 ? 15.723 1.056 -25.676 1.00 90.31 294 ILE A O 1
ATOM 2433 N N . ASN A 1 295 ? 16.379 0.896 -23.525 1.00 87.88 295 ASN A N 1
ATOM 2434 C CA . ASN A 1 295 ? 17.694 1.509 -23.657 1.00 87.88 295 ASN A CA 1
ATOM 2435 C C . ASN A 1 295 ? 17.613 2.885 -24.325 1.00 87.88 295 ASN A C 1
ATOM 2437 O O . ASN A 1 295 ? 18.483 3.280 -25.099 1.00 87.88 295 ASN A O 1
ATOM 2441 N N . LYS A 1 296 ? 16.558 3.631 -23.974 1.00 87.19 296 LYS A N 1
ATOM 2442 C CA . LYS A 1 296 ? 16.346 5.021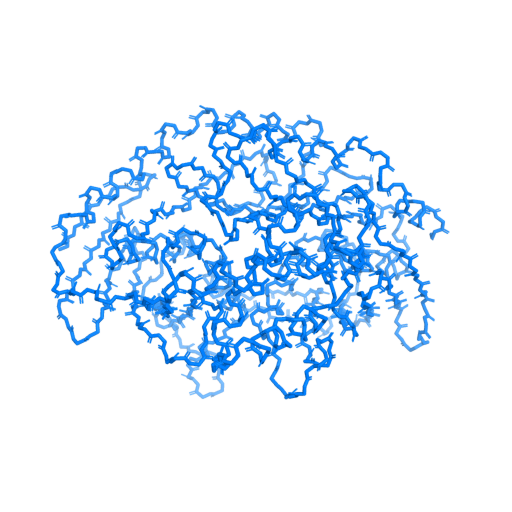 -24.376 1.00 87.19 296 LYS A CA 1
ATOM 2443 C C . LYS A 1 296 ? 17.543 5.896 -24.004 1.00 87.19 296 LYS A C 1
ATOM 2445 O O . LYS A 1 296 ? 17.887 6.823 -24.732 1.00 87.19 296 LYS A O 1
ATOM 2450 N N . PHE A 1 297 ? 18.182 5.597 -22.874 1.00 89.19 297 PHE A N 1
ATOM 2451 C CA . PHE A 1 297 ? 19.364 6.303 -22.388 1.00 89.19 297 PHE A CA 1
ATOM 2452 C C . PHE A 1 297 ? 20.604 5.406 -22.410 1.00 89.19 297 PHE A C 1
ATOM 2454 O O . PHE A 1 297 ? 20.533 4.220 -22.112 1.00 89.19 297 PHE A O 1
ATOM 2461 N N . SER A 1 298 ? 21.765 5.982 -22.726 1.00 84.50 298 SER A N 1
ATOM 2462 C CA . SER A 1 298 ? 22.996 5.218 -22.979 1.00 84.50 298 SER A CA 1
ATOM 2463 C C . SER A 1 298 ? 23.924 5.045 -21.773 1.00 84.50 298 SER A C 1
ATOM 2465 O O . SER A 1 298 ? 24.859 4.255 -21.837 1.00 84.50 298 SER A O 1
ATOM 2467 N N . ARG A 1 299 ? 23.727 5.806 -20.688 1.00 86.06 299 ARG A N 1
ATOM 2468 C CA . ARG A 1 299 ? 24.660 5.810 -19.543 1.00 86.06 299 ARG A CA 1
ATOM 2469 C C . ARG A 1 299 ? 24.363 4.764 -18.480 1.00 86.06 299 ARG A C 1
ATOM 2471 O O . ARG A 1 299 ? 25.281 4.361 -17.773 1.00 86.06 299 ARG A O 1
ATOM 2478 N N . SER A 1 300 ? 23.102 4.399 -18.297 1.00 86.94 300 SER A N 1
ATOM 2479 C CA . SER A 1 300 ? 22.751 3.361 -17.336 1.00 86.94 300 SER A CA 1
ATOM 2480 C C . SER A 1 300 ? 22.905 1.975 -17.939 1.00 86.94 300 SER A C 1
ATOM 2482 O O . SER A 1 300 ? 22.934 1.821 -19.156 1.00 86.94 300 SER A O 1
ATOM 2484 N N . ASN A 1 301 ? 23.018 0.962 -17.079 1.00 90.69 301 ASN A N 1
ATOM 2485 C CA . ASN A 1 301 ? 23.235 -0.409 -17.529 1.00 90.69 301 ASN A CA 1
ATOM 2486 C C . ASN A 1 301 ? 22.026 -0.962 -18.290 1.00 90.69 301 ASN A C 1
ATOM 2488 O O . ASN A 1 301 ? 22.200 -1.693 -19.256 1.00 90.69 301 ASN A O 1
ATOM 2492 N N . SER A 1 302 ? 20.816 -0.615 -17.852 1.00 91.88 302 SER A N 1
ATOM 2493 C CA . SER A 1 302 ? 19.578 -0.867 -18.587 1.00 91.88 302 SER A CA 1
ATOM 2494 C C . SER A 1 302 ? 18.520 0.131 -18.144 1.00 91.88 302 SER A C 1
ATOM 2496 O O . SER A 1 302 ? 18.486 0.557 -16.985 1.00 91.88 302 SER A O 1
ATOM 2498 N N . ASN A 1 303 ? 17.663 0.528 -19.072 1.00 94.62 303 ASN A N 1
ATOM 2499 C CA . ASN A 1 303 ? 16.507 1.356 -18.781 1.00 94.62 303 ASN A CA 1
ATOM 2500 C C . ASN A 1 303 ? 15.362 1.028 -19.729 1.00 94.62 303 ASN A C 1
ATOM 2502 O O . ASN A 1 303 ? 15.574 0.603 -20.863 1.00 94.62 303 ASN A O 1
ATOM 2506 N N . ILE A 1 304 ? 14.144 1.273 -19.265 1.00 94.81 304 ILE A N 1
ATOM 2507 C CA . ILE A 1 304 ? 12.940 1.131 -20.069 1.00 94.81 304 ILE A CA 1
ATOM 2508 C C . ILE A 1 304 ? 11.967 2.247 -19.722 1.00 94.81 304 ILE A C 1
ATOM 2510 O O . ILE A 1 304 ? 11.692 2.519 -18.553 1.00 94.81 304 ILE A O 1
ATOM 2514 N N . LEU A 1 305 ? 11.444 2.892 -20.754 1.00 95.69 305 LEU A N 1
ATOM 2515 C CA . LEU A 1 305 ? 10.304 3.783 -20.649 1.00 95.69 305 LEU A CA 1
ATOM 2516 C C . LEU A 1 305 ? 9.052 2.989 -21.000 1.00 95.69 305 LEU A C 1
ATOM 2518 O O . LEU A 1 305 ? 8.988 2.410 -22.081 1.00 95.69 305 LEU A O 1
ATOM 2522 N N . ILE A 1 306 ? 8.062 2.965 -20.112 1.00 94.38 306 ILE A N 1
ATOM 2523 C CA . ILE A 1 306 ? 6.781 2.294 -20.346 1.00 94.38 306 ILE A CA 1
ATOM 2524 C C . ILE A 1 306 ? 5.673 3.341 -20.323 1.00 94.38 306 ILE A C 1
ATOM 2526 O O . ILE A 1 306 ? 5.539 4.091 -19.357 1.00 94.38 306 ILE A O 1
ATOM 2530 N N . ILE A 1 307 ? 4.851 3.349 -21.371 1.00 94.38 307 ILE A N 1
ATOM 2531 C CA . ILE A 1 307 ? 3.690 4.226 -21.523 1.00 94.38 307 ILE A CA 1
ATOM 2532 C C . ILE A 1 307 ? 2.442 3.352 -21.631 1.00 94.38 307 ILE A C 1
ATOM 2534 O O . ILE A 1 307 ? 2.332 2.529 -22.538 1.00 94.38 307 ILE A O 1
ATOM 2538 N N . LYS A 1 308 ? 1.485 3.536 -20.722 1.00 92.00 308 LYS A N 1
ATOM 2539 C CA . LYS A 1 308 ? 0.194 2.841 -20.704 1.00 92.00 308 LYS A CA 1
ATOM 2540 C C . LYS A 1 308 ? -0.937 3.862 -20.577 1.00 92.00 308 LYS A C 1
ATOM 2542 O O . LYS A 1 308 ? -1.225 4.354 -19.487 1.00 92.00 308 LYS A O 1
ATOM 2547 N N . GLY A 1 309 ? -1.579 4.189 -21.697 1.00 91.38 309 GLY A N 1
ATOM 2548 C CA . GLY A 1 309 ? -2.508 5.322 -21.775 1.00 91.38 309 GLY A CA 1
ATOM 2549 C C . GLY A 1 309 ? -1.815 6.634 -21.398 1.00 91.38 309 GLY A C 1
ATOM 2550 O O . GLY A 1 309 ? -0.854 7.017 -22.058 1.00 91.38 309 GLY A O 1
ATOM 2551 N N . PHE A 1 310 ? -2.285 7.294 -20.334 1.00 91.56 310 PHE A N 1
ATOM 2552 C CA . PHE A 1 310 ? -1.660 8.503 -19.778 1.00 91.56 310 PHE A CA 1
ATOM 2553 C C . PHE A 1 310 ? -0.652 8.227 -18.653 1.00 91.56 310 PHE A C 1
ATOM 2555 O O . PHE A 1 310 ? -0.031 9.167 -18.162 1.00 91.56 310 PHE A O 1
ATOM 2562 N N . SER A 1 311 ? -0.471 6.971 -18.235 1.00 93.69 311 SER A N 1
ATOM 2563 C CA . SER A 1 311 ? 0.574 6.611 -17.275 1.00 93.69 311 SER A CA 1
ATOM 2564 C C . SER A 1 311 ? 1.902 6.414 -17.997 1.00 93.69 311 SER A C 1
ATOM 2566 O O . SER A 1 311 ? 1.986 5.629 -18.939 1.00 93.69 311 SER A O 1
ATOM 2568 N N . GLU A 1 312 ? 2.948 7.081 -17.527 1.00 95.50 312 GLU A N 1
ATOM 2569 C CA . GLU A 1 312 ? 4.302 6.991 -18.068 1.00 95.50 312 GLU A CA 1
ATOM 2570 C C . GLU A 1 312 ? 5.302 6.837 -16.924 1.00 95.50 312 GLU A C 1
ATOM 2572 O O . GLU A 1 312 ? 5.273 7.598 -15.954 1.00 95.50 312 GLU A O 1
ATOM 2577 N N . ILE A 1 313 ? 6.189 5.850 -17.036 1.00 96.50 313 ILE A N 1
ATOM 2578 C CA . ILE A 1 313 ? 7.208 5.564 -16.028 1.00 96.50 313 ILE A CA 1
ATOM 2579 C C . ILE A 1 313 ? 8.524 5.161 -16.677 1.00 96.50 313 ILE A C 1
ATOM 2581 O O . ILE A 1 313 ? 8.559 4.325 -17.583 1.00 96.50 313 ILE A O 1
ATOM 2585 N N . LEU A 1 314 ? 9.608 5.750 -16.183 1.00 96.25 314 LEU A N 1
ATOM 2586 C CA . LEU A 1 314 ? 10.969 5.386 -16.535 1.00 96.25 314 LEU A CA 1
ATOM 2587 C C . LEU A 1 314 ? 11.540 4.482 -15.446 1.00 96.25 314 LEU A C 1
ATOM 2589 O O . LEU A 1 314 ? 11.615 4.871 -14.283 1.00 96.25 314 LEU A O 1
ATOM 2593 N N . ILE A 1 315 ? 11.966 3.284 -15.825 1.00 96.25 315 ILE A N 1
ATOM 2594 C CA . ILE A 1 315 ? 12.704 2.386 -14.946 1.00 96.25 315 ILE A CA 1
ATOM 2595 C C . ILE A 1 315 ? 14.163 2.412 -15.369 1.00 96.25 315 ILE A C 1
ATOM 2597 O O . ILE A 1 315 ? 14.479 2.319 -16.556 1.00 96.25 315 ILE A O 1
ATOM 2601 N N . ASN A 1 316 ? 15.054 2.518 -14.392 1.00 95.25 316 ASN A N 1
ATOM 2602 C CA . ASN A 1 316 ? 16.481 2.588 -14.620 1.00 95.25 316 ASN A CA 1
ATOM 2603 C C . ASN A 1 316 ? 17.241 1.675 -13.657 1.00 95.25 316 ASN A C 1
ATOM 2605 O O . ASN A 1 316 ? 16.979 1.681 -12.454 1.00 95.25 316 ASN A O 1
ATOM 2609 N N . ILE A 1 317 ? 18.199 0.914 -14.184 1.00 93.62 317 ILE A N 1
ATOM 2610 C CA . ILE A 1 317 ? 19.043 0.009 -13.408 1.00 93.62 317 ILE A CA 1
ATOM 2611 C C . ILE A 1 317 ? 20.504 0.412 -13.545 1.00 93.62 317 ILE A C 1
ATOM 2613 O O . ILE A 1 317 ? 21.041 0.559 -14.646 1.00 93.62 317 ILE A O 1
ATOM 2617 N N . VAL A 1 318 ? 21.153 0.553 -12.391 1.00 92.31 318 VAL A N 1
ATOM 2618 C CA . VAL A 1 318 ? 22.589 0.795 -12.275 1.00 92.31 318 VAL A CA 1
ATOM 2619 C C . VAL A 1 318 ? 23.219 -0.320 -11.450 1.00 92.31 318 VAL A C 1
ATOM 2621 O O . VAL A 1 318 ? 22.727 -0.662 -10.371 1.00 92.31 318 VAL A O 1
ATOM 2624 N N . MET A 1 319 ? 24.313 -0.872 -11.965 1.00 91.19 319 MET A N 1
ATOM 2625 C CA . MET A 1 319 ? 25.141 -1.856 -11.280 1.00 91.19 319 MET A CA 1
ATOM 2626 C C . MET A 1 319 ? 26.307 -1.161 -10.578 1.00 91.19 319 MET A C 1
ATOM 2628 O O . MET A 1 319 ? 27.021 -0.358 -11.175 1.00 91.19 319 MET A O 1
ATOM 2632 N N . GLY A 1 320 ? 26.487 -1.491 -9.306 1.00 90.75 320 GLY A N 1
ATOM 2633 C CA . GLY A 1 320 ? 27.583 -1.049 -8.460 1.00 90.75 320 GLY A CA 1
ATOM 2634 C C . GLY A 1 320 ? 28.438 -2.215 -7.973 1.00 90.75 320 GLY A C 1
ATOM 2635 O O . GLY A 1 320 ? 28.129 -3.396 -8.158 1.00 90.75 320 GLY A O 1
ATOM 2636 N N . SER A 1 321 ? 29.525 -1.863 -7.306 1.00 90.62 321 SER A N 1
ATOM 2637 C CA . SER A 1 321 ? 30.415 -2.799 -6.629 1.00 90.62 321 SER A CA 1
ATOM 2638 C C . SER A 1 321 ? 29.784 -3.347 -5.343 1.00 90.62 321 SER A C 1
ATOM 2640 O O . SER A 1 321 ? 28.816 -2.799 -4.814 1.00 90.62 321 SER A O 1
ATOM 2642 N N . PHE A 1 322 ? 30.369 -4.396 -4.762 1.00 87.25 322 PHE A N 1
ATOM 2643 C CA . PHE A 1 322 ? 29.963 -4.891 -3.438 1.00 87.25 322 PHE A CA 1
ATOM 2644 C C . PHE A 1 322 ? 30.151 -3.865 -2.307 1.00 87.25 322 PHE A C 1
ATOM 2646 O O . PHE A 1 322 ? 29.546 -4.020 -1.246 1.00 87.25 322 PHE A O 1
ATOM 2653 N N . ASN A 1 323 ? 30.962 -2.823 -2.525 1.00 89.00 323 ASN A N 1
ATOM 2654 C CA . ASN A 1 323 ? 31.166 -1.749 -1.554 1.00 89.00 323 ASN A CA 1
ATOM 2655 C C . ASN A 1 323 ? 29.983 -0.772 -1.507 1.00 89.00 323 ASN A C 1
ATOM 2657 O O . ASN A 1 323 ? 29.811 -0.094 -0.500 1.00 89.00 323 ASN A O 1
ATOM 2661 N N . ASP A 1 324 ? 29.132 -0.758 -2.537 1.00 91.38 324 ASP A N 1
ATOM 2662 C CA . ASP A 1 324 ? 27.927 0.081 -2.606 1.00 91.38 324 ASP A CA 1
ATOM 2663 C C . ASP A 1 324 ? 26.742 -0.510 -1.811 1.00 91.38 324 ASP A C 1
ATOM 2665 O O . ASP A 1 324 ? 25.590 -0.109 -1.991 1.00 91.38 324 ASP A O 1
ATOM 2669 N N . VAL A 1 325 ? 27.015 -1.495 -0.947 1.00 89.19 325 VAL A N 1
ATOM 2670 C CA . VAL A 1 325 ? 26.022 -2.185 -0.121 1.00 89.19 325 VAL A CA 1
ATOM 2671 C C . VAL A 1 325 ? 25.314 -1.215 0.825 1.00 89.19 325 VAL A C 1
ATOM 2673 O O . VAL A 1 325 ? 25.940 -0.433 1.541 1.00 89.19 325 VAL A O 1
ATOM 2676 N N . LEU A 1 326 ? 23.986 -1.310 0.873 1.00 86.00 326 LEU A N 1
ATOM 2677 C CA . LEU A 1 326 ? 23.183 -0.561 1.830 1.00 86.00 326 LEU A CA 1
ATOM 2678 C C . LEU A 1 326 ? 23.064 -1.357 3.135 1.00 86.00 326 LEU A C 1
ATOM 2680 O O . LEU A 1 326 ? 22.729 -2.543 3.125 1.00 86.00 326 LEU A O 1
ATOM 2684 N N . TYR A 1 327 ? 23.314 -0.699 4.262 1.00 83.50 327 TYR A N 1
ATOM 2685 C CA . TYR A 1 327 ? 23.096 -1.262 5.591 1.00 83.50 327 TYR A CA 1
ATOM 2686 C C . TYR A 1 327 ? 21.723 -0.817 6.098 1.00 83.50 327 TYR A C 1
ATOM 2688 O O . TYR A 1 327 ? 21.522 0.353 6.416 1.00 83.50 327 TYR A O 1
ATOM 2696 N N . GLU A 1 328 ? 20.767 -1.743 6.143 1.00 79.75 328 GLU A N 1
ATOM 2697 C CA . GLU A 1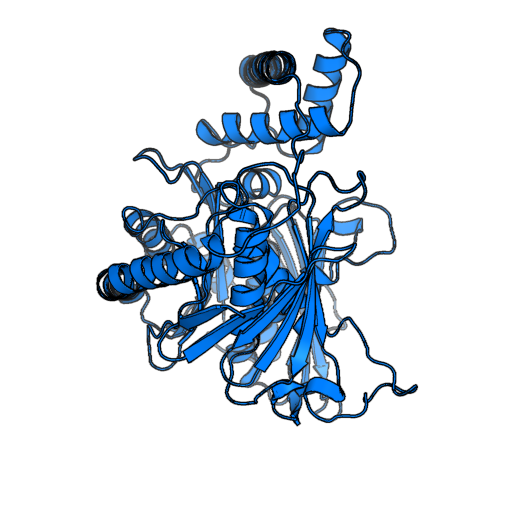 328 ? 19.431 -1.507 6.693 1.00 79.75 328 GLU A CA 1
ATOM 2698 C C . GLU A 1 328 ? 19.409 -1.985 8.151 1.00 79.75 328 GLU A C 1
ATOM 2700 O O . GLU A 1 328 ? 19.594 -3.171 8.435 1.00 79.75 328 GLU A O 1
ATOM 2705 N N . GLU A 1 329 ? 19.202 -1.065 9.094 1.00 75.12 329 GLU A N 1
ATOM 2706 C CA . GLU A 1 329 ? 18.988 -1.423 10.497 1.00 75.12 329 GLU A CA 1
ATOM 2707 C C . GLU A 1 329 ? 17.615 -2.096 10.648 1.00 75.12 329 GLU A C 1
ATOM 2709 O O . GLU A 1 329 ? 16.572 -1.502 10.369 1.00 75.12 329 GLU A O 1
ATOM 2714 N N . ILE A 1 330 ? 17.603 -3.345 11.114 1.00 75.56 330 ILE A N 1
ATOM 2715 C CA . ILE A 1 330 ? 16.386 -4.031 11.546 1.00 75.56 330 ILE A CA 1
ATOM 2716 C C . ILE A 1 330 ? 16.216 -3.716 13.023 1.00 75.56 330 ILE A C 1
ATOM 2718 O O . ILE A 1 330 ? 16.835 -4.334 13.895 1.00 75.56 330 ILE A O 1
ATOM 2722 N N . SER A 1 331 ? 15.394 -2.705 13.287 1.00 67.06 331 SER A N 1
ATOM 2723 C CA . SER A 1 331 ? 15.224 -2.168 14.631 1.00 67.06 331 SER A CA 1
ATOM 2724 C C . SER A 1 331 ? 14.696 -3.220 15.618 1.00 67.06 331 SER A C 1
ATOM 2726 O O . SER A 1 331 ? 15.197 -3.254 16.733 1.00 67.06 331 SER A O 1
ATOM 2728 N N . GLU A 1 332 ? 13.760 -4.092 15.213 1.00 68.50 332 GLU A N 1
ATOM 2729 C CA . GLU A 1 332 ? 13.206 -5.185 16.042 1.00 68.50 332 GLU A CA 1
ATOM 2730 C C . GLU A 1 332 ? 14.256 -6.199 16.502 1.00 68.50 332 GLU A C 1
ATOM 2732 O O . GLU A 1 332 ? 14.368 -6.491 17.686 1.00 68.50 332 GLU A O 1
ATOM 2737 N N . LEU A 1 333 ? 15.037 -6.731 15.559 1.00 69.25 333 LEU A N 1
ATOM 2738 C CA . LEU A 1 333 ? 15.956 -7.846 15.815 1.00 69.25 333 LEU A CA 1
ATOM 2739 C C . LEU A 1 333 ? 17.320 -7.405 16.318 1.00 69.25 333 LEU A C 1
ATOM 2741 O O . LEU A 1 333 ? 18.217 -8.219 16.506 1.00 69.25 333 LEU A O 1
ATOM 2745 N N . ASN A 1 334 ? 17.509 -6.106 16.488 1.00 70.00 334 ASN A N 1
ATOM 2746 C CA . ASN A 1 334 ? 18.791 -5.541 16.831 1.00 70.00 334 ASN A CA 1
ATOM 2747 C C . ASN A 1 334 ? 19.925 -5.856 15.836 1.00 70.00 334 ASN A C 1
ATOM 2749 O O . ASN A 1 334 ? 21.100 -5.784 16.190 1.00 70.00 334 ASN A O 1
ATOM 2753 N N . MET A 1 335 ? 19.570 -6.110 14.577 1.00 76.56 335 MET A N 1
ATOM 2754 C CA . MET A 1 335 ? 20.471 -6.593 13.530 1.00 76.56 335 MET A CA 1
ATOM 2755 C C . MET A 1 335 ? 20.668 -5.550 12.432 1.00 76.56 335 MET A C 1
ATOM 2757 O O . MET A 1 335 ? 19.804 -4.712 12.187 1.00 76.56 335 MET A O 1
ATOM 2761 N N . VAL A 1 336 ? 21.796 -5.631 11.732 1.00 81.06 336 VAL A N 1
ATOM 2762 C CA . VAL A 1 336 ? 22.038 -4.851 10.515 1.00 81.06 336 VAL A CA 1
ATOM 2763 C C . VAL A 1 336 ? 22.007 -5.803 9.328 1.00 81.06 336 VAL A C 1
ATOM 2765 O O . VAL A 1 336 ? 22.819 -6.724 9.239 1.00 81.06 336 VAL A O 1
ATOM 2768 N N . LYS A 1 337 ? 21.068 -5.584 8.408 1.00 84.12 337 LYS A N 1
ATOM 2769 C CA . LYS A 1 337 ? 20.951 -6.361 7.176 1.00 84.12 337 LYS A CA 1
ATOM 2770 C C . LYS A 1 337 ? 21.729 -5.670 6.067 1.00 84.12 337 LYS A C 1
ATOM 2772 O O . LYS A 1 337 ? 21.516 -4.495 5.777 1.00 84.12 337 LYS A O 1
ATOM 2777 N N . LYS A 1 338 ? 22.618 -6.421 5.421 1.00 87.12 338 LYS A N 1
ATOM 2778 C CA . LYS A 1 338 ? 23.263 -5.995 4.177 1.00 87.12 338 LYS A CA 1
ATOM 2779 C C . LYS A 1 338 ? 22.285 -6.164 3.024 1.00 87.12 338 LYS A C 1
ATOM 2781 O O . LYS A 1 338 ? 21.711 -7.238 2.847 1.00 87.12 338 LYS A O 1
ATOM 2786 N N . LYS A 1 339 ? 22.114 -5.110 2.238 1.00 87.06 339 LYS A N 1
ATOM 2787 C CA . LYS A 1 339 ? 21.193 -5.065 1.112 1.00 87.06 339 LYS A CA 1
ATOM 2788 C C . LYS A 1 339 ? 21.954 -4.710 -0.160 1.00 87.06 339 LYS A C 1
ATOM 2790 O O . LYS A 1 339 ? 22.472 -3.606 -0.308 1.00 87.06 339 LYS A O 1
ATOM 2795 N N . TYR A 1 340 ? 22.000 -5.677 -1.072 1.00 88.12 340 TYR A N 1
ATOM 2796 C CA . TYR A 1 340 ? 22.652 -5.559 -2.379 1.00 88.12 340 TYR A CA 1
ATOM 2797 C C . TYR A 1 340 ? 21.686 -5.146 -3.489 1.00 88.12 340 TYR A C 1
ATOM 2799 O O . TYR A 1 340 ? 22.099 -4.932 -4.616 1.00 88.12 340 TYR A O 1
ATOM 2807 N N . THR A 1 341 ? 20.393 -5.024 -3.205 1.00 89.44 341 THR A N 1
ATOM 2808 C CA . THR A 1 341 ? 19.409 -4.524 -4.166 1.00 89.44 341 THR A CA 1
ATOM 2809 C C . THR A 1 341 ? 18.524 -3.523 -3.466 1.00 89.44 341 THR A C 1
ATOM 2811 O O . THR A 1 341 ? 17.854 -3.870 -2.496 1.00 89.44 341 THR A O 1
ATOM 2814 N N . TYR A 1 342 ? 18.513 -2.287 -3.943 1.00 89.31 342 TYR A N 1
ATOM 2815 C CA . TYR A 1 342 ? 17.647 -1.245 -3.415 1.00 89.31 342 TYR A CA 1
ATOM 2816 C C . TYR A 1 342 ? 16.801 -0.647 -4.536 1.00 89.31 342 TYR A C 1
ATOM 2818 O O . TYR A 1 342 ? 17.300 -0.259 -5.595 1.00 89.31 342 TYR A O 1
ATOM 2826 N N . ILE A 1 343 ? 15.494 -0.627 -4.282 1.00 92.50 343 ILE A N 1
ATOM 2827 C CA . ILE A 1 343 ? 14.461 -0.175 -5.208 1.00 92.50 343 ILE A CA 1
ATOM 2828 C C . ILE A 1 343 ? 13.913 1.145 -4.684 1.00 92.50 343 ILE A C 1
ATOM 2830 O O . ILE A 1 343 ? 13.538 1.240 -3.515 1.00 92.50 343 ILE A O 1
ATOM 2834 N N . HIS A 1 344 ? 13.883 2.149 -5.553 1.00 94.00 344 HIS A N 1
ATOM 2835 C CA . HIS A 1 344 ? 13.377 3.480 -5.256 1.00 94.00 344 HIS A CA 1
ATOM 2836 C C . HIS A 1 344 ? 12.289 3.862 -6.251 1.00 94.00 344 HIS A C 1
ATOM 2838 O O . HIS A 1 344 ? 12.571 4.223 -7.388 1.00 94.00 344 HIS A O 1
ATOM 2844 N N . TYR A 1 345 ? 11.049 3.810 -5.796 1.00 94.81 345 TYR A 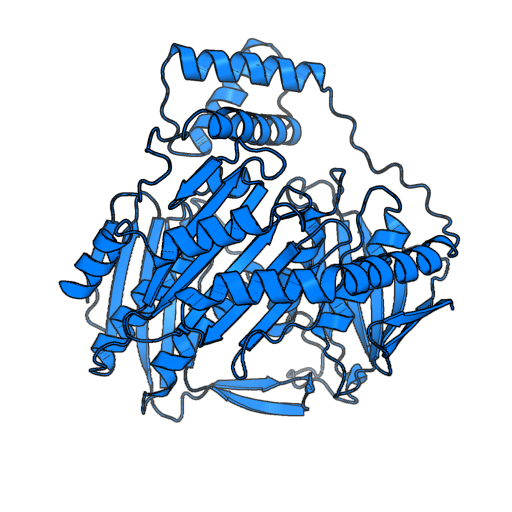N 1
ATOM 2845 C CA . TYR A 1 345 ? 9.905 4.454 -6.401 1.00 94.81 345 TYR A CA 1
ATOM 2846 C C . TYR A 1 345 ? 9.906 5.930 -6.013 1.00 94.81 345 TYR A C 1
ATOM 2848 O O . TYR A 1 345 ? 9.868 6.267 -4.827 1.00 94.81 345 TYR A O 1
ATOM 2856 N N . ILE A 1 346 ? 9.946 6.808 -7.008 1.00 92.06 346 ILE A N 1
ATOM 2857 C CA . ILE A 1 346 ? 9.946 8.255 -6.808 1.00 92.06 346 ILE A CA 1
ATOM 2858 C C . ILE A 1 346 ? 8.515 8.789 -6.919 1.00 92.06 346 ILE A C 1
ATOM 2860 O O . ILE A 1 346 ? 7.747 8.389 -7.787 1.00 92.06 346 ILE A O 1
ATOM 2864 N N . SER A 1 347 ? 8.132 9.717 -6.044 1.00 87.50 347 SER A N 1
ATOM 2865 C CA . SER A 1 347 ? 6.781 10.299 -6.003 1.00 87.50 347 SER A CA 1
ATOM 2866 C C . SER A 1 347 ? 6.792 11.818 -6.189 1.00 87.50 347 SER A C 1
ATOM 2868 O O . SER A 1 347 ? 6.237 12.590 -5.401 1.00 87.50 347 SER A O 1
ATOM 2870 N N . ASN A 1 348 ? 7.453 12.274 -7.251 1.00 87.00 348 ASN A N 1
ATOM 2871 C CA . ASN A 1 348 ? 7.520 13.697 -7.560 1.00 87.00 348 ASN A CA 1
ATOM 2872 C C . ASN A 1 348 ? 6.154 14.256 -7.975 1.00 87.00 348 ASN A C 1
ATOM 2874 O O . ASN A 1 348 ? 5.399 13.621 -8.713 1.00 87.00 348 ASN A O 1
ATOM 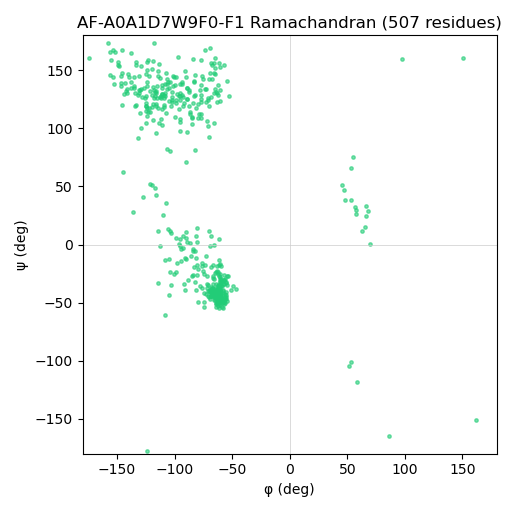2878 N N . GLN A 1 349 ? 5.861 15.490 -7.559 1.00 85.56 349 GLN A N 1
ATOM 2879 C CA . GLN A 1 349 ? 4.555 16.120 -7.790 1.00 85.56 349 GLN A CA 1
ATOM 2880 C C . GLN A 1 349 ? 4.249 16.399 -9.266 1.00 85.56 349 GLN A C 1
ATOM 2882 O O . GLN A 1 349 ? 3.079 16.374 -9.656 1.00 85.56 349 GLN A O 1
ATOM 2887 N N . TYR A 1 350 ? 5.284 16.593 -10.094 1.00 87.50 350 TYR A N 1
ATOM 2888 C CA . TYR A 1 350 ? 5.112 16.820 -11.530 1.00 87.50 350 TYR A CA 1
ATOM 2889 C C . TYR A 1 350 ? 4.401 15.652 -12.219 1.00 87.50 350 TYR A C 1
ATOM 2891 O O . TYR A 1 350 ? 3.644 15.886 -13.155 1.00 87.50 350 TYR A O 1
ATOM 2899 N N . SER A 1 351 ? 4.562 14.423 -11.712 1.00 87.31 351 SER A N 1
ATOM 2900 C CA . SER A 1 351 ? 3.910 13.234 -12.277 1.00 87.31 351 SER A CA 1
ATOM 2901 C C . SER A 1 351 ? 2.384 13.307 -12.206 1.00 87.31 351 SER A C 1
ATOM 2903 O O . SER A 1 351 ? 1.687 12.698 -13.010 1.00 87.31 351 SER A O 1
ATOM 2905 N N . MET A 1 352 ? 1.857 14.100 -11.271 1.00 83.00 352 MET A N 1
ATOM 2906 C CA . MET A 1 352 ? 0.429 14.363 -11.092 1.00 83.00 352 MET A CA 1
ATOM 2907 C C . MET A 1 352 ? 0.011 15.738 -11.638 1.00 83.00 352 MET A C 1
ATOM 2909 O O . MET A 1 352 ? -1.080 16.214 -11.324 1.00 83.00 352 MET A O 1
ATOM 2913 N N . GLY A 1 353 ? 0.889 16.426 -12.376 1.00 83.25 353 GLY A N 1
ATOM 2914 C CA . GLY A 1 353 ? 0.657 17.791 -12.852 1.00 83.25 353 GLY A CA 1
ATOM 2915 C C . GLY A 1 353 ? 0.585 18.836 -11.732 1.00 83.25 353 GLY A C 1
ATOM 2916 O O . GLY A 1 353 ? -0.067 19.866 -11.897 1.00 83.25 353 GLY A O 1
ATOM 2917 N N . ARG A 1 354 ? 1.208 18.574 -10.573 1.00 80.44 354 ARG A N 1
ATOM 2918 C CA . ARG A 1 354 ? 1.215 19.478 -9.412 1.00 80.44 354 ARG A CA 1
ATOM 2919 C C . ARG A 1 354 ? 2.582 20.139 -9.240 1.00 80.44 354 ARG A C 1
ATOM 2921 O O . ARG A 1 354 ? 3.617 19.508 -9.441 1.00 80.44 354 ARG A O 1
ATOM 2928 N N . GLY A 1 355 ? 2.578 21.409 -8.840 1.00 78.25 355 GLY A N 1
ATOM 2929 C CA . GLY A 1 355 ? 3.788 22.132 -8.454 1.00 78.25 355 GLY A CA 1
ATOM 2930 C C . GLY A 1 355 ? 4.092 21.964 -6.965 1.00 78.25 355 GLY A C 1
ATOM 2931 O O . GLY A 1 355 ? 3.196 22.120 -6.139 1.00 78.25 355 GLY A O 1
ATOM 2932 N N . GLY A 1 356 ? 5.355 21.698 -6.628 1.00 75.81 356 GLY A N 1
ATOM 2933 C CA . GLY A 1 356 ? 5.834 21.674 -5.247 1.00 75.81 356 GLY A CA 1
ATOM 2934 C C . GLY A 1 356 ? 7.002 20.717 -5.016 1.00 75.81 356 GLY A C 1
ATOM 2935 O O . GLY A 1 356 ? 7.230 19.777 -5.774 1.00 75.81 356 GLY A O 1
ATOM 2936 N N . ASN A 1 357 ? 7.727 20.951 -3.921 1.00 65.75 357 ASN A N 1
ATOM 2937 C CA . ASN A 1 357 ? 8.952 20.214 -3.580 1.00 65.75 357 ASN A CA 1
ATOM 2938 C C . ASN A 1 357 ? 8.712 19.043 -2.611 1.00 65.75 357 ASN A C 1
ATOM 2940 O O . ASN A 1 357 ? 9.660 18.386 -2.187 1.00 65.75 357 ASN A O 1
ATOM 2944 N N . LYS A 1 358 ? 7.461 18.798 -2.197 1.00 69.06 358 LYS A N 1
ATOM 2945 C CA . LYS A 1 358 ? 7.147 17.733 -1.235 1.00 69.06 358 LYS A CA 1
ATOM 2946 C C . LYS A 1 358 ? 6.988 16.405 -1.973 1.00 69.06 358 LYS A C 1
ATOM 2948 O O . LYS A 1 358 ? 5.982 16.217 -2.658 1.00 69.06 358 LYS A O 1
ATOM 2953 N N . THR A 1 359 ? 7.933 15.486 -1.790 1.00 65.94 359 THR A N 1
ATOM 2954 C CA . THR A 1 359 ? 7.728 14.078 -2.148 1.00 65.94 359 THR A CA 1
ATOM 2955 C C . THR A 1 359 ? 6.709 13.438 -1.210 1.00 65.94 359 THR A C 1
ATOM 2957 O O . THR A 1 359 ? 6.586 13.792 -0.031 1.00 65.94 359 THR A O 1
ATOM 2960 N N . LEU A 1 360 ? 5.944 12.487 -1.733 1.00 82.38 360 LEU A N 1
ATOM 2961 C CA . LEU A 1 360 ? 4.946 11.740 -0.981 1.00 82.38 360 LEU A CA 1
ATOM 2962 C C . LEU A 1 360 ? 5.596 10.493 -0.373 1.00 82.38 360 LEU A C 1
ATOM 2964 O O . LEU A 1 360 ? 5.291 9.373 -0.768 1.00 82.38 360 LEU A O 1
ATOM 2968 N N . LYS A 1 361 ? 6.457 10.682 0.638 1.00 86.25 361 LYS A N 1
ATOM 2969 C CA . LYS A 1 361 ? 7.232 9.595 1.278 1.00 86.25 361 LYS A CA 1
ATOM 2970 C C . LYS A 1 361 ? 6.418 8.344 1.631 1.00 86.25 361 LYS A C 1
ATOM 2972 O O . LYS A 1 361 ? 6.901 7.236 1.446 1.00 86.25 361 LYS A O 1
ATOM 2977 N N . LYS A 1 362 ? 5.171 8.496 2.102 1.00 88.19 362 LYS A N 1
ATOM 2978 C CA . LYS A 1 362 ? 4.263 7.359 2.372 1.00 88.19 362 LYS A CA 1
ATOM 2979 C C . LYS A 1 362 ? 4.055 6.462 1.148 1.00 88.19 362 LYS A C 1
ATOM 2981 O O . LYS A 1 362 ? 4.092 5.243 1.269 1.00 88.19 362 LYS A O 1
ATOM 2986 N N . ILE A 1 363 ? 3.872 7.071 -0.021 1.00 86.88 363 ILE A N 1
ATOM 2987 C CA . ILE A 1 363 ? 3.704 6.372 -1.297 1.00 86.88 363 ILE A CA 1
ATOM 2988 C C . ILE A 1 363 ? 5.010 5.682 -1.702 1.00 86.88 363 ILE A C 1
ATOM 2990 O O . ILE A 1 363 ? 4.981 4.514 -2.078 1.00 86.88 363 ILE A O 1
ATOM 2994 N N . GLU A 1 364 ? 6.146 6.372 -1.574 1.00 91.25 364 GLU A N 1
ATOM 2995 C CA . GLU A 1 364 ? 7.472 5.828 -1.912 1.00 91.25 364 GLU A CA 1
ATOM 2996 C C . GLU A 1 364 ? 7.803 4.610 -1.056 1.00 91.25 364 GLU A C 1
ATOM 2998 O O . GLU A 1 364 ? 8.050 3.539 -1.593 1.00 91.25 364 GLU A O 1
ATOM 3003 N N . CYS A 1 365 ? 7.740 4.730 0.274 1.00 91.56 365 CYS A N 1
ATOM 3004 C CA . CYS A 1 365 ? 8.054 3.620 1.173 1.00 91.56 365 CYS A CA 1
ATOM 3005 C C . CYS A 1 365 ? 7.120 2.422 0.950 1.00 91.56 365 CYS A C 1
ATOM 3007 O O . CYS A 1 365 ? 7.575 1.280 1.014 1.00 91.56 365 CYS A O 1
ATOM 3009 N N . PHE A 1 366 ? 5.836 2.672 0.658 1.00 91.75 366 PHE A N 1
ATOM 3010 C CA . PHE A 1 366 ? 4.878 1.614 0.340 1.00 91.75 366 PHE A CA 1
ATOM 3011 C C . PHE A 1 366 ? 5.242 0.868 -0.942 1.00 91.75 366 PHE A C 1
ATOM 3013 O O . PHE A 1 366 ? 5.410 -0.351 -0.911 1.00 91.75 366 PHE A O 1
ATOM 3020 N N . TYR A 1 367 ? 5.434 1.585 -2.049 1.00 92.56 367 TYR A N 1
ATOM 3021 C CA . TYR A 1 367 ? 5.769 0.941 -3.316 1.00 92.56 367 TYR A CA 1
ATOM 3022 C C . TYR A 1 367 ? 7.192 0.386 -3.354 1.00 92.56 367 TYR A C 1
ATOM 3024 O O . TYR A 1 367 ? 7.406 -0.620 -4.016 1.00 92.56 367 TYR A O 1
ATOM 3032 N N . ASN A 1 368 ? 8.144 0.938 -2.597 1.00 93.38 368 ASN A N 1
ATOM 3033 C CA . ASN A 1 368 ? 9.473 0.345 -2.438 1.00 93.38 368 ASN A CA 1
ATOM 3034 C C . ASN A 1 368 ? 9.377 -1.060 -1.853 1.00 93.38 368 ASN A C 1
ATOM 3036 O O . ASN A 1 368 ? 9.983 -1.974 -2.397 1.00 93.38 368 ASN A O 1
ATOM 3040 N N . LYS A 1 369 ? 8.605 -1.245 -0.772 1.00 90.81 369 LYS A N 1
ATOM 3041 C CA . LYS A 1 369 ? 8.438 -2.563 -0.144 1.00 90.81 369 LYS A CA 1
ATOM 3042 C C . LYS A 1 369 ? 7.622 -3.523 -1.005 1.00 90.81 369 LYS A C 1
ATOM 3044 O O . LYS A 1 369 ? 8.013 -4.679 -1.129 1.00 90.81 369 LYS A O 1
ATOM 3049 N N . TYR A 1 370 ? 6.565 -3.035 -1.652 1.00 91.38 370 TYR A N 1
ATOM 3050 C CA . TYR A 1 370 ? 5.779 -3.831 -2.597 1.00 91.38 370 TYR A CA 1
ATOM 3051 C C . TYR A 1 370 ? 6.609 -4.292 -3.809 1.00 91.38 370 TYR A C 1
ATOM 3053 O O . TYR A 1 370 ? 6.568 -5.453 -4.197 1.00 91.38 370 TYR A O 1
ATOM 3061 N N . LEU A 1 371 ? 7.423 -3.412 -4.396 1.00 93.69 371 LEU A N 1
ATOM 3062 C CA . LEU A 1 371 ? 8.321 -3.786 -5.490 1.00 93.69 371 LEU A CA 1
ATOM 3063 C C . LEU A 1 371 ? 9.475 -4.663 -5.008 1.00 93.69 371 LEU A C 1
ATOM 3065 O O . LEU A 1 371 ? 9.906 -5.544 -5.742 1.00 93.69 371 LEU A O 1
ATOM 3069 N N . GLU A 1 372 ? 9.980 -4.443 -3.792 1.00 90.81 372 GLU A N 1
ATOM 3070 C CA . GLU A 1 372 ? 11.030 -5.272 -3.197 1.00 90.81 372 GLU A CA 1
ATOM 3071 C C . GLU A 1 372 ? 10.573 -6.729 -3.087 1.00 90.81 372 GLU A C 1
ATOM 3073 O O . GLU A 1 372 ? 11.299 -7.598 -3.561 1.00 90.81 372 GLU A O 1
ATOM 3078 N N . SER A 1 373 ? 9.364 -7.004 -2.581 1.00 87.62 373 SER A N 1
ATOM 3079 C CA . SER A 1 373 ? 8.850 -8.381 -2.500 1.00 87.62 373 SER A CA 1
ATOM 3080 C C . SER A 1 373 ? 8.719 -9.038 -3.879 1.00 87.62 373 SER A C 1
ATOM 3082 O O . SER A 1 373 ? 9.041 -10.214 -4.037 1.00 87.62 373 SER A O 1
ATOM 3084 N N . ILE A 1 374 ? 8.326 -8.270 -4.900 1.00 90.75 374 ILE A N 1
ATOM 3085 C CA . ILE A 1 374 ? 8.168 -8.772 -6.268 1.00 90.75 374 ILE A CA 1
ATOM 3086 C C . ILE A 1 374 ? 9.505 -8.957 -6.977 1.00 90.75 374 ILE A C 1
ATOM 3088 O O . ILE A 1 374 ? 9.626 -9.882 -7.760 1.00 90.75 374 ILE A O 1
ATOM 3092 N N . ILE A 1 375 ? 10.499 -8.097 -6.780 1.00 91.12 375 ILE A N 1
ATOM 3093 C CA . ILE A 1 375 ? 11.710 -8.067 -7.619 1.00 91.12 375 ILE A CA 1
ATOM 3094 C C . ILE A 1 375 ? 12.897 -8.766 -6.960 1.00 91.12 375 ILE A C 1
ATOM 3096 O O . ILE A 1 375 ? 13.781 -9.276 -7.652 1.00 91.12 375 ILE A O 1
ATOM 3100 N N . GLN A 1 376 ? 12.926 -8.838 -5.632 1.00 86.75 376 GLN A N 1
ATOM 3101 C CA . GLN A 1 376 ? 14.029 -9.443 -4.897 1.00 86.75 376 GLN A CA 1
ATOM 3102 C C . GLN A 1 376 ? 14.344 -10.895 -5.319 1.00 86.75 376 GLN A C 1
ATOM 3104 O O . GLN A 1 376 ? 15.532 -11.177 -5.495 1.00 86.75 376 GLN A O 1
ATOM 3109 N N . PRO A 1 377 ? 13.368 -11.794 -5.577 1.00 84.38 377 PRO A N 1
ATOM 3110 C CA . PRO A 1 377 ? 13.666 -13.156 -6.041 1.00 84.38 377 PRO A CA 1
ATOM 3111 C C . PRO A 1 377 ? 14.400 -13.208 -7.392 1.00 84.38 377 PRO A C 1
ATOM 3113 O O . PRO A 1 377 ? 15.156 -14.143 -7.653 1.00 84.38 377 PRO A O 1
ATOM 3116 N N . ILE A 1 378 ? 14.214 -12.194 -8.244 1.00 85.81 378 ILE A N 1
ATOM 3117 C CA . ILE A 1 378 ? 14.935 -12.045 -9.517 1.00 85.81 378 ILE A CA 1
ATOM 3118 C C . ILE A 1 378 ? 16.326 -11.471 -9.255 1.00 85.81 378 ILE A C 1
ATOM 3120 O O . ILE A 1 378 ? 17.331 -12.008 -9.716 1.00 85.81 378 ILE A O 1
ATOM 3124 N N . ALA A 1 379 ? 16.387 -10.388 -8.480 1.00 84.69 379 ALA A N 1
ATOM 3125 C CA . ALA A 1 379 ? 17.609 -9.632 -8.245 1.00 84.69 379 ALA A CA 1
ATOM 3126 C C . ALA A 1 379 ? 18.673 -10.404 -7.444 1.00 84.69 379 ALA A C 1
ATOM 3128 O O . ALA A 1 379 ? 19.863 -10.182 -7.660 1.00 84.69 379 ALA A O 1
ATOM 3129 N N . MET A 1 380 ? 18.274 -11.335 -6.566 1.00 75.75 380 MET A N 1
ATOM 3130 C CA . MET A 1 380 ? 19.194 -12.163 -5.766 1.00 75.75 380 MET A CA 1
ATOM 3131 C C . MET A 1 380 ? 20.155 -13.022 -6.601 1.00 75.75 380 MET A C 1
ATOM 3133 O O . MET A 1 380 ? 21.178 -13.461 -6.083 1.00 75.75 380 MET A O 1
ATOM 3137 N N . LYS A 1 381 ? 19.862 -13.256 -7.884 1.00 73.31 381 LYS A N 1
ATOM 3138 C CA . LYS A 1 381 ? 20.764 -13.985 -8.787 1.00 73.31 381 LYS A CA 1
ATOM 3139 C C . LYS A 1 381 ? 21.997 -13.163 -9.192 1.00 73.31 381 LYS A C 1
ATOM 3141 O O . LYS A 1 381 ? 22.927 -13.716 -9.779 1.00 73.31 381 LYS A O 1
ATOM 3146 N N . ASN A 1 382 ? 22.029 -11.866 -8.878 1.00 69.38 382 ASN A N 1
ATOM 3147 C CA . ASN A 1 382 ? 23.098 -10.979 -9.305 1.00 69.38 382 ASN A CA 1
ATOM 3148 C C . ASN A 1 382 ? 24.349 -11.048 -8.414 1.00 69.38 382 ASN A C 1
ATOM 3150 O O . ASN A 1 382 ? 24.275 -11.152 -7.192 1.00 69.38 382 ASN A O 1
ATOM 3154 N N . LYS A 1 383 ? 25.516 -10.886 -9.045 1.00 79.56 383 LYS A N 1
ATOM 3155 C CA . LYS A 1 383 ? 26.826 -10.733 -8.393 1.00 79.56 383 LYS A CA 1
ATOM 3156 C C . LYS A 1 383 ? 27.214 -9.266 -8.162 1.00 79.56 383 LYS A C 1
ATOM 3158 O O . LYS A 1 383 ? 28.344 -8.999 -7.778 1.00 79.56 383 LYS A O 1
ATOM 3163 N N . PHE A 1 384 ? 26.317 -8.318 -8.419 1.00 86.25 384 PHE A N 1
ATOM 3164 C CA . PHE A 1 384 ? 26.560 -6.884 -8.256 1.00 86.25 384 PHE A CA 1
ATOM 3165 C C . PHE A 1 384 ? 25.547 -6.259 -7.307 1.00 86.25 384 PHE A C 1
ATOM 3167 O O . PHE A 1 384 ? 24.440 -6.772 -7.126 1.00 86.25 384 PHE A O 1
ATOM 3174 N N . THR A 1 385 ? 25.910 -5.103 -6.755 1.00 90.81 385 THR A N 1
ATOM 3175 C CA . THR A 1 385 ? 24.932 -4.252 -6.083 1.00 90.81 385 THR A CA 1
ATOM 3176 C C . THR A 1 385 ? 24.045 -3.595 -7.139 1.00 90.81 385 THR A C 1
ATOM 3178 O O . THR A 1 385 ? 24.541 -3.082 -8.137 1.00 90.81 385 THR A O 1
ATOM 3181 N N . LEU A 1 386 ? 22.734 -3.596 -6.934 1.00 91.69 386 LEU A N 1
ATOM 3182 C CA . LEU A 1 386 ? 21.739 -3.072 -7.860 1.00 91.69 386 LEU A CA 1
ATOM 3183 C C . LEU A 1 386 ? 21.003 -1.883 -7.260 1.00 91.69 386 LEU A C 1
ATOM 3185 O O . LEU A 1 386 ? 20.373 -1.995 -6.206 1.00 91.69 386 LEU A O 1
ATOM 3189 N N . LYS A 1 387 ? 21.004 -0.778 -8.003 1.00 93.06 387 LYS A N 1
ATOM 3190 C CA . LYS A 1 387 ? 20.076 0.333 -7.811 1.00 93.06 387 LYS A CA 1
ATOM 3191 C C . LYS A 1 387 ? 19.010 0.276 -8.891 1.00 93.06 387 LYS A C 1
ATOM 3193 O O . LYS A 1 387 ? 19.339 0.416 -10.067 1.00 93.06 387 LYS A O 1
ATOM 3198 N N . ILE A 1 388 ? 17.753 0.131 -8.489 1.00 94.62 388 ILE A N 1
ATOM 3199 C CA . ILE A 1 388 ? 16.600 0.216 -9.389 1.00 94.62 388 ILE A CA 1
ATOM 3200 C C . ILE A 1 388 ? 15.839 1.492 -9.038 1.00 94.62 388 ILE A C 1
ATOM 3202 O O . ILE A 1 388 ? 15.342 1.617 -7.920 1.00 94.62 388 ILE A O 1
ATOM 3206 N N . SER A 1 389 ? 15.757 2.450 -9.959 1.00 95.44 389 SER A N 1
ATOM 3207 C CA . SER A 1 389 ? 14.898 3.629 -9.802 1.00 95.44 389 SER A CA 1
ATOM 3208 C C . SER A 1 389 ? 13.683 3.526 -10.714 1.00 95.44 389 SER A C 1
ATOM 3210 O O . SER A 1 389 ? 13.800 3.154 -11.880 1.00 95.44 389 SER A O 1
ATOM 3212 N N . CYS A 1 390 ? 12.516 3.814 -10.153 1.00 96.69 390 CYS A N 1
ATOM 3213 C CA . CYS A 1 390 ? 11.227 3.815 -10.822 1.00 96.69 390 CYS A CA 1
ATOM 3214 C C . CYS A 1 390 ? 10.674 5.237 -10.733 1.00 96.69 390 CYS A C 1
ATOM 3216 O O . CYS A 1 390 ? 10.250 5.667 -9.658 1.00 96.69 390 CYS A O 1
ATOM 3218 N N . ASP A 1 391 ? 10.685 5.944 -11.859 1.00 95.12 391 ASP A N 1
ATOM 3219 C CA . ASP A 1 391 ? 10.441 7.381 -11.938 1.00 95.12 391 ASP A CA 1
ATOM 3220 C C . ASP A 1 391 ? 9.163 7.632 -12.754 1.00 95.12 391 ASP A C 1
ATOM 3222 O O . ASP A 1 391 ? 9.200 7.632 -13.989 1.00 95.12 391 ASP A O 1
ATOM 3226 N N . PRO A 1 392 ? 8.001 7.812 -12.100 1.00 95.25 392 PRO A N 1
ATOM 3227 C CA . PRO A 1 392 ? 6.775 8.201 -12.777 1.00 95.25 392 PRO A CA 1
ATOM 3228 C C . PRO A 1 392 ? 6.938 9.581 -13.412 1.00 95.25 392 PRO A C 1
ATOM 3230 O O . PRO A 1 392 ? 7.207 10.565 -12.724 1.00 95.25 392 PRO A O 1
ATOM 3233 N N . ILE A 1 393 ? 6.736 9.654 -14.723 1.00 94.50 393 ILE A N 1
ATOM 3234 C CA . ILE A 1 393 ? 6.731 10.901 -15.496 1.00 94.50 393 ILE A CA 1
ATOM 3235 C C . ILE A 1 393 ? 5.308 11.458 -15.560 1.00 94.50 393 ILE A C 1
ATOM 3237 O O . ILE A 1 393 ? 5.114 12.662 -15.415 1.00 94.50 393 ILE A O 1
ATOM 3241 N N . SER A 1 394 ? 4.316 10.575 -15.707 1.00 93.00 394 SER A N 1
ATOM 3242 C CA . SER A 1 394 ? 2.888 10.906 -15.719 1.00 93.00 394 SER A CA 1
ATOM 3243 C C . SER A 1 394 ? 2.077 9.810 -15.025 1.00 93.00 394 SER A C 1
ATOM 3245 O O . SER A 1 394 ? 2.358 8.624 -15.199 1.00 93.00 394 SER A O 1
ATOM 3247 N N . ALA A 1 395 ? 1.074 10.186 -14.230 1.00 90.12 395 ALA A N 1
ATOM 3248 C CA . ALA A 1 395 ? 0.325 9.271 -13.374 1.00 90.12 395 ALA A CA 1
ATOM 3249 C C . ALA A 1 395 ? -1.182 9.251 -13.667 1.00 90.12 395 ALA A C 1
ATOM 3251 O O . ALA A 1 395 ? -1.897 10.202 -13.363 1.00 90.12 395 ALA A O 1
ATOM 3252 N N . ASP A 1 396 ? -1.672 8.107 -14.151 1.00 90.25 396 ASP A N 1
ATOM 3253 C CA . ASP A 1 396 ? -3.100 7.808 -14.321 1.00 90.25 396 ASP A CA 1
ATOM 3254 C C . ASP A 1 396 ? -3.451 6.375 -13.844 1.00 90.25 396 ASP A C 1
ATOM 3256 O O . ASP A 1 396 ? -4.377 5.728 -14.320 1.00 90.25 396 ASP A O 1
ATOM 3260 N N . GLY A 1 397 ? -2.691 5.829 -12.889 1.00 88.25 397 GLY A N 1
ATOM 3261 C CA . GLY A 1 397 ? -2.931 4.498 -12.303 1.00 88.25 397 GLY A CA 1
ATOM 3262 C C . GLY A 1 397 ? -2.080 3.368 -12.898 1.00 88.25 397 GLY A C 1
ATOM 3263 O O . GLY A 1 397 ? -1.518 3.488 -13.990 1.00 88.25 397 GLY A O 1
ATOM 3264 N N . GLY A 1 398 ? -1.943 2.267 -12.149 1.00 89.19 398 GLY A N 1
ATOM 3265 C CA . GLY A 1 398 ? -1.170 1.080 -12.531 1.00 89.19 398 GLY A CA 1
ATOM 3266 C C . GLY A 1 398 ? 0.349 1.254 -12.664 1.00 89.19 398 GLY A C 1
ATOM 3267 O O . GLY A 1 398 ? 0.987 0.395 -13.273 1.00 89.19 398 GLY A O 1
ATOM 3268 N N . LEU A 1 399 ? 0.926 2.344 -12.142 1.00 93.50 399 LEU A N 1
ATOM 3269 C CA . LEU A 1 399 ? 2.360 2.663 -12.239 1.00 93.50 399 LEU A CA 1
ATOM 3270 C C . LEU A 1 399 ? 3.258 1.690 -11.471 1.00 93.50 399 LEU A C 1
ATOM 3272 O O . LEU A 1 399 ? 4.362 1.396 -11.910 1.00 93.50 399 LEU A O 1
ATOM 3276 N N . ASP A 1 400 ? 2.794 1.173 -10.341 1.00 92.88 400 ASP A N 1
ATOM 3277 C CA . ASP A 1 400 ? 3.512 0.189 -9.532 1.00 92.88 400 ASP A CA 1
ATOM 3278 C C . ASP A 1 400 ? 3.600 -1.172 -10.233 1.00 92.88 400 ASP A C 1
ATOM 3280 O O . ASP A 1 400 ? 4.654 -1.800 -10.254 1.00 92.88 400 ASP A O 1
ATOM 3284 N N . ILE A 1 401 ? 2.528 -1.592 -10.908 1.00 93.12 401 ILE A N 1
ATOM 3285 C CA . ILE A 1 401 ? 2.556 -2.770 -11.781 1.00 93.12 401 ILE A CA 1
ATOM 3286 C C . ILE A 1 401 ? 3.505 -2.547 -12.967 1.00 93.12 401 ILE A C 1
ATOM 3288 O O . ILE A 1 401 ? 4.299 -3.427 -13.292 1.00 93.12 401 ILE A O 1
ATOM 3292 N N . MET A 1 402 ? 3.471 -1.366 -13.596 1.00 94.12 402 MET A N 1
ATOM 3293 C CA . MET A 1 402 ? 4.415 -1.022 -14.669 1.00 94.12 402 MET A CA 1
ATOM 3294 C C . MET A 1 402 ? 5.867 -1.021 -14.170 1.00 94.12 402 MET A C 1
ATOM 3296 O O . MET A 1 402 ? 6.742 -1.516 -14.874 1.00 94.12 402 MET A O 1
ATOM 3300 N N . ALA A 1 403 ? 6.119 -0.528 -12.954 1.00 95.62 403 ALA A N 1
ATOM 3301 C CA . ALA A 1 403 ? 7.431 -0.557 -12.316 1.00 95.62 403 ALA A CA 1
ATOM 3302 C C . ALA A 1 403 ? 7.928 -1.993 -12.100 1.00 95.62 403 ALA A C 1
ATOM 3304 O O . ALA A 1 403 ? 9.089 -2.275 -12.392 1.00 95.62 403 ALA A O 1
ATOM 3305 N N . ALA A 1 404 ? 7.062 -2.910 -11.654 1.00 94.12 404 ALA A N 1
ATOM 3306 C CA . ALA A 1 404 ? 7.408 -4.324 -11.502 1.00 94.12 404 ALA A CA 1
ATOM 3307 C C . ALA A 1 404 ? 7.768 -4.972 -12.851 1.00 94.12 404 ALA A C 1
ATOM 3309 O O . ALA A 1 404 ? 8.832 -5.578 -12.986 1.00 94.12 404 ALA A O 1
ATOM 3310 N N . ILE A 1 405 ? 6.921 -4.782 -13.870 1.00 92.31 405 ILE A N 1
ATOM 3311 C CA . ILE A 1 405 ? 7.153 -5.303 -15.225 1.00 92.31 405 ILE A CA 1
ATOM 3312 C C . ILE A 1 405 ? 8.473 -4.751 -15.783 1.00 92.31 405 ILE A C 1
ATOM 3314 O O . ILE A 1 405 ? 9.360 -5.522 -16.147 1.00 92.31 405 ILE A O 1
ATOM 3318 N N . GLY A 1 406 ? 8.645 -3.427 -15.784 1.00 93.00 406 GLY A N 1
ATOM 3319 C CA . GLY A 1 406 ? 9.839 -2.767 -16.313 1.00 93.00 406 GLY A CA 1
ATOM 3320 C C . GLY A 1 406 ? 11.121 -3.136 -15.573 1.00 93.00 406 GLY A C 1
ATOM 3321 O O . GLY A 1 406 ? 12.142 -3.382 -16.208 1.00 93.00 406 GLY A O 1
ATOM 3322 N N . SER A 1 407 ? 11.061 -3.262 -14.244 1.00 93.81 407 SER A N 1
ATOM 3323 C CA . SER A 1 407 ? 12.202 -3.723 -13.445 1.00 93.81 407 SER A CA 1
ATOM 3324 C C . SER A 1 407 ? 12.605 -5.145 -13.820 1.00 93.81 407 SER A C 1
ATOM 3326 O O . SER A 1 407 ? 13.793 -5.410 -13.974 1.00 93.81 407 SER A O 1
ATOM 3328 N N . SER A 1 408 ? 11.640 -6.048 -14.023 1.00 91.62 408 SER A N 1
ATOM 3329 C CA . SER A 1 408 ? 11.935 -7.426 -14.435 1.00 91.62 408 SER A CA 1
ATOM 3330 C C . SER A 1 408 ? 12.595 -7.500 -15.819 1.00 91.62 408 SER A C 1
ATOM 3332 O O . SER A 1 408 ? 13.578 -8.221 -15.985 1.00 91.62 408 SER A O 1
ATOM 3334 N N . ILE A 1 409 ? 12.134 -6.684 -16.779 1.00 89.88 409 ILE A N 1
ATOM 3335 C CA . ILE A 1 409 ? 12.717 -6.598 -18.127 1.00 89.88 409 ILE A CA 1
ATOM 3336 C C . ILE A 1 409 ? 14.156 -6.071 -18.052 1.00 89.88 409 ILE A C 1
ATOM 3338 O O . ILE A 1 409 ? 15.074 -6.711 -18.562 1.00 89.88 409 ILE A O 1
ATOM 3342 N N . CYS A 1 410 ? 14.381 -4.946 -17.367 1.00 90.50 410 CYS A N 1
ATOM 3343 C CA . CYS A 1 410 ? 15.721 -4.373 -17.232 1.00 90.50 410 CYS A CA 1
ATOM 3344 C C . CYS A 1 410 ? 16.692 -5.315 -16.494 1.00 90.50 410 CYS A C 1
ATOM 3346 O O . CYS A 1 410 ? 17.884 -5.372 -16.807 1.00 90.50 410 CYS A O 1
ATOM 3348 N N . LEU A 1 411 ? 16.208 -6.077 -15.507 1.00 89.81 411 LEU A N 1
ATOM 3349 C CA . LEU A 1 411 ? 17.035 -7.059 -14.801 1.00 89.81 411 LEU A CA 1
ATOM 3350 C C . LEU A 1 411 ? 17.421 -8.228 -15.700 1.00 89.81 411 LEU A C 1
ATOM 3352 O O . LEU A 1 411 ? 18.583 -8.628 -15.687 1.00 89.81 411 LEU A O 1
ATOM 3356 N N . SER A 1 412 ? 16.485 -8.735 -16.505 1.00 85.69 412 SER A N 1
ATOM 3357 C CA . SER A 1 412 ? 16.779 -9.800 -17.468 1.00 85.69 412 SER A CA 1
ATOM 3358 C C . SER A 1 412 ? 17.889 -9.377 -18.438 1.00 85.69 412 SER A C 1
ATOM 3360 O O . SER A 1 412 ? 18.862 -10.112 -18.610 1.00 85.69 412 SER A O 1
ATOM 3362 N N . GLN A 1 413 ? 17.831 -8.141 -18.946 1.00 82.44 413 GLN A N 1
ATOM 3363 C CA . GLN A 1 413 ? 18.855 -7.586 -19.838 1.00 82.44 413 GLN A CA 1
ATOM 3364 C C . GLN A 1 413 ? 20.219 -7.384 -19.179 1.00 82.44 413 GLN A C 1
ATOM 3366 O O . GLN A 1 413 ? 21.248 -7.622 -19.802 1.00 82.44 413 GLN A O 1
ATOM 3371 N N . THR A 1 414 ? 20.252 -6.921 -17.929 1.00 79.50 414 THR A N 1
ATOM 3372 C CA . THR A 1 414 ? 21.533 -6.671 -17.243 1.00 79.50 414 THR A CA 1
ATOM 3373 C C . THR A 1 414 ? 22.228 -7.953 -16.802 1.00 79.50 414 THR A C 1
ATOM 3375 O O . THR A 1 414 ? 23.448 -7.954 -16.652 1.00 79.50 414 THR A O 1
ATOM 3378 N N . GLN A 1 415 ? 21.479 -9.036 -16.584 1.00 73.69 415 GLN A N 1
ATOM 3379 C CA . GLN A 1 415 ? 22.000 -10.261 -15.978 1.00 73.69 415 GLN A CA 1
ATOM 3380 C C . GLN A 1 415 ? 22.045 -11.465 -16.926 1.00 73.69 415 GLN A C 1
ATOM 3382 O O . GLN A 1 415 ? 22.480 -12.532 -16.496 1.00 73.69 415 GLN A O 1
ATOM 3387 N N . ASN A 1 416 ? 21.594 -11.326 -18.180 1.00 68.06 416 ASN A N 1
ATOM 3388 C CA . ASN A 1 416 ? 21.336 -12.457 -19.084 1.00 68.06 416 ASN A CA 1
ATOM 3389 C C . ASN A 1 416 ? 20.515 -13.557 -18.389 1.00 68.06 416 ASN A C 1
ATOM 3391 O O . ASN A 1 416 ? 20.775 -14.751 -18.544 1.00 68.06 416 ASN A O 1
ATOM 3395 N N . LEU A 1 417 ? 19.553 -13.146 -17.559 1.00 68.44 417 LEU A N 1
ATOM 3396 C CA . LEU A 1 417 ? 18.642 -14.080 -16.916 1.00 68.44 417 LEU A CA 1
ATOM 3397 C C . LEU A 1 417 ? 17.564 -14.455 -17.921 1.00 68.44 417 LEU A C 1
ATOM 3399 O O . LEU A 1 417 ? 16.677 -13.652 -18.221 1.00 68.44 417 LEU A O 1
ATOM 3403 N N . GLU A 1 418 ? 17.626 -15.693 -18.394 1.00 60.84 418 GLU A N 1
ATOM 3404 C CA . GLU A 1 418 ? 16.497 -16.329 -19.059 1.00 60.84 418 GLU A CA 1
ATOM 3405 C C . GLU A 1 418 ? 15.330 -16.440 -18.058 1.00 60.84 418 GLU A C 1
ATOM 3407 O O . GLU A 1 418 ? 15.520 -16.800 -16.888 1.00 60.84 418 GLU A O 1
ATOM 3412 N N . ASN A 1 419 ? 14.113 -16.134 -18.518 1.00 60.22 419 ASN A N 1
ATOM 3413 C CA . ASN A 1 419 ? 12.860 -16.521 -17.855 1.00 60.22 419 ASN A CA 1
ATOM 3414 C C . ASN A 1 419 ? 12.559 -15.855 -16.493 1.00 60.22 419 ASN A C 1
ATOM 3416 O O . ASN A 1 419 ? 11.853 -16.408 -15.647 1.00 60.22 419 ASN A O 1
ATOM 3420 N N . SER A 1 420 ? 13.054 -14.635 -16.258 1.00 72.50 420 SER A N 1
ATOM 3421 C CA . SER A 1 420 ? 12.795 -13.870 -15.025 1.00 72.50 420 SER A CA 1
ATOM 3422 C C . SER A 1 420 ? 11.845 -12.684 -15.216 1.00 72.50 420 SER A C 1
ATOM 3424 O O . SER A 1 420 ? 12.041 -11.628 -14.615 1.00 72.50 420 SER A O 1
ATOM 3426 N N . TYR A 1 421 ? 10.840 -12.825 -16.077 1.00 85.25 421 TYR A N 1
ATOM 3427 C CA . TYR A 1 421 ? 9.880 -11.759 -16.350 1.00 85.25 421 TYR A CA 1
ATOM 3428 C C . TYR A 1 421 ? 8.681 -11.816 -15.410 1.00 85.25 421 TYR A C 1
ATOM 3430 O O . TYR A 1 421 ? 8.171 -12.890 -15.074 1.00 85.25 421 TYR A O 1
ATOM 3438 N N . VAL A 1 422 ? 8.196 -10.632 -15.046 1.00 88.69 422 VAL A N 1
ATOM 3439 C CA . VAL A 1 422 ? 6.967 -10.440 -14.280 1.00 88.69 422 VAL A CA 1
ATOM 3440 C C . VAL A 1 422 ? 5.928 -9.801 -15.187 1.00 88.69 422 VAL A C 1
ATOM 3442 O O . VAL A 1 422 ? 6.209 -8.827 -15.882 1.00 88.69 422 VAL A O 1
ATOM 3445 N N . TYR A 1 423 ? 4.707 -10.322 -15.144 1.00 88.06 423 TYR A N 1
ATOM 3446 C CA . TYR A 1 423 ? 3.525 -9.669 -15.694 1.00 88.06 423 TYR A CA 1
ATOM 3447 C C . TYR A 1 423 ? 2.520 -9.406 -14.576 1.00 88.06 423 TYR A C 1
ATOM 3449 O O . TYR A 1 423 ? 2.560 -10.034 -13.517 1.00 88.06 423 TYR A O 1
ATOM 3457 N N . GLY A 1 424 ? 1.614 -8.456 -14.782 1.00 88.88 424 GLY A N 1
ATOM 3458 C CA . GLY A 1 424 ? 0.679 -8.088 -13.733 1.00 88.88 424 GLY A CA 1
ATOM 3459 C C . GLY A 1 424 ? -0.367 -7.086 -14.167 1.00 88.88 424 GLY A C 1
ATOM 3460 O O . GLY A 1 424 ? -0.221 -6.378 -15.169 1.00 88.88 424 GLY A O 1
ATOM 3461 N N . VAL A 1 425 ? -1.440 -7.036 -13.386 1.00 86.81 425 VAL A N 1
ATOM 3462 C CA . VAL A 1 425 ? -2.606 -6.195 -13.643 1.00 86.81 425 VAL A CA 1
ATOM 3463 C C . VAL A 1 425 ? -3.201 -5.696 -12.332 1.00 86.81 425 VAL A C 1
ATOM 3465 O O . VAL A 1 425 ? -3.154 -6.358 -11.296 1.00 86.81 425 VAL A O 1
ATOM 3468 N N . GLU A 1 426 ? -3.760 -4.493 -12.410 1.00 90.25 426 GLU A N 1
ATOM 3469 C CA . GLU A 1 426 ? -4.596 -3.896 -11.379 1.00 90.25 426 GLU A CA 1
ATOM 3470 C C . GLU A 1 426 ? -6.068 -4.026 -11.783 1.00 90.25 426 GLU A C 1
ATOM 3472 O O . GLU A 1 426 ? -6.432 -3.780 -12.938 1.00 90.25 426 GLU A O 1
ATOM 3477 N N . TYR A 1 427 ? -6.893 -4.403 -10.815 1.00 88.38 427 TYR A N 1
ATOM 3478 C CA . TYR A 1 427 ? -8.332 -4.541 -10.919 1.00 88.38 427 TYR A CA 1
ATOM 3479 C C . TYR A 1 427 ? -9.007 -3.588 -9.937 1.00 88.38 427 TYR A C 1
ATOM 3481 O O . TYR A 1 427 ? -8.629 -3.521 -8.765 1.00 88.38 427 TYR A O 1
ATOM 3489 N N . SER A 1 428 ? -10.049 -2.906 -10.402 1.00 87.88 428 SER A N 1
ATOM 3490 C CA . SER A 1 428 ? -10.975 -2.159 -9.551 1.00 87.88 428 SER A CA 1
ATOM 3491 C C . SER A 1 428 ? -12.330 -2.839 -9.559 1.00 87.88 428 SER A C 1
ATOM 3493 O O . SER A 1 428 ? -12.891 -3.097 -10.623 1.00 87.88 428 SER A O 1
ATOM 3495 N N . ILE A 1 429 ? -12.859 -3.114 -8.373 1.00 85.50 429 ILE A N 1
ATOM 3496 C CA . ILE A 1 429 ? -14.147 -3.781 -8.201 1.00 85.50 429 ILE A CA 1
ATOM 3497 C C . ILE A 1 429 ? -15.144 -2.781 -7.624 1.00 85.50 429 ILE A C 1
ATOM 3499 O O . ILE A 1 429 ? -14.878 -2.117 -6.614 1.00 85.50 429 ILE A O 1
ATOM 3503 N N . TYR A 1 430 ? -16.302 -2.697 -8.267 1.00 83.25 430 TYR A N 1
ATOM 3504 C CA . TYR A 1 430 ? -17.443 -1.898 -7.850 1.00 83.25 430 TYR A CA 1
ATOM 3505 C C . TYR A 1 430 ? -18.584 -2.807 -7.404 1.00 83.25 430 TYR A C 1
ATOM 3507 O O . TYR A 1 430 ? -18.906 -3.788 -8.070 1.00 83.25 430 TYR A O 1
ATOM 3515 N N . ASN A 1 431 ? -19.216 -2.427 -6.295 1.00 73.69 431 ASN A N 1
ATOM 3516 C CA . ASN A 1 431 ? -20.401 -3.054 -5.720 1.00 73.69 431 ASN A CA 1
ATOM 3517 C C . ASN A 1 431 ? -20.262 -4.565 -5.437 1.00 73.69 431 ASN A C 1
ATOM 3519 O O . ASN A 1 431 ? -20.829 -5.402 -6.129 1.00 73.69 431 ASN A O 1
ATOM 3523 N N . LEU A 1 432 ? -19.530 -4.906 -4.373 1.00 61.44 432 LEU A N 1
ATOM 3524 C CA . LEU A 1 432 ? -19.281 -6.294 -3.957 1.00 61.44 432 LEU A CA 1
ATOM 3525 C C . LEU A 1 432 ? -20.473 -7.010 -3.310 1.00 61.44 432 LEU A C 1
ATOM 3527 O O . LEU A 1 432 ? -20.448 -8.229 -3.226 1.00 61.44 432 LEU A O 1
ATOM 3531 N N . LYS A 1 433 ? -21.491 -6.276 -2.842 1.00 54.91 433 LYS A N 1
ATOM 3532 C CA . LYS A 1 433 ? -22.553 -6.833 -1.987 1.00 54.91 433 LYS A CA 1
ATOM 3533 C C . LYS A 1 433 ? -23.681 -7.552 -2.748 1.00 54.91 433 LYS A C 1
ATOM 3535 O O . LYS A 1 433 ? -24.540 -8.128 -2.095 1.00 54.91 433 LYS A O 1
ATOM 3540 N N . ASN A 1 434 ? -23.687 -7.533 -4.089 1.00 50.00 434 ASN A N 1
ATOM 3541 C CA . ASN A 1 434 ? -24.741 -8.121 -4.932 1.00 50.00 434 ASN A CA 1
ATOM 3542 C C . ASN A 1 434 ? -24.153 -8.880 -6.141 1.00 50.00 434 ASN A C 1
ATOM 3544 O O . ASN A 1 434 ? -23.029 -8.620 -6.561 1.00 50.00 434 ASN A O 1
ATOM 3548 N N . SER A 1 435 ? -24.967 -9.717 -6.799 1.00 49.69 435 SER A N 1
ATOM 3549 C CA . SER A 1 435 ? -24.655 -10.459 -8.043 1.00 49.69 435 SER A CA 1
ATOM 3550 C C . SER A 1 435 ? -24.326 -9.597 -9.281 1.00 49.69 435 SER A C 1
ATOM 3552 O O . SER A 1 435 ? -24.151 -10.127 -10.376 1.00 49.69 435 SER A O 1
ATOM 3554 N N . GLN A 1 436 ? -24.247 -8.273 -9.130 1.00 59.91 436 GLN A N 1
ATOM 3555 C CA . GLN A 1 436 ? -23.942 -7.296 -10.180 1.00 59.91 436 GLN A CA 1
ATOM 3556 C C . GLN A 1 436 ? -22.624 -6.559 -9.890 1.00 59.91 436 GLN A C 1
ATOM 3558 O O . GLN A 1 436 ? -22.541 -5.338 -10.027 1.00 59.91 436 GLN A O 1
ATOM 3563 N N . SER A 1 437 ? -21.593 -7.279 -9.445 1.00 73.12 437 SER A N 1
ATOM 3564 C CA . SER A 1 437 ? -20.262 -6.693 -9.287 1.00 73.12 437 SER A CA 1
ATOM 3565 C C . SER A 1 437 ? -19.689 -6.305 -10.650 1.00 73.12 437 SER A C 1
ATOM 3567 O O . SER A 1 437 ? -19.651 -7.130 -11.567 1.00 73.12 437 SER A O 1
ATOM 3569 N N . VAL A 1 438 ? -19.198 -5.075 -10.773 1.00 80.56 438 VAL A N 1
ATOM 3570 C CA . VAL A 1 438 ? -18.525 -4.596 -11.986 1.00 80.56 438 VAL A CA 1
ATOM 3571 C C . VAL A 1 438 ? -17.019 -4.608 -11.742 1.00 80.56 438 VAL A C 1
ATOM 3573 O O . VAL A 1 438 ? -16.535 -4.021 -10.774 1.00 80.56 438 VAL A O 1
ATOM 3576 N N . ILE A 1 439 ? -16.273 -5.294 -12.608 1.00 84.44 439 ILE A N 1
ATOM 3577 C CA . ILE A 1 439 ? -14.823 -5.481 -12.475 1.00 84.44 439 ILE A CA 1
ATOM 3578 C C . ILE A 1 439 ? -14.127 -4.798 -13.647 1.00 84.44 439 ILE A C 1
ATOM 3580 O O . ILE A 1 439 ? -14.331 -5.173 -14.801 1.00 84.44 439 ILE A O 1
ATOM 3584 N N . TYR A 1 440 ? -13.280 -3.816 -13.345 1.00 86.81 440 TYR A N 1
ATOM 3585 C CA . TYR A 1 440 ? -12.472 -3.099 -14.327 1.00 86.81 440 TYR A CA 1
ATOM 3586 C C . TYR A 1 440 ? -11.035 -3.580 -14.309 1.00 86.81 440 TYR A C 1
ATOM 3588 O O . TYR A 1 440 ? -10.374 -3.562 -13.275 1.00 86.81 440 TYR A O 1
ATOM 3596 N N . VAL A 1 441 ? -10.555 -3.961 -15.488 1.00 87.69 441 VAL A N 1
ATOM 3597 C CA . VAL A 1 441 ? -9.156 -4.272 -15.765 1.00 87.69 441 VAL A CA 1
ATOM 3598 C C . VAL A 1 441 ? -8.433 -2.987 -16.148 1.00 87.69 441 VAL A C 1
ATOM 3600 O O . VAL A 1 441 ? -8.906 -2.234 -17.007 1.00 87.69 441 VAL A O 1
ATOM 3603 N N . ASP A 1 442 ? -7.262 -2.764 -15.547 1.00 89.44 442 ASP A N 1
ATOM 3604 C CA . ASP A 1 442 ? -6.430 -1.585 -15.792 1.00 89.44 442 ASP A CA 1
ATOM 3605 C C . ASP A 1 442 ? -7.219 -0.271 -15.597 1.00 89.44 442 ASP A C 1
ATOM 3607 O O . ASP A 1 442 ? -7.493 0.449 -16.575 1.00 89.44 442 ASP A O 1
ATOM 3611 N N . PRO A 1 443 ? -7.651 0.009 -14.351 1.00 90.12 443 PRO A N 1
ATOM 3612 C CA . PRO A 1 443 ? -8.409 1.208 -14.034 1.00 90.12 443 PRO A CA 1
ATOM 3613 C C . PRO A 1 443 ? -7.566 2.476 -14.241 1.00 90.12 443 PRO A C 1
ATOM 3615 O O . PRO A 1 443 ? -6.346 2.481 -14.042 1.00 90.12 443 PRO A O 1
ATOM 3618 N N . THR A 1 444 ? -8.225 3.564 -14.635 1.00 90.50 444 THR A N 1
ATOM 3619 C CA . THR A 1 444 ? -7.667 4.922 -14.542 1.00 90.50 444 THR A CA 1
ATOM 3620 C C . THR A 1 444 ? -7.562 5.353 -13.080 1.00 90.50 444 THR A C 1
ATOM 3622 O O . THR A 1 444 ? -8.134 4.724 -12.185 1.00 90.50 444 THR A O 1
ATOM 3625 N N . PHE A 1 445 ? -6.873 6.461 -12.804 1.00 87.81 445 PHE A N 1
ATOM 3626 C CA . PHE A 1 445 ? -6.774 6.975 -11.435 1.00 87.81 445 PHE A CA 1
ATOM 3627 C C . PHE A 1 445 ? -8.152 7.289 -10.824 1.00 87.81 445 PHE A C 1
ATOM 3629 O O . PHE A 1 445 ? -8.386 7.056 -9.638 1.00 87.81 445 PHE A O 1
ATOM 3636 N N . ILE A 1 446 ? -9.084 7.774 -11.644 1.00 85.06 446 ILE A N 1
ATOM 3637 C CA . ILE A 1 446 ? -10.449 8.110 -11.223 1.00 85.06 446 ILE A CA 1
ATOM 3638 C C . ILE A 1 446 ? -11.225 6.842 -10.879 1.00 85.06 446 ILE A C 1
ATOM 3640 O O . ILE A 1 446 ? -11.863 6.763 -9.827 1.00 85.06 446 ILE A O 1
ATOM 3644 N N . GLU A 1 447 ? -11.133 5.836 -11.752 1.00 88.00 447 GLU A N 1
ATOM 3645 C CA . GLU A 1 447 ? -11.775 4.544 -11.538 1.00 88.00 447 GLU A CA 1
ATOM 3646 C C . GLU A 1 447 ? -11.214 3.849 -10.288 1.00 88.00 447 GLU A C 1
ATOM 3648 O O . GLU A 1 447 ? -11.954 3.215 -9.539 1.00 88.00 447 GLU A O 1
ATOM 3653 N N . TYR A 1 448 ? -9.922 4.017 -10.019 1.00 87.56 448 TYR A N 1
ATOM 3654 C CA . TYR A 1 448 ? -9.285 3.532 -8.804 1.00 87.56 448 TYR A CA 1
ATOM 3655 C C . TYR A 1 448 ? -9.871 4.191 -7.541 1.00 87.56 448 TYR A C 1
ATOM 3657 O O . TYR A 1 448 ? -10.327 3.478 -6.644 1.00 87.56 448 TYR A O 1
ATOM 3665 N N . ILE A 1 449 ? -9.928 5.530 -7.470 1.00 83.56 449 ILE A N 1
ATOM 3666 C CA . ILE A 1 449 ? -10.419 6.247 -6.272 1.00 83.56 449 ILE A CA 1
ATOM 3667 C C . ILE A 1 449 ? -11.883 5.899 -5.967 1.00 83.56 449 ILE A C 1
ATOM 3669 O O . ILE A 1 449 ? -12.288 5.820 -4.807 1.00 83.56 449 ILE A O 1
ATOM 3673 N N . CYS A 1 450 ? -12.691 5.693 -7.005 1.00 82.56 450 CYS A N 1
ATOM 3674 C CA . CYS A 1 450 ? -14.127 5.461 -6.849 1.00 82.56 450 CYS A CA 1
ATOM 3675 C C . CYS A 1 450 ? -14.481 3.992 -6.589 1.00 82.56 450 CYS A C 1
ATOM 3677 O O . CYS A 1 450 ? -15.630 3.689 -6.256 1.00 82.56 450 CYS A O 1
ATOM 3679 N N . SER A 1 451 ? -13.510 3.087 -6.727 1.00 86.31 451 SER A N 1
ATOM 3680 C CA . SER A 1 451 ? -13.710 1.658 -6.513 1.00 86.31 451 SER A CA 1
ATOM 3681 C C . SER A 1 451 ? -13.985 1.320 -5.045 1.00 86.31 451 SER A C 1
ATOM 3683 O O . SER A 1 451 ? -13.608 2.037 -4.112 1.00 86.31 451 SER A O 1
ATOM 3685 N N . ASN A 1 452 ? -14.675 0.202 -4.826 1.00 85.94 452 ASN A N 1
ATOM 3686 C CA . ASN A 1 452 ? -14.891 -0.333 -3.486 1.00 85.94 452 ASN A CA 1
ATOM 3687 C C . ASN A 1 452 ? -13.676 -1.127 -3.011 1.00 85.94 452 ASN A C 1
ATOM 3689 O O . ASN A 1 452 ? -13.308 -1.041 -1.840 1.00 85.94 452 ASN A O 1
ATOM 3693 N N . VAL A 1 453 ? -13.070 -1.877 -3.928 1.00 86.94 453 VAL A N 1
ATOM 3694 C CA . VAL A 1 453 ? -11.945 -2.774 -3.684 1.00 86.94 453 VAL A CA 1
ATOM 3695 C C . VAL A 1 453 ? -10.949 -2.662 -4.825 1.00 86.94 453 VAL A C 1
ATOM 3697 O O . VAL A 1 453 ? -11.329 -2.541 -5.993 1.00 86.94 453 VAL A O 1
ATOM 3700 N N . VAL A 1 454 ? -9.674 -2.762 -4.467 1.00 89.19 454 VAL A N 1
ATOM 3701 C CA . VAL A 1 454 ? -8.559 -2.820 -5.405 1.00 89.19 454 VAL A CA 1
ATOM 3702 C C . VAL A 1 454 ? -7.844 -4.150 -5.232 1.00 89.19 454 VAL A C 1
ATOM 3704 O O . VAL A 1 454 ? -7.526 -4.542 -4.108 1.00 89.19 454 VAL A O 1
ATOM 3707 N N . VAL A 1 455 ? -7.570 -4.819 -6.351 1.00 89.50 455 VAL A N 1
ATOM 3708 C CA . VAL A 1 455 ? -6.778 -6.051 -6.393 1.00 89.50 455 VAL A CA 1
ATOM 3709 C C . VAL A 1 455 ? -5.634 -5.867 -7.373 1.00 89.50 455 VAL A C 1
ATOM 3711 O O . VAL A 1 455 ? -5.839 -5.507 -8.528 1.00 89.50 455 VAL A O 1
ATOM 3714 N N . LYS A 1 456 ? -4.416 -6.118 -6.921 1.00 91.50 456 LYS A N 1
ATOM 3715 C CA . LYS A 1 456 ? -3.202 -6.098 -7.725 1.00 91.50 456 LYS A CA 1
ATOM 3716 C C . LYS A 1 456 ? -2.607 -7.485 -7.697 1.00 91.50 456 LYS A C 1
ATOM 3718 O O . LYS A 1 456 ? -2.400 -8.050 -6.626 1.00 91.50 456 LYS A O 1
ATOM 3723 N N . ILE A 1 457 ? -2.367 -8.025 -8.882 1.00 89.25 457 ILE A N 1
ATOM 3724 C CA . ILE A 1 457 ? -1.803 -9.357 -9.037 1.00 89.25 457 ILE A CA 1
ATOM 3725 C C . ILE A 1 457 ? -0.605 -9.240 -9.959 1.00 89.25 457 ILE A C 1
ATOM 3727 O O . ILE A 1 457 ? -0.708 -8.690 -11.059 1.00 89.25 457 ILE A O 1
ATOM 3731 N N . THR A 1 458 ? 0.532 -9.755 -9.508 1.00 89.62 458 THR A N 1
ATOM 3732 C CA . THR A 1 458 ? 1.687 -9.990 -10.369 1.00 89.62 458 THR A CA 1
ATOM 3733 C C . THR A 1 458 ? 2.067 -11.455 -10.316 1.00 89.62 458 THR A C 1
ATOM 3735 O O . THR A 1 458 ? 1.917 -12.114 -9.288 1.00 89.62 458 THR A O 1
ATOM 3738 N N . LYS A 1 459 ? 2.532 -11.976 -11.445 1.00 87.12 459 LYS A N 1
ATOM 3739 C CA . LYS A 1 459 ? 2.981 -13.350 -11.578 1.00 87.12 459 LYS A CA 1
ATOM 3740 C C . LYS A 1 459 ? 4.225 -13.401 -12.450 1.00 87.12 459 LYS A C 1
ATOM 3742 O O . LYS A 1 459 ? 4.405 -12.621 -13.384 1.00 87.12 459 LYS A O 1
ATOM 3747 N N . TYR A 1 460 ? 5.080 -14.344 -12.116 1.00 86.62 460 TYR A N 1
ATOM 3748 C CA . TYR A 1 460 ? 6.267 -14.676 -12.877 1.00 86.62 460 TYR A CA 1
ATOM 3749 C C . TYR A 1 460 ? 5.902 -15.622 -14.022 1.00 86.62 460 TYR A C 1
ATOM 3751 O O . TYR A 1 460 ? 5.101 -16.535 -13.824 1.00 86.62 460 TYR A O 1
ATOM 3759 N N . ILE A 1 461 ? 6.492 -15.434 -15.205 1.00 81.19 461 ILE A N 1
ATOM 3760 C CA . ILE A 1 461 ? 6.161 -16.264 -16.380 1.00 81.19 461 ILE A CA 1
ATOM 3761 C C . ILE A 1 461 ? 6.434 -17.751 -16.110 1.00 81.19 461 ILE A C 1
ATOM 3763 O O . ILE A 1 461 ? 5.532 -18.571 -16.272 1.00 81.19 461 ILE A O 1
ATOM 3767 N N . ASP A 1 462 ? 7.627 -18.078 -15.611 1.00 75.44 462 ASP A N 1
ATOM 3768 C CA . ASP A 1 462 ? 8.103 -19.463 -15.491 1.00 75.44 462 ASP A CA 1
ATOM 3769 C C . ASP A 1 462 ? 8.184 -19.957 -14.041 1.00 75.44 462 ASP A C 1
ATOM 3771 O O . ASP A 1 462 ? 8.972 -20.839 -13.703 1.00 75.44 462 ASP A O 1
ATOM 3775 N N . SER A 1 463 ? 7.383 -19.378 -13.142 1.00 78.12 463 SER A N 1
ATOM 3776 C CA . SER A 1 463 ? 7.304 -19.873 -11.767 1.00 78.12 463 SER A CA 1
ATOM 3777 C C . SER A 1 463 ? 5.911 -19.743 -11.163 1.00 78.12 463 SER A C 1
ATOM 3779 O O . SER A 1 463 ? 5.030 -19.050 -11.674 1.00 78.12 463 SER A O 1
ATOM 3781 N N . ASN A 1 464 ? 5.737 -20.411 -10.028 1.00 82.62 464 ASN A N 1
ATOM 3782 C CA . ASN A 1 464 ? 4.541 -20.340 -9.197 1.00 82.62 464 ASN A CA 1
ATOM 3783 C C . ASN A 1 464 ? 4.531 -19.102 -8.282 1.00 82.62 464 ASN A C 1
ATOM 3785 O O . ASN A 1 464 ? 3.657 -18.976 -7.428 1.00 82.62 464 ASN A O 1
ATOM 3789 N N . ASN A 1 465 ? 5.490 -18.186 -8.452 1.00 86.38 465 ASN A N 1
ATOM 3790 C CA . ASN A 1 465 ? 5.545 -16.959 -7.673 1.00 86.38 465 ASN A CA 1
ATOM 3791 C C . ASN A 1 465 ? 4.444 -15.991 -8.115 1.00 86.38 465 ASN A C 1
ATOM 3793 O O . ASN A 1 465 ? 4.373 -15.578 -9.279 1.00 86.38 465 ASN A O 1
ATOM 3797 N N . ILE A 1 466 ? 3.613 -15.613 -7.153 1.00 87.00 466 ILE A N 1
ATOM 3798 C CA . ILE A 1 466 ? 2.500 -14.685 -7.285 1.00 87.00 466 ILE A CA 1
ATOM 3799 C C . ILE A 1 466 ? 2.622 -13.668 -6.154 1.00 87.00 466 ILE A C 1
ATOM 3801 O O . ILE A 1 466 ? 2.740 -14.041 -4.990 1.00 87.00 466 ILE A O 1
ATOM 3805 N N . SER A 1 467 ? 2.549 -12.383 -6.481 1.00 89.69 467 SER A N 1
ATOM 3806 C CA . SER A 1 467 ? 2.252 -11.358 -5.481 1.00 89.69 467 SER A CA 1
ATOM 3807 C C . SER A 1 467 ? 0.801 -10.933 -5.626 1.00 89.69 467 SER A C 1
ATOM 3809 O O . SER A 1 467 ? 0.330 -10.664 -6.735 1.00 89.69 467 SER A O 1
ATOM 3811 N N . LEU A 1 468 ? 0.104 -10.899 -4.497 1.00 89.56 468 LEU A N 1
ATOM 3812 C CA . LEU A 1 468 ? -1.290 -10.517 -4.384 1.00 89.56 468 LEU A CA 1
ATOM 3813 C C . LEU A 1 468 ? -1.398 -9.392 -3.359 1.00 89.56 468 LEU A C 1
ATOM 3815 O O . LEU A 1 468 ? -1.093 -9.583 -2.185 1.00 89.56 468 LEU A O 1
ATOM 3819 N N . LEU A 1 469 ? -1.877 -8.236 -3.805 1.00 91.00 469 LEU A N 1
ATOM 3820 C CA . LEU A 1 469 ? -2.239 -7.127 -2.937 1.00 91.00 469 LEU A CA 1
ATOM 3821 C C . LEU A 1 469 ? -3.719 -6.816 -3.133 1.00 91.00 469 LEU A C 1
ATOM 3823 O O . LEU A 1 469 ? -4.162 -6.429 -4.209 1.00 91.00 469 LEU A O 1
ATOM 3827 N N . TYR A 1 470 ? -4.481 -6.955 -2.066 1.00 90.44 470 TYR A N 1
ATOM 3828 C CA . TYR A 1 470 ? -5.899 -6.679 -1.988 1.00 90.44 470 TYR A CA 1
ATOM 3829 C C . TYR A 1 470 ? -6.137 -5.670 -0.868 1.00 90.44 470 TYR A C 1
ATOM 3831 O O . TYR A 1 470 ? -5.600 -5.807 0.232 1.00 90.44 470 TYR A O 1
ATOM 3839 N N . TYR A 1 471 ? -6.976 -4.670 -1.118 1.00 88.00 471 TYR A N 1
ATOM 3840 C CA . TYR A 1 471 ? -7.489 -3.830 -0.042 1.00 88.00 471 TYR A CA 1
ATOM 3841 C C . TYR A 1 471 ? -8.840 -3.214 -0.372 1.00 88.00 471 TYR A C 1
ATOM 3843 O O . TYR A 1 471 ? -9.125 -2.805 -1.501 1.00 88.00 471 TYR A O 1
ATOM 3851 N N . ALA A 1 472 ? -9.659 -3.112 0.667 1.00 84.50 472 ALA A N 1
ATOM 3852 C CA . ALA A 1 472 ? -10.892 -2.359 0.667 1.00 84.50 472 ALA A CA 1
ATOM 3853 C C . ALA A 1 472 ? -10.579 -0.862 0.713 1.00 84.50 472 ALA A C 1
ATOM 3855 O O . ALA A 1 472 ? -9.743 -0.411 1.496 1.00 84.50 472 ALA A O 1
ATOM 3856 N N . HIS A 1 473 ? -11.248 -0.085 -0.133 1.00 76.94 473 HIS A N 1
ATOM 3857 C CA . HIS A 1 473 ? -11.074 1.362 -0.187 1.00 76.94 473 HIS A CA 1
ATOM 3858 C C . HIS A 1 473 ? -12.296 2.088 0.384 1.00 76.94 473 HIS A C 1
ATOM 3860 O O . HIS A 1 473 ? -12.195 2.766 1.402 1.00 76.94 473 HIS A O 1
ATOM 3866 N N . ASN A 1 474 ? -13.464 1.882 -0.229 1.00 72.81 474 ASN A N 1
ATOM 3867 C CA . ASN A 1 474 ? -14.731 2.530 0.130 1.00 72.81 474 ASN A CA 1
ATOM 3868 C C . ASN A 1 474 ? -15.852 1.499 0.351 1.00 72.81 474 ASN A C 1
ATOM 3870 O O . ASN A 1 474 ? -16.979 1.662 -0.128 1.00 72.81 474 ASN A O 1
ATOM 3874 N N . ALA A 1 475 ? -15.525 0.390 1.006 1.00 72.44 475 ALA A N 1
ATOM 3875 C CA . ALA A 1 475 ? -16.452 -0.672 1.373 1.00 72.44 475 ALA A CA 1
ATOM 3876 C C . ALA A 1 475 ? -15.958 -1.392 2.627 1.00 72.44 475 ALA A C 1
ATOM 3878 O O . ALA A 1 475 ? -14.781 -1.318 2.956 1.00 72.44 475 ALA A O 1
ATOM 3879 N N . GLU A 1 476 ? -16.835 -2.177 3.240 1.00 69.50 476 GLU A N 1
ATOM 3880 C CA . GLU A 1 476 ? -16.517 -3.099 4.341 1.00 69.50 476 GLU A CA 1
ATOM 3881 C C . GLU A 1 476 ? -15.664 -4.315 3.890 1.00 69.50 476 GLU A C 1
ATOM 3883 O O . GLU A 1 476 ? -15.461 -5.268 4.635 1.00 69.50 476 GLU A O 1
ATOM 3888 N N . GLY A 1 477 ? -15.121 -4.291 2.668 1.00 72.88 477 GLY A N 1
ATOM 3889 C CA . GLY A 1 477 ? -14.327 -5.376 2.093 1.00 72.88 477 GLY A CA 1
ATOM 3890 C C . GLY A 1 477 ? -15.152 -6.455 1.392 1.00 72.88 477 GLY A C 1
ATOM 3891 O O . GLY A 1 477 ? -16.309 -6.238 1.030 1.00 72.88 477 GLY A O 1
ATOM 3892 N N . VAL A 1 478 ? -14.513 -7.598 1.134 1.00 75.88 478 VAL A N 1
ATOM 3893 C CA . VAL A 1 478 ? -15.129 -8.795 0.544 1.00 75.88 478 VAL A CA 1
ATOM 3894 C C . VAL A 1 478 ? -15.700 -9.592 1.697 1.00 75.88 478 VAL A C 1
ATOM 3896 O O . VAL A 1 478 ? -14.940 -9.996 2.580 1.00 75.88 478 VAL A O 1
ATOM 3899 N N . SER A 1 479 ? -17.015 -9.805 1.693 1.00 80.56 479 SER A N 1
ATOM 3900 C CA . SER A 1 479 ? -17.658 -10.602 2.731 1.00 80.56 479 SER A CA 1
ATOM 3901 C C . SER A 1 479 ? -17.200 -12.060 2.656 1.00 80.56 479 SER A C 1
ATOM 3903 O O . SER A 1 479 ? -16.821 -12.530 1.583 1.00 80.56 479 SER A O 1
ATOM 3905 N N . TYR A 1 480 ? -17.279 -12.805 3.762 1.00 78.38 480 TYR A N 1
ATOM 3906 C CA . TYR A 1 480 ? -16.981 -14.246 3.731 1.00 78.38 480 TYR A CA 1
ATOM 3907 C C . TYR A 1 480 ? -17.861 -15.015 2.731 1.00 78.38 480 TYR A C 1
ATOM 3909 O O . TYR A 1 480 ? -17.403 -15.975 2.121 1.00 78.38 480 TYR A O 1
ATOM 3917 N N . ASN A 1 481 ? -19.092 -14.549 2.503 1.00 73.12 481 ASN A N 1
ATOM 3918 C CA . ASN A 1 481 ? -20.012 -15.159 1.543 1.00 73.12 481 ASN A CA 1
ATOM 3919 C C . ASN A 1 481 ? -19.644 -14.834 0.084 1.00 73.12 481 ASN A C 1
ATOM 3921 O O . ASN A 1 481 ? -20.001 -15.587 -0.816 1.00 73.12 481 ASN A O 1
ATOM 3925 N N . ASP A 1 482 ? -18.908 -13.743 -0.148 1.00 73.81 482 ASP A N 1
ATOM 3926 C CA . ASP A 1 482 ? -18.517 -13.259 -1.476 1.00 73.81 482 ASP A CA 1
ATOM 3927 C C . ASP A 1 482 ? -17.047 -13.562 -1.812 1.00 73.81 482 ASP A C 1
ATOM 3929 O O . ASP A 1 482 ? -16.516 -13.042 -2.798 1.00 73.81 482 ASP A O 1
ATOM 3933 N N . ILE A 1 483 ? -16.367 -14.406 -1.024 1.00 76.00 483 ILE A N 1
ATOM 3934 C CA . ILE A 1 483 ? -14.974 -14.819 -1.286 1.00 76.00 483 ILE A CA 1
ATOM 3935 C C . ILE A 1 483 ? -14.835 -15.417 -2.686 1.00 76.00 483 ILE A C 1
ATOM 3937 O O . ILE A 1 483 ? -13.828 -15.196 -3.359 1.00 76.00 483 ILE A O 1
ATOM 3941 N N . ASP A 1 484 ? -15.872 -16.099 -3.168 1.00 74.44 484 ASP A N 1
ATOM 3942 C CA . ASP A 1 484 ? -15.919 -16.642 -4.520 1.00 74.44 484 ASP A CA 1
ATOM 3943 C C . ASP A 1 484 ? -15.736 -15.567 -5.594 1.00 74.44 484 ASP A C 1
ATOM 3945 O O . ASP A 1 484 ? -15.068 -15.832 -6.587 1.00 74.44 484 ASP A O 1
ATOM 3949 N N . ASN A 1 485 ? -16.224 -14.341 -5.386 1.00 72.31 485 ASN A N 1
ATOM 3950 C CA . ASN A 1 485 ? -16.018 -13.239 -6.328 1.00 72.31 485 ASN A CA 1
ATOM 3951 C C . ASN A 1 485 ? -14.546 -12.811 -6.376 1.00 72.31 485 ASN A C 1
ATOM 3953 O O . ASN A 1 485 ? -14.000 -12.599 -7.460 1.00 72.31 485 ASN A O 1
ATOM 3957 N N . LEU A 1 486 ? -13.879 -12.737 -5.218 1.00 74.00 486 LEU A N 1
ATOM 3958 C CA . LEU A 1 486 ? -12.440 -12.474 -5.149 1.00 74.00 486 LEU A CA 1
ATOM 3959 C C . LEU A 1 486 ? -11.646 -13.597 -5.831 1.00 74.00 486 LEU A C 1
ATOM 3961 O O . LEU A 1 486 ? -10.763 -13.327 -6.645 1.00 74.00 486 LEU A O 1
ATOM 3965 N N . CYS A 1 487 ? -11.994 -14.853 -5.553 1.00 77.06 487 CYS A N 1
ATOM 3966 C CA . CYS A 1 487 ? -11.395 -16.007 -6.211 1.00 77.06 487 CYS A CA 1
ATOM 3967 C C . CYS A 1 487 ? -11.639 -15.993 -7.722 1.00 77.06 487 CYS A C 1
ATOM 3969 O O . CYS A 1 487 ? -10.721 -16.280 -8.480 1.00 77.06 487 CYS A O 1
ATOM 3971 N N . ASN A 1 488 ? -12.829 -15.618 -8.188 1.00 74.25 488 ASN A N 1
ATOM 3972 C CA . ASN A 1 488 ? -13.138 -15.531 -9.613 1.00 74.25 488 ASN A CA 1
ATOM 3973 C C . ASN A 1 488 ? -12.268 -14.481 -10.308 1.00 74.25 488 ASN A C 1
ATOM 3975 O O . ASN A 1 488 ? -11.737 -14.772 -11.371 1.00 74.25 488 ASN A O 1
ATOM 3979 N N . VAL A 1 489 ? -12.030 -13.317 -9.689 1.00 73.31 489 VAL A N 1
ATOM 3980 C CA . VAL A 1 489 ? -11.091 -12.300 -10.210 1.00 73.31 489 VAL A CA 1
ATOM 3981 C C . VAL A 1 489 ? -9.670 -12.857 -10.318 1.00 73.31 489 VAL A C 1
ATOM 3983 O O . VAL A 1 489 ? -9.004 -12.680 -11.339 1.00 73.31 489 VAL A O 1
ATOM 3986 N N . ILE A 1 490 ? -9.212 -13.564 -9.282 1.00 74.50 490 ILE A N 1
ATOM 3987 C CA . ILE A 1 490 ? -7.894 -14.208 -9.263 1.00 74.50 490 ILE A CA 1
ATOM 3988 C C . ILE A 1 490 ? -7.812 -15.299 -10.347 1.00 74.50 490 ILE A C 1
ATOM 3990 O O . ILE A 1 490 ? -6.848 -15.346 -11.108 1.00 74.50 490 ILE A O 1
ATOM 3994 N N . SER A 1 491 ? -8.845 -16.133 -10.476 1.00 73.81 491 SER A N 1
ATOM 3995 C CA . SER A 1 491 ? -8.971 -17.163 -11.516 1.00 73.81 491 SER A CA 1
ATOM 3996 C C . SER A 1 491 ? -8.942 -16.549 -12.908 1.00 73.81 491 SER A C 1
ATOM 3998 O O . SER A 1 491 ? -8.218 -17.035 -13.772 1.00 73.81 491 SER A O 1
ATOM 4000 N N . ASP A 1 492 ? -9.684 -15.463 -13.114 1.00 71.25 492 ASP A N 1
ATOM 4001 C CA . ASP A 1 492 ? -9.743 -14.749 -14.380 1.00 71.25 492 ASP A CA 1
ATOM 4002 C C . ASP A 1 492 ? -8.370 -14.217 -14.783 1.00 71.25 492 ASP A C 1
ATOM 4004 O O . ASP A 1 492 ? -8.024 -14.324 -15.957 1.00 71.25 492 ASP A O 1
ATOM 4008 N N . PHE A 1 493 ? -7.579 -13.686 -13.844 1.00 71.62 493 PHE A N 1
ATOM 4009 C CA . PHE A 1 493 ? -6.190 -13.283 -14.098 1.00 71.62 493 PHE A CA 1
ATOM 4010 C C . PHE A 1 493 ? -5.312 -14.477 -14.500 1.00 71.62 493 PHE A C 1
ATOM 4012 O O . PHE A 1 493 ? -4.506 -14.403 -15.426 1.00 71.62 493 PHE A O 1
ATOM 4019 N N . ILE A 1 494 ? -5.467 -15.599 -13.802 1.00 69.50 494 ILE A N 1
ATOM 4020 C CA . ILE A 1 494 ? -4.641 -16.793 -14.001 1.00 69.50 494 ILE A CA 1
ATOM 4021 C C . ILE A 1 494 ? -4.950 -17.484 -15.334 1.00 69.50 494 ILE A C 1
ATOM 4023 O O . ILE A 1 494 ? -4.034 -17.977 -15.991 1.00 69.50 494 ILE A O 1
ATOM 4027 N N . GLN A 1 495 ? -6.229 -17.554 -15.705 1.00 64.88 495 GLN A N 1
ATOM 4028 C CA . GLN A 1 495 ? -6.723 -18.386 -16.802 1.00 64.88 495 GLN A CA 1
ATOM 4029 C C . GLN A 1 495 ? -6.927 -17.611 -18.108 1.00 64.88 495 GLN A C 1
ATOM 4031 O O . GLN A 1 495 ? -6.912 -18.227 -19.175 1.00 64.88 495 GLN A O 1
ATOM 4036 N N . ASN A 1 496 ? -7.127 -16.285 -18.074 1.00 61.66 496 ASN A N 1
ATOM 4037 C CA . ASN A 1 496 ? -7.470 -15.568 -19.299 1.00 61.66 496 ASN A CA 1
ATOM 4038 C C . ASN A 1 496 ? -6.255 -15.186 -20.165 1.00 61.66 496 ASN A C 1
ATOM 4040 O O . ASN A 1 496 ? -5.293 -14.582 -19.687 1.00 61.66 496 ASN A O 1
ATOM 4044 N N . PRO A 1 497 ? -6.396 -15.304 -21.498 1.00 47.78 497 PRO A N 1
ATOM 4045 C CA . PRO A 1 497 ? -5.468 -14.750 -22.481 1.00 47.78 497 PRO A CA 1
ATOM 4046 C C . PRO A 1 497 ? -5.458 -13.206 -22.544 1.00 47.78 497 PRO A C 1
ATOM 4048 O O . PRO A 1 497 ? -4.823 -12.626 -23.413 1.00 47.78 497 PRO A O 1
ATOM 4051 N N . LYS A 1 498 ? -6.137 -12.482 -21.646 1.00 53.94 498 LYS A N 1
ATOM 4052 C CA . LYS A 1 498 ? -6.234 -11.004 -21.678 1.00 53.94 498 LYS A CA 1
ATOM 4053 C C . LYS A 1 498 ? -4.894 -10.311 -21.372 1.00 53.94 498 LYS A C 1
ATOM 4055 O O . LYS A 1 498 ? -4.685 -9.168 -21.768 1.00 53.94 498 LYS A O 1
ATOM 4060 N N . HIS A 1 499 ? -3.968 -11.036 -20.741 1.00 56.44 499 HIS A N 1
ATOM 4061 C CA . HIS A 1 499 ? -2.576 -10.632 -20.514 1.00 56.44 499 HIS A CA 1
ATOM 4062 C C . HIS A 1 499 ? -1.669 -10.924 -21.711 1.00 56.44 499 HIS A C 1
ATOM 4064 O O . HIS A 1 499 ? -0.502 -10.550 -21.678 1.00 56.44 499 HIS A O 1
ATOM 4070 N N . ILE A 1 500 ? -2.184 -11.557 -22.777 1.00 52.59 500 ILE A N 1
ATOM 4071 C CA . ILE A 1 500 ? -1.413 -11.881 -23.981 1.00 52.59 500 ILE A CA 1
ATOM 4072 C C . ILE A 1 500 ? -0.778 -10.638 -24.587 1.00 52.59 500 ILE A C 1
ATOM 4074 O O . ILE A 1 500 ? 0.293 -10.770 -25.135 1.00 52.59 500 ILE A O 1
ATOM 4078 N N . SER A 1 501 ? -1.334 -9.430 -24.474 1.00 55.22 501 SER A N 1
ATOM 4079 C CA . SER A 1 501 ? -0.631 -8.236 -24.970 1.00 55.22 501 SER A CA 1
ATOM 4080 C C . SER A 1 501 ? 0.660 -7.958 -24.190 1.00 55.22 501 SER A C 1
ATOM 4082 O O . SER A 1 501 ? 1.702 -7.761 -24.803 1.00 55.22 501 SER A O 1
ATOM 4084 N N . GLN A 1 502 ? 0.627 -8.021 -22.855 1.00 57.72 502 GLN A N 1
ATOM 4085 C CA . GLN A 1 502 ? 1.819 -7.903 -22.006 1.00 57.72 502 GLN A CA 1
ATOM 4086 C C . GLN A 1 502 ? 2.765 -9.093 -22.198 1.00 57.72 502 GLN A C 1
ATOM 4088 O O . GLN A 1 502 ? 3.962 -8.900 -22.342 1.00 57.72 502 GLN A O 1
ATOM 4093 N N . ILE A 1 503 ? 2.235 -10.316 -22.245 1.00 56.62 503 ILE A N 1
ATOM 4094 C CA . ILE A 1 503 ? 3.013 -11.542 -22.451 1.00 56.62 503 ILE A CA 1
ATOM 4095 C C . ILE A 1 503 ? 3.614 -11.572 -23.859 1.00 56.62 503 ILE A C 1
ATOM 4097 O O . ILE A 1 503 ? 4.741 -12.001 -24.013 1.00 56.62 503 ILE A O 1
ATOM 4101 N N . ASN A 1 504 ? 2.907 -11.106 -24.885 1.00 55.50 504 ASN A N 1
ATOM 4102 C CA . ASN A 1 504 ? 3.423 -11.006 -26.249 1.00 55.50 504 ASN A CA 1
ATOM 4103 C C . ASN A 1 504 ? 4.522 -9.965 -26.313 1.00 55.50 504 ASN A C 1
ATOM 4105 O O . ASN A 1 504 ? 5.533 -10.243 -26.932 1.00 55.50 504 ASN A O 1
ATOM 4109 N N . ILE A 1 505 ? 4.358 -8.823 -25.638 1.00 59.53 505 ILE A N 1
ATOM 4110 C CA . ILE A 1 505 ? 5.437 -7.846 -25.481 1.00 59.53 505 ILE A CA 1
ATOM 4111 C C . ILE A 1 505 ? 6.648 -8.506 -24.817 1.00 59.53 505 ILE A C 1
ATOM 4113 O O . ILE A 1 505 ? 7.742 -8.442 -25.359 1.00 59.53 505 ILE A O 1
ATOM 4117 N N . LEU A 1 506 ? 6.448 -9.214 -23.706 1.00 57.72 506 LEU A N 1
ATOM 4118 C CA . LEU A 1 506 ? 7.511 -9.947 -23.014 1.00 57.72 506 LEU A CA 1
ATOM 4119 C C . LEU A 1 506 ? 8.098 -11.106 -23.836 1.00 57.72 506 LEU A C 1
ATOM 4121 O O . LEU A 1 506 ? 9.222 -11.488 -23.575 1.00 57.72 506 LEU A O 1
ATOM 4125 N N . LYS A 1 507 ? 7.357 -11.672 -24.796 1.00 55.09 507 LYS A N 1
ATOM 4126 C CA . LYS A 1 507 ? 7.831 -12.708 -25.731 1.00 55.09 507 LYS A CA 1
ATOM 4127 C C . LYS A 1 507 ? 8.548 -12.125 -26.949 1.00 55.09 507 LYS A C 1
ATOM 4129 O O . LYS A 1 507 ? 9.309 -12.836 -27.592 1.00 55.09 507 LYS A O 1
ATOM 4134 N N . THR A 1 508 ? 8.221 -10.891 -27.340 1.00 55.38 508 THR A N 1
ATOM 4135 C CA . THR A 1 508 ? 8.909 -10.166 -28.422 1.00 55.38 508 THR A CA 1
ATOM 4136 C C . THR A 1 508 ? 10.209 -9.522 -27.959 1.00 55.38 508 THR A C 1
ATOM 4138 O O . THR A 1 508 ? 11.080 -9.270 -28.787 1.00 55.38 508 THR A O 1
ATOM 4141 N N . LEU A 1 509 ? 10.291 -9.208 -26.666 1.00 49.47 509 LEU A N 1
ATOM 4142 C CA . LEU A 1 509 ? 11.482 -8.742 -25.963 1.00 49.47 509 LEU A CA 1
ATOM 4143 C C . LEU A 1 509 ? 12.351 -9.911 -25.530 1.00 49.47 509 LEU A C 1
ATOM 4145 O O . LEU A 1 509 ? 13.580 -9.689 -25.466 1.00 49.47 509 LEU A O 1
#

Radius of gyration: 23.43 Å; Cα contacts (8 Å, |Δi|>4): 966; chains: 1; bounding box: 62×54×61 Å

pLDDT: mean 84.09, std 11.01, range [47.78, 97.69]

Sequence (509 aa):
MHNFNFLDIKCSIEYKESLNFYILFKYNKTSIYVFINNKSEEEYYKKLTVNIYDKSYSKGRIPTSKNKIENFSSDQNIYRSTLIEKALSSMIKKQHNLNISIMLVDHYIEDSIINVFLLGASAALKLYLKNDYSLIIPYPISLCELSDMFLCVSKEGITYLDGFLNINPGYLNNAIKNFFNENQSIIINQCKDIESVINQIQTSNNLNLSQEYDNNLINYILDKSIHYIHSQNIAITQFKQISQIVDNIMKQENHENTNNINFIIMLQLCKTLSLKERLDKRLYNQIRPLKYEINKFSRSNSNILIIKGFSEILINIVMGSFNDVLYEEISELNMVKKKYTYIHYISNQYSMGRGGNKTLKKIECFYNKYLESIIQPIAMKNKFTLKISCDPISADGGLDIMAAIGSSICLSQTQNLENSYVYGVEYSIYNLKNSQSVIYVDPTFIEYICSNVVVKITKYIDSNNISLLYYAHNAEGVSYNDIDNLCNVISDFIQNPKHISQINILKTL

Mean predicted aligned error: 7.6 Å

Solvent-accessible surface area (backbone atoms only — not comparable to full-atom values): 27516 Å² total; per-residue (Å²): 119,48,75,51,71,56,96,87,37,51,29,36,45,35,76,61,94,61,101,59,54,42,33,44,32,36,46,71,75,25,31,33,39,36,35,56,44,77,56,72,82,92,52,85,90,44,52,49,45,48,43,42,35,70,42,44,62,18,71,77,39,78,39,88,45,96,82,53,48,76,70,66,71,45,59,68,40,36,22,52,18,45,52,43,32,48,43,54,46,20,35,43,73,59,78,40,47,36,35,38,42,36,36,42,57,33,62,39,78,86,57,61,63,68,48,52,52,40,34,40,49,29,52,50,43,30,62,72,49,46,86,44,27,60,57,46,37,62,51,94,60,75,85,47,102,62,39,57,53,51,36,31,34,38,72,59,19,43,24,24,34,45,34,44,35,67,45,58,70,90,48,49,49,56,46,55,50,51,52,46,73,74,39,47,66,58,51,35,47,51,50,49,55,53,48,58,57,48,71,69,59,86,75,91,80,82,80,91,61,73,84,86,71,67,62,64,60,46,52,53,54,37,53,53,49,52,51,53,39,60,78,68,64,61,68,48,84,52,73,65,59,55,53,53,52,54,55,52,52,37,58,75,70,73,50,85,88,46,77,65,62,53,51,52,37,51,48,51,46,51,36,60,46,55,74,77,47,49,53,64,67,53,60,50,79,44,67,58,64,75,49,73,42,70,54,79,54,87,84,50,72,26,27,32,40,42,36,43,63,69,15,27,36,39,28,39,34,39,79,43,52,79,84,68,47,42,77,46,75,38,78,78,78,77,41,73,43,82,37,48,66,49,59,42,42,53,46,56,30,59,20,71,78,40,91,67,88,68,62,44,59,50,59,22,33,38,48,21,54,56,43,42,72,69,43,44,80,58,55,69,78,53,95,48,14,37,42,38,39,31,41,51,61,28,65,32,46,60,58,68,49,48,43,46,30,40,47,22,51,36,48,23,70,66,63,73,43,79,76,51,43,40,48,62,51,38,34,24,33,36,56,78,91,51,101,72,55,46,62,29,35,54,38,44,45,67,51,48,73,49,16,24,32,41,41,36,41,36,36,35,76,79,52,42,42,34,38,42,39,38,36,15,54,69,30,73,34,46,33,69,89,40,46,63,59,57,35,48,54,54,47,48,65,73,73,44,74,81,53,44,66,61,50,46,50,62,69,75,102

Nearest PDB structures (foldseek):
  6d6k-assembly1_A  TM=8.202E-01  e=1.031E-28  Acinetobacter baumannii
  4nbq-assembly1_C  TM=8.158E-01  e=6.274E-27  Coxiella burnetii RSA 493
  1e3h-assembly1_A  TM=7.671E-01  e=1.234E-26  Streptomyces antibioticus
  4aid-assembly3_C-7  TM=7.983E-01  e=4.398E-24  Caulobacter vibrioides CB15
  3u1k-assembly2_D  TM=7.940E-01  e=5.141E-24  Homo sapiens